Protein 8SMF (pdb70)

Foldseek 3Di:
DAVVVVVVVQVVFFWKDFPPDDAPPKTKHKDAQVRCLVVDDPPPDDDPDRDTDHIFMWMLTNVRDIHTDDQDPCNNGDDRMDTD/DAALVVVVVVQVVFFWKDFPPDPAPPKIKHKDWPCVCVPPVPDIGMFIWMLDSVGDIDGDDDDPCRNGDGRMDTD/DQAVVVVVVCLVVFFWKDFPPDPAPPKIKHKDAQCRVCVVVVDQVVPHDHMFMWMQTNVRDIDGDDDDPCRNGGRRMDTDD/DFAPVVVVVCQVVFFWKDFPPDPAPPKIKHKDAQVRVCVVVVDQVVCHDHIFIWMQTNVRDIDGDDDDPCNNGGRRMDTD/DAALVVVVVVLVVFFWKDFPPDDAPPKIKHKDAQVRCQPPDPDDPHTDHIFIWMLTNVRDIHTDDCDPCNNGDGRMDTD/DALVVVVVVQVVFFWKDFPPDPAPPKIKHKDAQVNPDDPVPPPVDDDPDHDTDHIFMWMQTNVRDIHTDDQDPCNNGDDRMDTD/DAAPVVVVVCQVVFFWKDFPPDPAPPKIKHKDWPCVVVCVPTHIFIWMCDNVRDIDGDDDDPCNNGDGRMDTDD/DALVVVVVVLVVFFWKDFPPDDAPPKIKHKDAQVRCCPVVVPDPPCGTDHIFIWMLTNVRDIHTDDCDPCNNGDPRMDTDD

Organism: Bacillus phage SP01 (NCBI:txid2884427)

Structure (mmCIF, N/CA/C/O backbone):
data_8SMF
#
_entry.id   8SMF
#
_cell.length_a   94.389
_cell.length_b   82.472
_cell.length_c   90.757
_cell.angle_alpha   90.000
_cell.angle_beta   107.880
_cell.angle_gamma   90.000
#
_symmetry.space_group_name_H-M   'C 1 2 1'
#
loop_
_entity.id
_entity.type
_entity.pdbx_description
1 polymer Gp34.65
2 non-polymer (2R,3R,3aS,5S,6R,7S,8R,11R,13S,15aR)-2-(6-amino-9H-purin-9-yl)-3,6,7,11,13-pentahydroxyoctahydro-2H,5H,11H,13H-5,8-epoxy-11lambda~5~,13lambda~5~-furo[2,3-g][1,3,5,9,2,4]tetraoxadiphosphacyclotetradecine-11,13-dione
3 non-polymer 'MAGNESIUM ION'
4 water water
#
loop_
_atom_site.group_PDB
_atom_site.id
_atom_site.type_symbol
_atom_site.label_atom_id
_atom_site.label_alt_id
_atom_site.label_comp_id
_atom_site.label_asym_id
_atom_site.label_entity_id
_atom_site.label_seq_id
_atom_site.pdbx_PDB_ins_code
_atom_site.Cartn_x
_atom_site.Cartn_y
_atom_site.Cartn_z
_atom_site.occupancy
_atom_site.B_iso_or_equiv
_atom_site.auth_seq_id
_atom_site.auth_comp_id
_atom_site.auth_asym_id
_atom_site.auth_atom_id
_atom_site.pdbx_PDB_model_num
ATOM 1 N N . MET A 1 6 ? 20.48500 6.83512 28.14899 1.000 33.11748 5 MET B N 1
ATOM 2 C CA . MET A 1 6 ? 21.00846 5.54548 28.57984 1.000 27.12248 5 MET B CA 1
ATOM 3 C C . MET A 1 6 ? 19.87639 4.59312 28.95865 1.000 24.28564 5 MET B C 1
ATOM 4 O O . MET A 1 6 ? 19.00560 4.93455 29.76165 1.000 23.42646 5 MET B O 1
ATOM 9 N N . SER A 1 7 ? 19.89707 3.39613 28.37618 1.000 24.46055 6 SER B N 1
ATOM 10 C CA . SER A 1 7 ? 18.95434 2.35588 28.75526 1.000 23.61881 6 SER B CA 1
ATOM 11 C C . SER A 1 7 ? 19.33798 1.75590 30.10704 1.000 26.25416 6 SER B C 1
ATOM 12 O O . SER A 1 7 ? 20.44169 1.96052 30.62410 1.000 23.41611 6 SER B O 1
ATOM 15 N N . PHE A 1 8 ? 18.40749 0.98996 30.68104 1.000 22.16994 7 PHE B N 1
ATOM 16 C CA . PHE A 1 8 ? 18.70873 0.31623 31.93824 1.000 21.61188 7 PHE B CA 1
ATOM 17 C C . PHE A 1 8 ? 19.82766 -0.70120 31.75952 1.000 22.26870 7 PHE B C 1
ATOM 18 O O . PHE A 1 8 ? 20.66567 -0.87898 32.65240 1.000 22.63095 7 PHE B O 1
ATOM 26 N N . GLY A 1 9 ? 19.84901 -1.38750 30.61812 1.000 22.91818 8 GLY B N 1
ATOM 27 C CA . GLY A 1 9 ? 20.92938 -2.32287 30.35244 1.000 25.84854 8 GLY B CA 1
ATOM 28 C C . GLY A 1 9 ? 22.29111 -1.65732 30.38177 1.000 28.20033 8 GLY B C 1
ATOM 29 O O . GLY A 1 9 ? 23.26555 -2.23809 30.86288 1.000 26.27024 8 GLY B O 1
ATOM 30 N N . GLU A 1 10 ? 22.37519 -0.42240 29.88208 1.000 24.93259 9 GLU B N 1
ATOM 31 C CA . GLU A 1 10 ? 23.63339 0.30960 29.96427 1.000 26.57860 9 GLU B CA 1
ATOM 32 C C . GLU A 1 10 ? 23.90425 0.78036 31.39032 1.000 26.33875 9 GLU B C 1
ATOM 33 O O . GLU A 1 10 ? 25.04965 0.73999 31.85660 1.000 25.88294 9 GLU B O 1
ATOM 39 N N . ALA A 1 11 ? 22.86414 1.21901 32.10284 1.000 24.15654 10 ALA B N 1
ATOM 40 C CA . ALA A 1 11 ? 23.04847 1.62866 33.49146 1.000 23.65199 10 ALA B CA 1
ATOM 41 C C . ALA A 1 11 ? 23.54490 0.47004 34.34512 1.000 23.44701 10 ALA B C 1
ATOM 42 O O . ALA A 1 11 ? 24.37039 0.66040 35.24472 1.000 23.67195 10 ALA B O 1
ATOM 44 N N . LEU A 1 12 ? 23.05450 -0.74028 34.07378 1.000 23.10246 11 LEU B N 1
ATOM 45 C CA . LEU A 1 12 ? 23.51188 -1.91030 34.81739 1.000 22.97120 11 LEU B CA 1
ATOM 46 C C . LEU A 1 12 ? 25.00890 -2.13780 34.63351 1.000 24.17622 11 LEU B C 1
ATOM 47 O O . LEU A 1 12 ? 25.70705 -2.51447 35.58172 1.000 24.22992 11 LEU B O 1
ATOM 52 N N . GLU A 1 13 ? 25.52013 -1.92631 33.41875 1.000 25.23296 12 GLU B N 1
ATOM 53 C CA . GLU A 1 13 ? 26.95020 -2.11278 33.18747 1.000 26.55093 12 GLU B CA 1
ATOM 54 C C . GLU A 1 13 ? 27.77009 -1.08223 33.95465 1.000 26.94071 12 GLU B C 1
ATOM 55 O O . GLU A 1 13 ? 28.85161 -1.39583 34.46448 1.000 27.65915 12 GLU B O 1
ATOM 61 N N . VAL A 1 14 ? 27.26878 0.15039 34.04956 1.000 26.57418 13 VAL B N 1
ATOM 62 C CA . VAL A 1 14 ? 27.93518 1.17150 34.85191 1.000 26.95104 13 VAL B CA 1
ATOM 63 C C . VAL A 1 14 ? 27.89243 0.80544 36.33264 1.000 26.18408 13 VAL B C 1
ATOM 64 O O . VAL A 1 14 ? 28.87398 1.00080 37.06077 1.000 26.83794 13 VAL B O 1
ATOM 68 N N . LEU A 1 15 ? 26.75544 0.27721 36.80048 1.000 24.87101 14 LEU B N 1
ATOM 69 C CA . LEU A 1 15 ? 26.63953 -0.15989 38.19113 1.000 24.11245 14 LEU B CA 1
ATOM 70 C C . LEU A 1 15 ? 27.65948 -1.24245 38.51931 1.000 24.69128 14 LEU B C 1
ATOM 71 O O . LEU A 1 15 ? 28.30074 -1.21211 39.57708 1.000 24.85190 14 LEU B O 1
ATOM 76 N N . LYS A 1 16 ? 27.80758 -2.22431 37.62934 1.000 25.07950 15 LYS B N 1
ATOM 77 C CA . LYS A 1 16 ? 28.75418 -3.30658 37.86286 1.000 26.79142 15 LYS B CA 1
ATOM 78 C C . LYS A 1 16 ? 30.20023 -2.83711 37.83240 1.000 28.72308 15 LYS B C 1
ATOM 79 O O . LYS A 1 16 ? 31.08881 -3.60365 38.21757 1.000 33.00195 15 LYS B O 1
ATOM 85 N N . GLN A 1 17 ? 30.45749 -1.60816 37.38942 1.000 27.81389 16 GLN B N 1
ATOM 86 C CA . GLN A 1 17 ? 31.78928 -1.02298 37.43956 1.000 29.65694 16 GLN B CA 1
ATOM 87 C C . GLN A 1 17 ? 31.99950 -0.16699 38.68088 1.000 30.58884 16 GLN B C 1
ATOM 88 O O . GLN A 1 17 ? 33.04556 0.47827 38.80928 1.000 30.40761 16 GLN B O 1
ATOM 94 N N . GLY A 1 18 ? 31.03282 -0.15037 39.59517 1.000 27.75502 17 GLY B N 1
ATOM 95 C CA . GLY A 1 18 ? 31.16424 0.56671 40.84368 1.000 29.94343 17 GLY B CA 1
ATOM 96 C C . GLY A 1 18 ? 30.71536 2.01058 40.81889 1.000 27.69755 17 GLY B C 1
ATOM 97 O O . GLY A 1 18 ? 30.84829 2.69740 41.83811 1.000 30.08031 17 GLY B O 1
ATOM 98 N N . MET A 1 19 ? 30.19426 2.49949 39.69936 1.000 29.05291 18 MET B N 1
ATOM 99 C CA . MET A 1 19 ? 29.73985 3.87924 39.64318 1.000 27.53983 18 MET B CA 1
ATOM 100 C C . MET A 1 19 ? 28.25305 3.96462 39.97155 1.000 26.01396 18 MET B C 1
ATOM 101 O O . MET A 1 19 ? 27.55540 2.95730 40.10864 1.000 24.99564 18 MET B O 1
ATOM 106 N N . GLN A 1 20 ? 27.77643 5.19640 40.10787 1.000 25.97238 19 GLN B N 1
ATOM 107 C CA . GLN A 1 20 ? 26.43207 5.48576 40.58177 1.000 24.74487 19 GLN B CA 1
ATOM 108 C C . GLN A 1 20 ? 25.56799 5.95330 39.41804 1.000 24.50453 19 GLN B C 1
ATOM 109 O O . GLN A 1 20 ? 26.03232 6.70399 38.55614 1.000 25.43576 19 GLN B O 1
ATOM 115 N N . VAL A 1 21 ? 24.30993 5.50769 39.38937 1.000 23.32955 20 VAL B N 1
ATOM 116 C CA . VAL A 1 21 ? 23.40756 5.83014 38.29206 1.000 23.08243 20 VAL B CA 1
ATOM 117 C C . VAL A 1 21 ? 22.08614 6.34248 38.85077 1.000 22.15912 20 VAL B C 1
ATOM 118 O O . VAL A 1 21 ? 21.70841 6.05126 39.98610 1.000 21.48529 20 VAL B O 1
ATOM 122 N N . TYR A 1 22 ? 21.37822 7.11482 38.02409 1.000 22.20775 21 TYR B N 1
ATOM 123 C CA . TYR A 1 22 ? 20.10293 7.69543 38.41898 1.000 21.51606 21 TYR B CA 1
ATOM 124 C C . TYR A 1 22 ? 19.22320 7.87735 37.18804 1.000 21.41383 21 TYR B C 1
ATOM 125 O O . TYR A 1 22 ? 19.69627 7.82318 36.04916 1.000 22.01537 21 TYR B O 1
ATOM 134 N N . ARG A 1 23 ? 17.93244 8.10371 37.43310 1.000 20.73086 22 ARG B N 1
ATOM 135 C CA . ARG A 1 23 ? 16.96118 8.42033 36.39083 1.000 20.67245 22 ARG B CA 1
ATOM 136 C C . ARG A 1 23 ? 16.50814 9.86376 36.54114 1.000 20.99013 22 ARG B C 1
ATOM 137 O O . ARG A 1 23 ? 16.12564 10.28183 37.63712 1.000 20.71884 22 ARG B O 1
ATOM 145 N N . SER A 1 24 ? 16.52350 10.61295 35.43741 1.000 21.61851 23 SER B N 1
ATOM 146 C CA . SER A 1 24 ? 16.00094 11.97489 35.48062 1.000 21.97322 23 SER B CA 1
ATOM 147 C C . SER A 1 24 ? 14.49621 11.99047 35.72825 1.000 21.29221 23 SER B C 1
ATOM 148 O O . SER A 1 24 ? 13.97655 12.94420 36.32301 1.000 21.41574 23 SER B O 1
ATOM 151 N N . GLY A 1 25 ? 13.78628 10.94245 35.30620 1.000 20.68239 24 GLY B N 1
ATOM 152 C CA . GLY A 1 25 ? 12.34583 10.87468 35.49803 1.000 20.14720 24 GLY B CA 1
ATOM 153 C C . GLY A 1 25 ? 11.90344 10.57456 36.91402 1.000 19.53397 24 GLY B C 1
ATOM 154 O O . GLY A 1 25 ? 10.70277 10.64370 37.19769 1.000 19.21341 24 GLY B O 1
ATOM 155 N N . TRP A 1 26 ? 12.82954 10.22592 37.79854 1.000 19.43194 25 TRP B N 1
ATOM 156 C CA . TRP A 1 26 ? 12.49526 10.06726 39.20598 1.000 18.95791 25 TRP B CA 1
ATOM 157 C C . TRP A 1 26 ? 11.92880 11.36593 39.76290 1.000 19.31446 25 TRP B C 1
ATOM 158 O O . TRP A 1 26 ? 12.26477 12.46140 39.30578 1.000 20.04091 25 TRP B O 1
ATOM 169 N N . ASN A 1 27 ? 11.06261 11.23868 40.76930 1.000 18.88083 26 ASN B N 1
ATOM 170 C CA . ASN A 1 27 ? 10.50719 12.43013 41.40571 1.000 19.30692 26 ASN B CA 1
ATOM 171 C C . ASN A 1 27 ? 11.47097 13.02318 42.42623 1.000 19.75811 26 ASN B C 1
ATOM 172 O O . ASN A 1 27 ? 11.73394 14.23237 42.41120 1.000 20.55957 26 ASN B O 1
ATOM 177 N N . GLY A 1 28 ? 11.99823 12.19354 43.32177 1.000 19.33590 27 GLY B N 1
ATOM 178 C CA . GLY A 1 28 ? 12.93892 12.68382 44.30876 1.000 19.83298 27 GLY B CA 1
ATOM 179 C C . GLY A 1 28 ? 14.23222 13.16440 43.67901 1.000 20.59854 27 GLY B C 1
ATOM 180 O O . GLY A 1 28 ? 14.66878 12.67450 42.63980 1.000 20.54021 27 GLY B O 1
ATOM 181 N N . LYS A 1 29 ? 14.86114 14.13373 44.33776 1.000 21.43506 28 LYS B N 1
ATOM 182 C CA . LYS A 1 29 ? 16.06331 14.77498 43.82595 1.000 22.84281 28 LYS B CA 1
ATOM 183 C C . LYS A 1 29 ? 17.32460 14.19370 44.45520 1.000 22.58192 28 LYS B C 1
ATOM 184 O O . LYS A 1 29 ? 17.30296 13.67715 45.57453 1.000 22.19650 28 LYS B O 1
ATOM 190 N N . ASN A 1 30 ? 18.42538 14.26775 43.69979 1.000 23.24246 29 ASN B N 1
ATOM 191 C CA . ASN A 1 30 ? 19.76388 13.87859 44.16096 1.000 23.73823 29 ASN B CA 1
ATOM 192 C C . ASN A 1 30 ? 19.83535 12.42411 44.61921 1.000 22.80145 29 ASN B C 1
ATOM 193 O O . ASN A 1 30 ? 20.64451 12.07576 45.48036 1.000 23.03889 29 ASN B O 1
ATOM 198 N N . MET A 1 31 ? 19.01493 11.55606 44.04042 1.000 21.82103 30 MET B N 1
ATOM 199 C CA . MET A 1 31 ? 19.06032 10.14091 44.36744 1.000 20.99472 30 MET B CA 1
ATOM 200 C C . MET A 1 31 ? 19.97487 9.40091 43.39202 1.000 21.23499 30 MET B C 1
ATOM 201 O O . MET A 1 31 ? 20.28672 9.89353 42.30822 1.000 21.83628 30 MET B O 1
ATOM 206 N N . PHE A 1 32 ? 20.42446 8.21390 43.80239 1.000 20.84237 31 PHE B N 1
ATOM 207 C CA . PHE A 1 32 ? 21.24103 7.38299 42.92306 1.000 21.09727 31 PHE B CA 1
ATOM 208 C C . PHE A 1 32 ? 21.30438 5.96361 43.46597 1.000 20.40617 31 PHE B C 1
ATOM 209 O O . PHE A 1 32 ? 21.03986 5.71514 44.64228 1.000 19.92409 31 PHE B O 1
ATOM 217 N N . LEU A 1 33 ? 21.64358 5.03556 42.57655 1.000 20.42830 32 LEU B N 1
ATOM 218 C CA . LEU A 1 33 ? 21.87441 3.64038 42.91462 1.000 19.98709 32 LEU B CA 1
ATOM 219 C C . LEU A 1 33 ? 23.36710 3.38418 43.06836 1.000 20.89436 32 LEU B C 1
ATOM 220 O O . LEU A 1 33 ? 24.19496 4.02613 42.41952 1.000 21.89755 32 LEU B O 1
ATOM 225 N N . PHE A 1 34 ? 23.70316 2.42970 43.93045 1.000 20.60584 33 PHE B N 1
ATOM 226 C CA . PHE A 1 34 ? 25.05889 1.90797 43.98595 1.000 21.45256 33 PHE B CA 1
ATOM 227 C C . PHE A 1 34 ? 24.98599 0.44087 44.37769 1.000 20.84284 33 PHE B C 1
ATOM 228 O O . PHE A 1 34 ? 24.08905 0.02663 45.11344 1.000 19.85581 33 PHE B O 1
ATOM 236 N N . LEU A 1 35 ? 25.91733 -0.34426 43.84868 1.000 21.51505 34 LEU B N 1
ATOM 237 C CA . LEU A 1 35 ? 25.93513 -1.79081 44.01861 1.000 21.13174 34 LEU B CA 1
ATOM 238 C C . LEU A 1 35 ? 27.06865 -2.19349 44.95488 1.000 21.71344 34 LEU B C 1
ATOM 239 O O . LEU A 1 35 ? 28.20848 -1.75677 44.77469 1.000 22.87870 34 LEU B O 1
ATOM 244 N N . LYS A 1 36 ? 26.75818 -3.02526 45.94753 1.000 20.98164 35 LYS B N 1
ATOM 245 C CA . LYS A 1 36 ? 27.76661 -3.63961 46.80748 1.000 21.48091 35 LYS B CA 1
ATOM 246 C C . LYS A 1 36 ? 27.81572 -5.13824 46.53840 1.000 21.31670 35 LYS B C 1
ATOM 247 O O . LYS A 1 36 ? 26.77552 -5.80406 46.51055 1.000 20.33492 35 LYS B O 1
ATOM 253 N N . SER A 1 37 ? 29.02180 -5.66662 46.35717 1.000 22.37975 36 SER B N 1
ATOM 254 C CA . SER A 1 37 ? 29.18508 -7.08063 46.07008 1.000 22.44647 36 SER B CA 1
ATOM 255 C C . SER A 1 37 ? 29.14508 -7.90678 47.35305 1.000 21.89227 36 SER B C 1
ATOM 256 O O . SER A 1 37 ? 29.21550 -7.38697 48.47309 1.000 21.66612 36 SER B O 1
ATOM 259 N N . SER A 1 38 ? 29.04038 -9.22478 47.16560 1.000 21.75923 37 SER B N 1
ATOM 260 C CA . SER A 1 38 ? 29.07808 -10.15521 48.28823 1.000 22.01610 37 SER B CA 1
ATOM 261 C C . SER A 1 38 ? 30.32611 -9.95111 49.13641 1.000 22.25200 37 SER B C 1
ATOM 262 O O . SER A 1 38 ? 30.25237 -9.89273 50.36719 1.000 21.80317 37 SER B O 1
ATOM 265 N N . ASP A 1 39 ? 31.48842 -9.84601 48.48950 1.000 23.62566 38 ASP B N 1
ATOM 266 C CA . ASP A 1 39 ? 32.72691 -9.64428 49.23466 1.000 25.67617 38 ASP B CA 1
ATOM 267 C C . ASP A 1 39 ? 32.72758 -8.30107 49.95130 1.000 24.62986 38 ASP B C 1
ATOM 268 O O . ASP A 1 39 ? 33.19938 -8.19923 51.08819 1.000 24.85026 38 ASP B O 1
ATOM 273 N N . ALA A 1 40 ? 32.20194 -7.25797 49.30395 1.000 24.41105 39 ALA B N 1
ATOM 274 C CA . ALA A 1 40 ? 32.16798 -5.94446 49.93774 1.000 24.45480 39 ALA B CA 1
ATOM 275 C C . ALA A 1 40 ? 31.27704 -5.95416 51.17185 1.000 23.23884 39 ALA B C 1
ATOM 276 O O . ALA A 1 40 ? 31.63831 -5.39532 52.21418 1.000 23.5377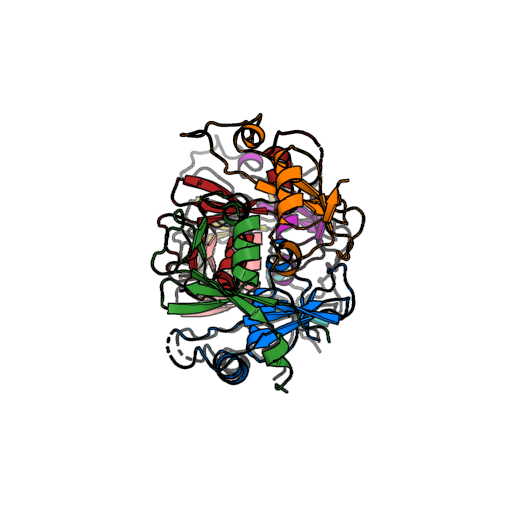5 39 ALA B O 1
ATOM 278 N N . LEU A 1 41 ? 30.11516 -6.60196 51.07599 1.000 21.96560 40 LEU B N 1
ATOM 279 C CA . LEU A 1 41 ? 29.16836 -6.61706 52.18437 1.000 20.82743 40 LEU B CA 1
ATOM 280 C C . LEU A 1 41 ? 29.69241 -7.42263 53.36559 1.000 26.03772 40 LEU B C 1
ATOM 281 O O . LEU A 1 41 ? 29.33763 -7.13942 54.51536 1.000 26.88065 40 LEU B O 1
ATOM 286 N N . ALA A 1 42 ? 30.53149 -8.42409 53.10647 1.000 26.42513 41 ALA B N 1
ATOM 287 C CA . ALA A 1 42 ? 31.11909 -9.20290 54.18827 1.000 31.13575 41 ALA B CA 1
ATOM 288 C C . ALA A 1 42 ? 32.20086 -8.43530 54.93538 1.000 36.66124 41 ALA B C 1
ATOM 289 O O . ALA A 1 42 ? 32.50045 -8.77493 56.08404 1.000 30.67901 41 ALA B O 1
ATOM 291 N N . SER A 1 43 ? 32.78301 -7.40983 54.31717 1.000 40.48879 42 SER B N 1
ATOM 292 C CA . SER A 1 43 ? 33.90935 -6.70067 54.91223 1.000 42.66634 42 SER B CA 1
ATOM 293 C C . SER A 1 43 ? 33.47032 -5.95484 56.16611 1.000 45.29130 42 SER B C 1
ATOM 294 O O . SER A 1 43 ? 32.64489 -5.03751 56.09643 1.000 46.35966 42 SER B O 1
ATOM 297 N N . ASP A 1 44 ? 34.03619 -6.34448 57.30968 1.000 43.63897 43 ASP B N 1
ATOM 298 C CA . ASP A 1 44 ? 33.72189 -5.73958 58.60386 1.000 50.61388 43 ASP B CA 1
ATOM 299 C C . ASP A 1 44 ? 32.22361 -5.79173 58.89610 1.000 41.98967 43 ASP B C 1
ATOM 300 O O . ASP A 1 44 ? 31.66598 -4.88795 59.52066 1.000 46.00553 43 ASP B O 1
ATOM 305 N N . PHE A 1 45 ? 31.55325 -6.84413 58.43948 1.000 33.77594 44 PHE B N 1
ATOM 306 C CA . PHE A 1 45 ? 30.13731 -6.99509 58.72541 1.000 36.88454 44 PHE B CA 1
ATOM 307 C C . PHE A 1 45 ? 29.92408 -7.59565 60.10763 1.000 34.13227 44 PHE B C 1
ATOM 308 O O . PHE A 1 45 ? 30.68325 -8.45590 60.56012 1.000 35.66517 44 PHE B O 1
ATOM 316 N N . GLY A 1 46 ? 28.86577 -7.13977 60.77182 1.000 36.51673 45 GLY B N 1
ATOM 317 C CA . GLY A 1 46 ? 28.40278 -7.79928 61.97275 1.000 31.92267 45 GLY B CA 1
ATOM 318 C C . GLY A 1 46 ? 28.35675 -6.92526 63.20510 1.000 31.19159 45 GLY B C 1
ATOM 319 O O . GLY A 1 46 ? 29.06063 -5.91368 63.29150 1.000 26.96215 45 GLY B O 1
ATOM 320 N N . PHE A 1 47 ? 27.51462 -7.31730 64.16655 1.000 29.91137 46 PHE B N 1
ATOM 321 C CA . PHE A 1 47 ? 27.49896 -6.66933 65.47382 1.000 29.71297 46 PHE B CA 1
ATOM 322 C C . PHE A 1 47 ? 28.88443 -6.68292 66.11124 1.000 28.69938 46 PHE B C 1
ATOM 323 O O . PHE A 1 47 ? 29.23532 -5.76343 66.85621 1.000 24.66175 46 PHE B O 1
ATOM 331 N N . GLY A 1 48 ? 29.69313 -7.69985 65.81268 1.000 26.62564 47 GLY B N 1
ATOM 332 C CA . GLY A 1 48 ? 31.04485 -7.77431 66.31856 1.000 28.90563 47 GLY B CA 1
ATOM 333 C C . GLY A 1 48 ? 31.17000 -8.35124 67.70772 1.000 29.34441 47 GLY B C 1
ATOM 334 O O . GLY A 1 48 ? 32.28172 -8.38322 68.24989 1.000 30.29348 47 GLY B O 1
ATOM 335 N N . PHE A 1 49 ? 30.06674 -8.78602 68.30733 1.000 25.89600 48 PHE B N 1
ATOM 336 C CA . PHE A 1 49 ? 30.06533 -9.45250 69.60075 1.000 25.84406 48 PHE B CA 1
ATOM 337 C C . PHE A 1 49 ? 29.43742 -10.82367 69.40206 1.000 38.25554 48 PHE B C 1
ATOM 338 O O . PHE A 1 49 ? 28.37285 -10.93566 68.78406 1.000 41.52725 48 PHE B O 1
ATOM 346 N N . GLY A 1 50 ? 30.10168 -11.86156 69.89297 1.000 35.57895 49 GLY B N 1
ATOM 347 C CA . GLY A 1 50 ? 29.65872 -13.21862 69.65392 1.000 38.54790 49 GLY B CA 1
ATOM 348 C C . GLY A 1 50 ? 30.08349 -13.72990 68.28823 1.000 36.44638 49 GLY B C 1
ATOM 349 O O . GLY A 1 50 ? 30.61000 -13.00353 67.44280 1.000 41.88691 49 GLY B O 1
ATOM 350 N N . GLU A 1 51 ? 29.83525 -15.01890 68.06542 1.000 37.87631 50 GLU B N 1
ATOM 351 C CA . GLU A 1 51 ? 30.34054 -15.70621 66.88501 1.000 41.15012 50 GLU B CA 1
ATOM 352 C C . GLU A 1 51 ? 29.22693 -16.48107 66.19930 1.000 44.15384 50 GLU B C 1
ATOM 353 O O . GLU A 1 51 ? 28.52339 -17.26744 66.84146 1.000 32.69485 50 GLU B O 1
ATOM 359 N N . TYR A 1 52 ? 29.07863 -16.26004 64.89636 1.000 39.12767 51 TYR B N 1
ATOM 360 C CA . TYR A 1 52 ? 28.17886 -17.07254 64.09325 1.000 33.63230 51 TYR B CA 1
ATOM 361 C C . TYR A 1 52 ? 28.75229 -18.46888 63.88657 1.000 39.80086 51 TYR B C 1
ATOM 362 O O . TYR A 1 52 ? 29.96943 -18.66433 63.84384 1.000 43.01094 51 TYR B O 1
ATOM 371 N N . ILE A 1 53 ? 27.85410 -19.44650 63.74608 1.000 38.15030 52 ILE B N 1
ATOM 372 C CA . ILE A 1 53 ? 28.27293 -20.78905 63.34838 1.000 41.79708 52 ILE B CA 1
ATOM 373 C C . ILE A 1 53 ? 28.95174 -20.74141 61.98568 1.000 43.06345 52 ILE B C 1
ATOM 374 O O . ILE A 1 53 ? 30.03920 -21.29622 61.78921 1.000 46.88604 52 ILE B O 1
ATOM 379 N N . ASN A 1 54 ? 28.32052 -20.07119 61.02637 1.000 44.38515 53 ASN B N 1
ATOM 380 C CA . ASN A 1 54 ? 28.90924 -19.81359 59.72127 1.000 43.95359 53 ASN B CA 1
ATOM 381 C C . ASN A 1 54 ? 28.78948 -18.32914 59.42136 1.000 45.95474 53 ASN B C 1
ATOM 382 O O . ASN A 1 54 ? 27.74454 -17.72089 59.67506 1.000 39.24249 53 ASN B O 1
ATOM 387 N N . GLU A 1 55 ? 29.86726 -17.74954 58.90596 1.000 47.59733 54 GLU B N 1
ATOM 388 C CA . GLU A 1 55 ? 29.84692 -16.34331 58.53430 1.000 48.54038 54 GLU B CA 1
ATOM 389 C C . GLU A 1 55 ? 28.72195 -16.10601 57.53228 1.000 33.69184 54 GLU B C 1
ATOM 390 O O . GLU A 1 55 ? 28.56695 -16.89146 56.58931 1.000 31.55857 54 GLU B O 1
ATOM 396 N N . PRO A 1 56 ? 27.90348 -15.07285 57.71317 1.000 38.89444 55 PRO B N 1
ATOM 397 C CA . PRO A 1 56 ? 26.83349 -14.81472 56.74578 1.000 33.09937 55 PRO B CA 1
ATOM 398 C C . PRO A 1 56 ? 27.41273 -14.57692 55.36234 1.000 28.77059 55 PRO B C 1
ATOM 399 O O . PRO A 1 56 ? 28.47977 -13.98132 55.20988 1.000 32.39880 55 PRO B O 1
ATOM 403 N N . VAL A 1 57 ? 26.70998 -15.06977 54.34947 1.000 28.62772 56 VAL B N 1
ATOM 404 C CA . VAL A 1 57 ? 27.10595 -14.88371 52.96207 1.000 29.75983 56 VAL B CA 1
ATOM 405 C C . VAL A 1 57 ? 26.01754 -14.07236 52.27732 1.000 28.76082 56 VAL B C 1
ATOM 406 O O . VAL A 1 57 ? 24.87660 -14.53198 52.14942 1.000 27.69384 56 VAL B O 1
ATOM 410 N N . PHE A 1 58 ? 26.36537 -12.87044 51.84774 1.000 19.06569 57 PHE B N 1
ATOM 411 C CA . PHE A 1 58 ? 25.42920 -12.01286 51.14115 1.000 16.99143 57 PHE B CA 1
ATOM 412 C C . PHE A 1 58 ? 25.48134 -12.28988 49.64828 1.000 18.64249 57 PHE B C 1
ATOM 413 O O . PHE A 1 58 ? 26.52282 -12.65750 49.10158 1.000 22.18562 57 PHE B O 1
ATOM 421 N N . GLY A 1 59 ? 24.34158 -12.11211 48.99018 1.000 21.20415 58 GLY B N 1
ATOM 422 C CA . GLY A 1 59 ? 24.34118 -11.89786 47.56252 1.000 18.83160 58 GLY B CA 1
ATOM 423 C C . GLY A 1 59 ? 24.70340 -10.46117 47.26051 1.000 18.75561 58 GLY B C 1
ATOM 424 O O . GLY A 1 59 ? 24.96620 -9.65679 48.15289 1.000 17.16741 58 GLY B O 1
ATOM 425 N N . ASN A 1 60 ? 24.74337 -10.13609 45.97234 1.000 17.71678 59 ASN B N 1
ATOM 426 C CA . ASN A 1 60 ? 24.88279 -8.73806 45.59259 1.000 18.56853 59 ASN B CA 1
ATOM 427 C C . ASN A 1 60 ? 23.64720 -7.97115 46.04314 1.000 17.14255 59 ASN B C 1
ATOM 428 O O . ASN A 1 60 ? 22.52161 -8.45976 45.93021 1.000 23.36155 59 ASN B O 1
ATOM 433 N N . ILE A 1 61 ? 23.85211 -6.77271 46.57672 1.000 16.95058 60 ILE B N 1
ATOM 434 C CA . ILE A 1 61 ? 22.73890 -5.91376 46.96116 1.000 16.60405 60 ILE B CA 1
ATOM 435 C C . ILE A 1 61 ? 22.90662 -4.56423 46.28341 1.000 16.69894 60 ILE B C 1
ATOM 436 O O . ILE A 1 61 ? 23.99551 -3.98075 46.31334 1.000 16.89146 60 ILE B O 1
ATOM 441 N N . ILE A 1 62 ? 21.83267 -4.08303 45.66013 1.000 16.61275 61 ILE B N 1
ATOM 442 C CA . ILE A 1 62 ? 21.77479 -2.74125 45.09590 1.000 16.69038 61 ILE B CA 1
ATOM 443 C C . ILE A 1 62 ? 21.07596 -1.83307 46.09284 1.000 16.44752 61 ILE B C 1
ATOM 444 O O . ILE A 1 62 ? 19.95117 -2.12209 46.52505 1.000 16.24868 61 ILE B O 1
ATOM 449 N N . PHE A 1 63 ? 21.73189 -0.73713 46.45513 1.000 16.54243 62 PHE B N 1
ATOM 450 C CA . PHE A 1 63 ? 21.14516 0.26113 47.33160 1.000 16.43832 62 PHE B CA 1
ATOM 451 C C . PHE A 1 63 ? 20.78117 1.50773 46.53776 1.000 16.94981 62 PHE B C 1
ATOM 452 O O . PHE A 1 63 ? 21.34937 1.79179 45.47998 1.000 16.84481 62 PHE B O 1
ATOM 460 N N . ILE A 1 64 ? 19.81628 2.25203 47.06718 1.000 16.57072 63 ILE B N 1
ATOM 461 C CA . ILE A 1 64 ? 19.45940 3.56661 46.55249 1.000 16.78774 63 ILE B CA 1
ATOM 462 C C . ILE A 1 64 ? 19.66062 4.57373 47.67170 1.000 18.80665 63 ILE B C 1
ATOM 463 O O . ILE A 1 64 ? 19.20837 4.35588 48.80184 1.000 16.80927 63 ILE B O 1
ATOM 468 N N . LYS A 1 65 ? 20.37670 5.65076 47.36936 1.000 17.22066 64 LYS B N 1
ATOM 469 C CA . LYS A 1 65 ? 20.48719 6.78671 48.27054 1.000 17.46129 64 LYS B CA 1
ATOM 470 C C . LYS A 1 65 ? 19.30078 7.69350 47.95977 1.000 17.64522 64 LYS B C 1
ATOM 471 O O . LYS A 1 65 ? 19.24246 8.30272 46.89049 1.000 17.83896 64 LYS B O 1
ATOM 477 N N . THR A 1 66 ? 18.34573 7.76121 48.88197 1.000 17.63634 65 THR B N 1
ATOM 478 C CA . THR A 1 66 ? 17.04939 8.35764 48.59810 1.000 17.81852 65 THR B CA 1
ATOM 479 C C . THR A 1 66 ? 17.07216 9.86990 48.81912 1.000 18.31503 65 THR B C 1
ATOM 480 O O . THR A 1 66 ? 18.08057 10.45518 49.21828 1.000 18.87239 65 THR B O 1
ATOM 484 N N . ALA A 1 67 ? 15.92612 10.50895 48.55995 1.000 18.57293 66 ALA B N 1
ATOM 485 C CA . ALA A 1 67 ? 15.85170 11.96622 48.56833 1.000 19.12447 66 ALA B CA 1
ATOM 486 C C . ALA A 1 67 ? 16.01252 12.55461 49.96299 1.000 19.89645 66 ALA B C 1
ATOM 487 O O . ALA A 1 67 ? 16.39105 13.72452 50.08735 1.000 21.16729 66 ALA B O 1
ATOM 489 N N . ASP A 1 68 ? 15.72409 11.78060 51.00839 1.000 19.43698 67 ASP B N 1
ATOM 490 C CA . ASP A 1 68 ? 15.94821 12.19932 52.38318 1.000 23.37293 67 ASP B CA 1
ATOM 491 C C . ASP A 1 68 ? 17.32582 11.79546 52.89626 1.000 27.34176 67 ASP B C 1
ATOM 492 O O . ASP A 1 68 ? 17.55262 11.80755 54.11208 1.000 26.08480 67 ASP B O 1
ATOM 497 N N . ASN A 1 69 ? 18.23530 11.42804 51.99136 1.000 23.55964 68 ASN B N 1
ATOM 498 C CA . ASN A 1 69 ? 19.62890 11.11122 52.31265 1.000 21.59826 68 ASN B CA 1
ATOM 499 C C . ASN A 1 69 ? 19.74562 9.90079 53.23392 1.000 28.77698 68 ASN B C 1
ATOM 500 O O . ASN A 1 69 ? 20.60024 9.84981 54.11983 1.000 35.84843 68 ASN B O 1
ATOM 505 N N . LYS A 1 70 ? 18.89033 8.91136 53.01514 1.000 21.31730 69 LYS B N 1
ATOM 506 C CA . LYS A 1 70 ? 18.99504 7.62190 53.67468 1.000 21.81581 69 LYS B CA 1
ATOM 507 C C . LYS A 1 70 ? 19.35760 6.56119 52.64437 1.000 19.72677 69 LYS B C 1
ATOM 508 O O . LYS A 1 70 ? 19.27425 6.78444 51.43540 1.000 21.05827 69 LYS B O 1
ATOM 514 N N . ILE A 1 71 ? 19.78726 5.40472 53.13230 1.000 17.09059 70 ILE B N 1
ATOM 515 C CA . ILE A 1 71 ? 20.21942 4.30963 52.27450 1.000 16.78422 70 ILE B CA 1
ATOM 516 C C . ILE A 1 71 ? 19.20829 3.18283 52.40860 1.000 17.18788 70 ILE B C 1
ATOM 517 O O . ILE A 1 71 ? 19.00495 2.65001 53.50708 1.000 18.70023 70 ILE B O 1
ATOM 522 N N . HIS A 1 72 ? 18.57214 2.83160 51.29303 1.000 16.46598 71 HIS B N 1
ATOM 523 C CA . HIS A 1 72 ? 17.53962 1.81012 51.23655 1.000 16.30529 71 HIS B CA 1
ATOM 524 C C . HIS A 1 72 ? 17.94220 0.71708 50.25827 1.000 16.13526 71 HIS B C 1
ATOM 525 O O . HIS A 1 72 ? 18.82358 0.90174 49.41815 1.000 16.19226 71 HIS B O 1
ATOM 532 N N . ALA A 1 73 ? 17.27619 -0.42836 50.37123 1.000 16.00442 72 ALA B N 1
ATOM 533 C CA . ALA A 1 73 ? 17.36523 -1.43905 49.32726 1.000 15.93774 72 ALA B CA 1
ATOM 534 C C . ALA A 1 73 ? 16.57180 -0.98308 48.10980 1.000 16.02961 72 ALA B C 1
ATOM 535 O O . ALA A 1 73 ? 15.42160 -0.54845 48.23324 1.000 16.09189 72 ALA B O 1
ATOM 537 N N . TRP A 1 74 ? 17.17911 -1.07627 46.93048 1.000 16.09298 73 TRP B N 1
ATOM 538 C CA . TRP A 1 74 ? 16.52314 -0.63378 45.70535 1.000 16.19652 73 TRP B CA 1
ATOM 539 C C . TRP A 1 74 ? 15.66637 -1.75311 45.13576 1.000 16.16237 73 TRP B C 1
ATOM 540 O O . TRP A 1 74 ? 16.18146 -2.80813 44.75378 1.000 17.26501 73 TRP B O 1
ATOM 551 N N . VAL A 1 75 ? 14.36759 -1.51125 45.05646 1.000 16.18443 74 VAL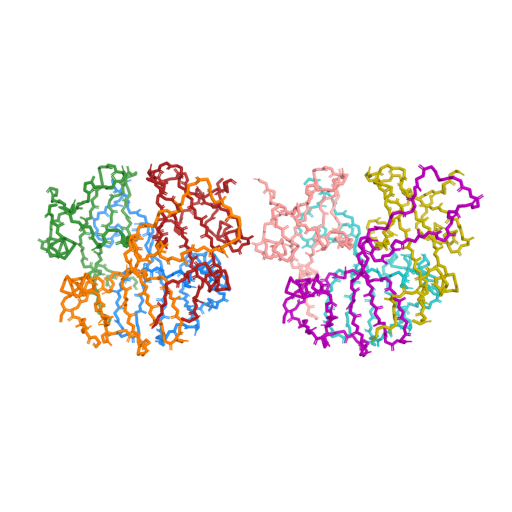 B N 1
ATOM 552 C CA . VAL A 1 75 ? 13.43952 -2.43452 44.40996 1.000 16.21464 74 VAL B CA 1
ATOM 553 C C . VAL A 1 75 ? 13.33129 -2.03123 42.94334 1.000 16.33209 74 VAL B C 1
ATOM 554 O O . VAL A 1 75 ? 12.90110 -0.90428 42.65416 1.000 16.40287 74 VAL B O 1
ATOM 558 N N . PRO A 1 76 ? 13.72216 -2.8903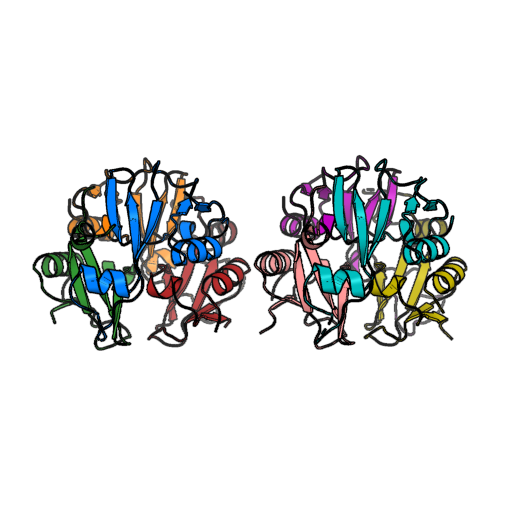4 41.99349 1.000 16.41133 75 PRO B N 1
ATOM 559 C CA . PRO A 1 76 ? 13.66435 -2.49237 40.58049 1.000 20.43140 75 PRO B CA 1
ATOM 560 C C . PRO A 1 76 ? 12.23849 -2.39263 40.06359 1.000 19.18979 75 PRO B C 1
ATOM 561 O O . PRO A 1 76 ? 11.56676 -3.40810 39.86735 1.000 20.64994 75 PRO B O 1
ATOM 565 N N . SER A 1 77 ? 11.76647 -1.17693 39.82731 1.000 16.64943 76 SER B N 1
ATOM 566 C CA . SER A 1 77 ? 10.41128 -1.02585 39.33413 1.000 16.73338 76 SER B CA 1
ATOM 567 C C . SER A 1 77 ? 10.35416 -1.30784 37.83678 1.000 16.87295 76 SER B C 1
ATOM 568 O O . SER A 1 77 ? 11.36230 -1.25601 37.12645 1.000 16.95516 76 SER B O 1
ATOM 571 N N . GLN A 1 78 ? 9.15034 -1.62555 37.35928 1.000 16.27925 77 GLN B N 1
ATOM 572 C CA . GLN A 1 78 ? 8.97697 -1.81884 35.92447 1.000 17.90371 77 GLN B CA 1
ATOM 573 C C . GLN A 1 78 ? 9.30027 -0.54048 35.17099 1.000 17.83810 77 GLN B C 1
ATOM 574 O O . GLN A 1 78 ? 9.96785 -0.57475 34.13057 1.000 18.05863 77 GLN B O 1
ATOM 580 N N . THR A 1 79 ? 8.87008 0.60281 35.70444 1.000 18.40267 78 THR B N 1
ATOM 581 C CA . THR A 1 79 ? 9.20078 1.87818 35.07829 1.000 19.74877 78 THR B CA 1
ATOM 582 C C . THR A 1 79 ? 10.70829 2.06345 34.98455 1.000 18.85727 78 THR B C 1
ATOM 583 O O . THR A 1 79 ? 11.23355 2.43778 33.92906 1.000 19.38402 78 THR B O 1
ATOM 587 N N . ASP A 1 80 ? 11.41882 1.80502 36.08782 1.000 17.91259 79 ASP B N 1
ATOM 588 C CA . ASP A 1 80 ? 12.87566 1.92660 36.10251 1.000 17.43743 79 ASP B CA 1
ATOM 589 C C . ASP A 1 80 ? 13.51320 1.04290 35.04111 1.000 17.19922 79 ASP B C 1
ATOM 590 O O . ASP A 1 80 ? 14.37071 1.48468 34.26718 1.000 17.52554 79 ASP B O 1
ATOM 595 N N . VAL A 1 81 ? 13.11887 -0.22695 35.01801 1.000 16.63993 80 VAL B N 1
ATOM 596 C CA . VAL A 1 81 ? 13.77328 -1.21719 34.17835 1.000 16.28444 80 VAL B CA 1
ATOM 597 C C . VAL A 1 81 ? 13.50653 -0.94904 32.70060 1.000 18.40458 80 VAL B C 1
ATOM 598 O O . VAL A 1 81 ? 14.36459 -1.20612 31.84448 1.000 18.17870 80 VAL B O 1
ATOM 602 N N . LEU A 1 82 ? 12.34430 -0.39476 32.37690 1.000 18.13284 81 LEU B N 1
ATOM 603 C CA . LEU A 1 82 ? 11.98681 -0.11941 30.99573 1.000 19.12939 81 LEU B CA 1
ATOM 604 C C . LEU A 1 82 ? 12.40116 1.27057 30.53079 1.000 19.99337 81 LEU B C 1
ATOM 605 O O . LEU A 1 82 ? 12.24743 1.57590 29.34439 1.000 20.95189 81 LEU B O 1
ATOM 610 N N . ALA A 1 83 ? 12.92510 2.11186 31.41992 1.000 19.81910 82 ALA B N 1
ATOM 611 C CA . ALA A 1 83 ? 13.16757 3.50376 31.06695 1.000 20.73399 82 ALA B CA 1
ATOM 612 C C . ALA A 1 83 ? 14.45693 3.66482 30.26723 1.000 23.24923 82 ALA B C 1
ATOM 613 O O . ALA A 1 83 ? 15.35918 2.82384 30.30061 1.000 21.03209 82 ALA B O 1
ATOM 615 N N . GLU A 1 84 ? 14.53966 4.79273 29.56050 1.000 21.81701 83 GLU B N 1
ATOM 616 C CA . GLU A 1 84 ? 15.68148 5.14449 28.72790 1.000 22.50492 83 GLU B CA 1
ATOM 617 C C . GLU A 1 84 ? 16.27739 6.48363 29.14655 1.000 22.50328 83 GLU B C 1
ATOM 618 O O . GLU A 1 84 ? 16.89327 7.17925 28.33370 1.000 23.18202 83 GLU B O 1
ATOM 624 N N . ASP A 1 85 ? 16.09624 6.85963 30.41433 1.000 22.13964 84 ASP B N 1
ATOM 625 C CA . ASP A 1 85 ? 16.50167 8.16502 30.91990 1.000 22.60103 84 ASP B CA 1
ATOM 626 C C . ASP A 1 85 ? 17.55594 8.04614 32.01752 1.000 21.63091 84 ASP B C 1
ATOM 627 O O . ASP A 1 85 ? 17.65636 8.91176 32.89112 1.000 21.75198 84 ASP B O 1
ATOM 632 N N . TRP A 1 86 ? 18.34765 6.97814 31.97810 1.000 20.70754 85 TRP B N 1
ATOM 633 C CA . TRP A 1 86 ? 19.39071 6.74821 32.96101 1.000 19.76852 85 TRP B CA 1
ATOM 634 C C . TRP A 1 86 ? 20.61121 7.61318 32.66126 1.000 20.12957 85 TRP B C 1
ATOM 635 O O . TRP A 1 86 ? 20.84964 8.02408 31.52215 1.000 22.72008 85 TRP B O 1
ATOM 646 N N . ASP A 1 87 ? 21.39158 7.88510 33.70518 1.000 19.59549 86 ASP B N 1
ATOM 647 C CA . ASP A 1 87 ? 22.62892 8.64011 33.55074 1.000 21.16456 86 ASP B CA 1
ATOM 648 C C . ASP A 1 87 ? 23.55439 8.29780 34.71006 1.000 25.92019 86 ASP B C 1
ATOM 649 O O . ASP A 1 87 ? 23.14229 7.69914 35.70516 1.000 20.07803 86 ASP B O 1
ATOM 654 N N . ILE A 1 88 ? 24.81471 8.69358 34.56939 1.000 23.41462 87 ILE B N 1
ATOM 655 C CA . ILE A 1 88 ? 25.83765 8.45484 35.58095 1.000 22.69979 87 ILE B CA 1
ATOM 656 C C . ILE A 1 88 ? 25.98179 9.70748 36.43070 1.000 23.47513 87 ILE B C 1
ATOM 657 O O . ILE A 1 88 ? 25.84128 10.82953 35.93014 1.000 25.06198 87 ILE B O 1
ATOM 662 N N . VAL A 1 89 ? 26.24219 9.52119 37.72161 1.000 22.78810 88 VAL B N 1
ATOM 663 C CA . VAL A 1 89 ? 26.45270 10.64412 38.62768 1.000 25.31232 88 VAL B CA 1
ATOM 664 C C . VAL A 1 89 ? 27.82430 11.25980 38.37636 1.000 27.89167 88 VAL B C 1
ATOM 665 O O . VAL A 1 89 ? 28.80852 10.54265 38.20871 1.000 30.31428 88 VAL B O 1
ATOM 669 N N . LYS B 1 5 ? 23.62865 -17.00984 30.02655 1.000 44.98156 4 LYS C N 1
ATOM 670 C CA . LYS B 1 5 ? 23.41866 -16.85941 28.59470 1.000 36.63056 4 LYS C CA 1
ATOM 671 C C . LYS B 1 5 ? 23.27483 -15.38291 28.22735 1.000 35.63116 4 LYS C C 1
ATOM 672 O O . LYS B 1 5 ? 24.23272 -14.75142 27.77933 1.000 38.17908 4 LYS C O 1
ATOM 678 N N . MET B 1 6 ? 22.07627 -14.83778 28.41825 1.000 28.08179 5 MET C N 1
ATOM 679 C CA . MET B 1 6 ? 21.80801 -13.43393 28.15245 1.000 24.78555 5 MET C CA 1
ATOM 680 C C . MET B 1 6 ? 21.85232 -12.62045 29.43689 1.000 21.40331 5 MET C C 1
ATOM 681 O O . MET B 1 6 ? 21.51785 -13.11206 30.51871 1.000 19.38775 5 MET C O 1
ATOM 686 N N . SER B 1 7 ? 22.24068 -11.35570 29.29487 1.000 19.93682 6 SER C N 1
ATOM 687 C CA . SER B 1 7 ? 22.07528 -10.37007 30.34757 1.000 19.13259 6 SER C CA 1
ATOM 688 C C . SER B 1 7 ? 20.61276 -9.93676 30.43469 1.000 21.83335 6 SER C C 1
ATOM 689 O O . SER B 1 7 ? 19.81094 -10.17347 29.52299 1.000 18.65572 6 SER C O 1
ATOM 692 N N . PHE B 1 8 ? 20.27060 -9.27881 31.54943 1.000 17.18241 7 PHE C N 1
ATOM 693 C CA . PHE B 1 8 ? 18.90918 -8.77851 31.72330 1.000 16.54194 7 PHE C CA 1
ATOM 694 C C . PHE B 1 8 ? 18.58723 -7.69005 30.70871 1.000 16.90274 7 PHE C C 1
ATOM 695 O O . PHE B 1 8 ? 17.44885 -7.59376 30.23430 1.000 16.90777 7 PHE C O 1
ATOM 703 N N . GLY B 1 9 ? 19.57394 -6.86034 30.36694 1.000 17.25657 8 GLY C N 1
ATOM 704 C CA . GLY B 1 9 ? 19.35439 -5.85970 29.33727 1.000 20.13418 8 GLY C CA 1
ATOM 705 C C . GLY B 1 9 ? 18.96783 -6.48152 28.01073 1.000 20.40856 8 GLY C C 1
ATOM 706 O O . GLY B 1 9 ? 18.07330 -5.98845 27.31939 1.000 19.02268 8 GLY C O 1
ATOM 707 N N . GLU B 1 10 ? 19.62769 -7.58355 27.64590 1.000 19.36535 9 GLU C N 1
ATOM 708 C CA . GLU B 1 10 ? 19.27215 -8.28880 26.42064 1.000 20.28475 9 GLU C CA 1
ATOM 709 C C . GLU B 1 10 ? 17.89378 -8.93089 26.54045 1.000 19.91232 9 GLU C C 1
ATOM 710 O O . GLU B 1 10 ? 17.09351 -8.88039 25.60063 1.000 20.35989 9 GLU C O 1
ATOM 716 N N . ALA B 1 11 ? 17.59397 -9.53081 27.69237 1.000 19.13105 10 ALA C N 1
ATOM 717 C CA . ALA B 1 11 ? 16.27802 -10.12937 27.89273 1.000 18.77454 10 ALA C CA 1
ATOM 718 C C . ALA B 1 11 ? 15.17268 -9.09004 27.77310 1.000 18.36160 10 ALA C C 1
ATOM 719 O O . ALA B 1 11 ? 14.08298 -9.38527 27.27121 1.000 18.52423 10 ALA C O 1
ATOM 721 N N . LEU B 1 12 ? 15.43439 -7.86703 28.23560 1.000 17.86169 11 LEU C N 1
ATOM 722 C CA . LEU B 1 12 ? 14.43542 -6.80875 28.13656 1.000 17.52691 11 LEU C CA 1
ATOM 723 C C . LEU B 1 12 ? 14.11875 -6.47411 26.68523 1.000 18.45000 11 LEU C C 1
ATOM 724 O O . LEU B 1 12 ? 12.94975 -6.29320 26.32380 1.000 18.44886 11 LEU C O 1
ATOM 729 N N . GLU B 1 13 ? 15.14492 -6.37593 25.83610 1.000 19.28822 12 GLU C N 1
ATOM 730 C CA . GLU B 1 13 ? 14.88329 -6.06957 24.43597 1.000 20.23381 12 GLU C CA 1
ATOM 731 C C . GLU B 1 13 ? 14.19889 -7.23264 23.73076 1.000 20.74727 12 GLU C C 1
ATOM 732 O O . GLU B 1 13 ? 13.35596 -7.01744 22.85111 1.000 21.19331 12 GLU C O 1
ATOM 738 N N . VAL B 1 14 ? 14.54054 -8.46817 24.10106 1.000 20.73161 13 VAL C N 1
ATOM 739 C CA . VAL B 1 14 ? 13.82296 -9.61533 23.55734 1.000 21.15510 13 VAL C CA 1
ATOM 740 C C . VAL B 1 14 ? 12.35809 -9.56195 23.97492 1.000 20.52489 13 VAL C C 1
ATOM 741 O O . VAL B 1 14 ? 11.45875 -9.86109 23.18072 1.000 20.97061 13 VAL C O 1
ATOM 745 N N . LEU B 1 15 ? 12.09623 -9.15140 25.21857 1.000 19.51245 14 LEU C N 1
ATOM 746 C CA . LEU B 1 15 ? 10.72246 -8.95380 25.67402 1.000 18.90984 14 LEU C CA 1
ATOM 747 C C . LEU B 1 15 ? 10.01805 -7.89056 24.84393 1.000 19.21679 14 LEU C C 1
ATOM 748 O O . LEU B 1 15 ? 8.87225 -8.07272 24.41843 1.000 19.37756 14 LEU C O 1
ATOM 753 N N . LYS B 1 16 ? 10.68522 -6.75670 24.62469 1.000 19.33425 15 LYS C N 1
ATOM 754 C CA . LYS B 1 16 ? 10.08479 -5.69143 23.83158 1.000 20.64421 15 LYS C CA 1
ATOM 755 C C . LYS B 1 16 ? 9.78802 -6.14191 22.41179 1.000 20.76552 15 LYS C C 1
ATOM 756 O O . LYS B 1 16 ? 8.89433 -5.58833 21.76357 1.000 21.07905 15 LYS C O 1
ATOM 762 N N . GLN B 1 17 ? 10.51936 -7.13018 21.90545 1.000 19.69634 16 GLN C N 1
ATOM 763 C CA . GLN B 1 17 ? 10.28743 -7.60335 20.55001 1.000 18.63994 16 GLN C CA 1
ATOM 764 C C . GLN B 1 17 ? 9.27697 -8.73991 20.48806 1.000 19.28896 16 GLN C C 1
ATOM 765 O O . GLN B 1 17 ? 9.12456 -9.35922 19.43161 1.000 23.22873 16 GLN C O 1
ATOM 771 N N . GLY B 1 18 ? 8.58740 -9.02762 21.58862 1.000 21.83438 17 GLY C N 1
ATOM 772 C CA . GLY B 1 18 ? 7.46171 -9.93731 21.56369 1.000 19.13991 17 GLY C CA 1
ATOM 773 C C . GLY B 1 18 ? 7.75986 -11.38010 21.89796 1.000 22.27067 17 GLY C C 1
ATOM 774 O O . GLY B 1 18 ? 6.87819 -12.23008 21.72250 1.000 24.79589 17 GLY C O 1
ATOM 775 N N . MET B 1 19 ? 8.96342 -11.69153 22.36449 1.000 20.06366 18 MET C N 1
ATOM 776 C CA . MET B 1 19 ? 9.32564 -13.05231 22.72686 1.000 20.91026 18 MET C CA 1
ATOM 777 C C . MET B 1 19 ? 9.23169 -13.23626 24.23625 1.000 21.36164 18 MET C C 1
ATOM 778 O O . MET B 1 19 ? 9.04630 -12.28389 24.99477 1.000 18.80162 18 MET C O 1
ATOM 783 N N . GLN B 1 20 ? 9.35526 -14.48750 24.66505 1.000 20.79036 19 GLN C N 1
ATOM 784 C CA . GLN B 1 20 ? 9.23659 -14.86125 26.06505 1.000 20.20027 19 GLN C CA 1
ATOM 785 C C . GLN B 1 20 ? 10.60323 -15.26527 26.60571 1.000 20.41873 19 GLN C C 1
ATOM 786 O O . GLN B 1 20 ? 11.40680 -15.87549 25.89301 1.000 21.47949 19 GLN C O 1
ATOM 792 N N . VAL B 1 21 ? 10.87097 -14.91414 27.86544 1.000 19.44859 20 VAL C N 1
ATOM 793 C CA . VAL B 1 21 ? 12.17264 -15.15331 28.47504 1.000 19.55052 20 VAL C CA 1
ATOM 794 C C . VAL B 1 21 ? 11.99369 -15.72855 29.87298 1.000 19.23622 20 VAL C C 1
ATOM 795 O O . VAL B 1 21 ? 10.93629 -15.60590 30.49577 1.000 18.59504 20 VAL C O 1
ATOM 799 N N . TYR B 1 22 ? 13.06486 -16.34692 30.36614 1.000 19.71799 21 TYR C N 1
ATOM 800 C CA . TYR B 1 22 ? 13.10596 -16.88792 31.71832 1.000 19.51165 21 TYR C CA 1
ATOM 801 C C . TYR B 1 22 ? 14.56204 -16.99590 32.14789 1.000 19.74580 21 TYR C C 1
ATOM 802 O O . TYR B 1 22 ? 15.48109 -16.89337 31.33235 1.000 20.26271 21 TYR C O 1
ATOM 811 N N . ARG B 1 23 ? 14.75877 -17.18564 33.44798 1.000 19.37535 22 ARG C N 1
ATOM 812 C CA . ARG B 1 23 ? 16.07679 -17.42246 34.02028 1.000 19.68341 22 ARG C CA 1
ATOM 813 C C . ARG B 1 23 ? 16.22871 -18.90363 34.32457 1.000 20.84242 22 ARG C C 1
ATOM 814 O O . ARG B 1 23 ? 15.36681 -19.49639 34.97805 1.000 20.86066 22 ARG C O 1
ATOM 822 N N . SER B 1 24 ? 17.32146 -19.50155 33.84842 1.000 21.84668 23 SER C N 1
ATOM 823 C CA . SER B 1 24 ? 17.55681 -20.90457 34.15560 1.000 23.17464 23 SER C CA 1
ATOM 824 C C . SER B 1 24 ? 17.81306 -21.12057 35.64154 1.000 22.71753 23 SER C C 1
ATOM 825 O O . SER B 1 24 ? 17.60256 -22.23170 36.13984 1.000 24.26628 23 SER C O 1
ATOM 828 N N . GLY B 1 25 ? 18.23896 -20.08199 36.35775 1.000 21.66727 24 GLY C N 1
ATOM 829 C CA . GLY B 1 25 ? 18.49513 -20.13978 37.77894 1.000 21.31966 24 GLY C CA 1
ATOM 830 C C . GLY B 1 25 ? 17.28996 -19.98466 38.67734 1.000 20.51545 24 GLY C C 1
ATOM 831 O O . GLY B 1 25 ? 17.43590 -20.06994 39.90029 1.000 20.26385 24 GLY C O 1
ATOM 832 N N . TRP B 1 26 ? 16.10378 -19.75105 38.11921 1.000 20.12819 25 TRP C N 1
ATOM 833 C CA . TRP B 1 26 ? 14.89775 -19.67556 38.93302 1.000 19.42604 25 TRP C CA 1
ATOM 834 C C . TRP B 1 26 ? 14.62981 -21.01077 39.62041 1.000 20.30598 25 TRP C C 1
ATOM 835 O O . TRP B 1 26 ? 15.00411 -22.07516 39.12340 1.000 23.14444 25 TRP C O 1
ATOM 846 N N . ASN B 1 27 ? 13.96636 -20.95160 40.77907 1.000 19.68298 26 ASN C N 1
ATOM 847 C CA . ASN B 1 27 ? 13.56769 -22.18571 41.45260 1.000 20.67051 26 ASN C CA 1
ATOM 848 C C . ASN B 1 27 ? 12.39338 -22.84501 40.73654 1.000 22.99178 26 ASN C C 1
ATOM 849 O O . ASN B 1 27 ? 12.41635 -24.05060 40.46206 1.000 25.53668 26 ASN C O 1
ATOM 854 N N . GLY B 1 28 ? 11.36014 -22.07097 40.41582 1.000 20.98498 27 GLY C N 1
ATOM 855 C CA . GLY B 1 28 ? 10.18833 -22.63946 39.78013 1.000 20.59203 27 GLY C CA 1
ATOM 856 C C . GLY B 1 28 ? 10.41524 -22.93803 38.30984 1.000 24.71983 27 GLY C C 1
ATOM 857 O O . GLY B 1 28 ? 11.14708 -22.23973 37.61016 1.000 21.27582 27 GLY C O 1
ATOM 858 N N . LYS B 1 29 ? 9.77487 -24.00465 37.84271 1.000 22.63164 28 LYS C N 1
ATOM 859 C CA . LYS B 1 29 ? 9.83486 -24.40275 36.44556 1.000 23.65604 28 LYS C CA 1
ATOM 860 C C . LYS B 1 29 ? 8.56684 -23.97272 35.71608 1.000 23.30915 28 LYS C C 1
ATOM 861 O O . LYS B 1 29 ? 7.56535 -23.58850 36.32422 1.000 22.45056 28 LYS C O 1
ATOM 867 N N . ASN B 1 30 ? 8.62925 -24.04468 34.38812 1.000 25.97168 29 ASN C N 1
ATOM 868 C CA . ASN B 1 30 ? 7.50135 -23.76247 33.50337 1.000 29.78678 29 ASN C CA 1
ATOM 869 C C . ASN B 1 30 ? 7.03533 -22.31143 33.59210 1.000 26.02567 29 ASN C C 1
ATOM 870 O O . ASN B 1 30 ? 5.88046 -22.01405 33.27442 1.000 32.19687 29 ASN C O 1
ATOM 875 N N . MET B 1 31 ? 7.90326 -21.40030 34.02760 1.000 23.04884 30 MET C N 1
ATOM 876 C CA . MET B 1 31 ? 7.57825 -19.98478 34.11615 1.000 19.96431 30 MET C CA 1
ATOM 877 C C . MET B 1 31 ? 8.22817 -19.21961 32.97267 1.000 21.72586 30 MET C C 1
ATOM 878 O O . MET B 1 31 ? 9.22028 -19.65826 32.38466 1.000 22.80152 30 MET C O 1
ATOM 883 N N . PHE B 1 32 ? 7.65798 -18.05753 32.66501 1.000 18.49898 31 PHE C N 1
ATOM 884 C CA . PHE B 1 32 ? 8.28411 -17.15585 31.70753 1.000 19.06975 31 PHE C CA 1
ATOM 885 C C . PHE B 1 32 ? 7.69521 -15.76205 31.86502 1.000 13.75830 31 PHE C C 1
ATOM 886 O O . PHE B 1 32 ? 6.64731 -15.56325 32.48995 1.000 13.72223 31 PHE C O 1
ATOM 894 N N . LEU B 1 33 ? 8.39313 -14.79726 31.28250 1.000 14.41920 32 LEU C N 1
ATOM 895 C CA . LEU B 1 33 ? 7.92560 -13.42604 31.20909 1.000 17.54814 32 LEU C CA 1
ATOM 896 C C . LEU B 1 33 ? 7.48308 -13.10505 29.78985 1.000 15.30837 32 LEU C C 1
ATOM 897 O O . LEU B 1 33 ? 8.00449 -13.65796 28.81786 1.000 14.85428 32 LEU C O 1
ATOM 902 N N . PHE B 1 34 ? 6.52491 -12.19160 29.68026 1.000 14.77422 33 PHE C N 1
ATOM 903 C CA . PHE B 1 34 ? 6.14523 -11.64681 28.38743 1.000 15.52968 33 PHE C CA 1
ATOM 904 C C . PHE B 1 34 ? 5.64628 -10.22899 28.60581 1.000 19.80822 33 PHE C C 1
ATOM 905 O O . PHE B 1 34 ? 5.27145 -9.84396 29.71705 1.000 17.11113 33 PHE C O 1
ATOM 913 N N . LEU B 1 35 ? 5.67969 -9.44256 27.53574 1.000 16.82892 34 LEU C N 1
ATOM 914 C CA . LEU B 1 35 ? 5.43097 -8.01343 27.61029 1.000 17.47475 34 LEU C CA 1
ATOM 915 C C . LEU B 1 35 ? 4.28011 -7.63521 26.69148 1.000 18.29085 34 LEU C C 1
ATOM 916 O O . LEU B 1 35 ? 4.20272 -8.10882 25.55515 1.000 18.87974 34 LEU C O 1
ATOM 921 N N . LYS B 1 36 ? 3.38744 -6.78355 27.19337 1.000 18.68059 35 LYS C N 1
ATOM 922 C CA . LYS B 1 36 ? 2.34380 -6.16432 26.38468 1.000 20.87863 35 LYS C CA 1
ATOM 923 C C . LYS B 1 36 ? 2.25131 -4.69674 26.77090 1.000 20.99331 35 LYS C C 1
ATOM 924 O O . LYS B 1 36 ? 2.79726 -4.26599 27.78695 1.000 22.39658 35 LYS C O 1
ATOM 930 N N . SER B 1 37 ? 1.53954 -3.92563 25.95915 1.000 22.83930 36 SER C N 1
ATOM 931 C CA . SER B 1 37 ? 1.23818 -2.55097 26.32429 1.000 22.12590 36 SER C CA 1
ATOM 932 C C . SER B 1 37 ? 0.08651 -2.52370 27.32099 1.000 22.36382 36 SER C C 1
ATOM 933 O O . SER B 1 37 ? -0.84502 -3.32815 27.23352 1.000 25.75864 36 SER C O 1
ATOM 936 N N . SER B 1 38 ? 0.15579 -1.59956 28.27856 1.000 22.75590 37 SER C N 1
ATOM 937 C CA . SER B 1 38 ? -0.96192 -1.38600 29.19048 1.000 25.92921 37 SER C CA 1
ATOM 938 C C . SER B 1 38 ? -2.11206 -0.62762 28.54273 1.000 27.11949 37 SER C C 1
ATOM 939 O O . SER B 1 38 ? -3.12304 -0.38259 29.21204 1.000 27.80952 37 SER C O 1
ATOM 942 N N . ASP B 1 39 ? -1.99091 -0.25274 27.26614 1.000 29.59649 38 ASP C N 1
ATOM 943 C CA . ASP B 1 39 ? -3.05414 0.50599 26.61845 1.000 29.25237 38 ASP C CA 1
ATOM 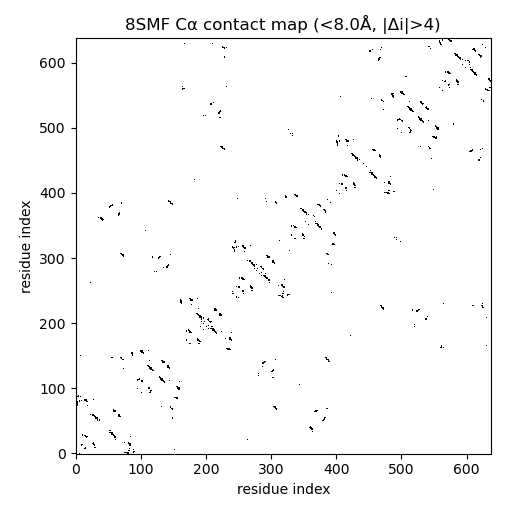944 C C . ASP B 1 39 ? -4.33560 -0.30226 26.45785 1.000 28.51761 38 ASP C C 1
ATOM 945 O O . ASP B 1 39 ? -5.37145 0.27419 26.11452 1.000 29.87347 38 ASP C O 1
ATOM 950 N N . ALA B 1 40 ? -4.29256 -1.61101 26.72216 1.000 29.04049 39 ALA C N 1
ATOM 951 C CA . ALA B 1 40 ? -5.50931 -2.41006 26.79816 1.000 31.08766 39 ALA C CA 1
ATOM 952 C C . ALA B 1 40 ? -6.45788 -1.91160 27.88127 1.000 34.69344 39 ALA C C 1
ATOM 953 O O . ALA B 1 40 ? -7.64404 -2.25839 27.85911 1.000 36.57579 39 ALA C O 1
ATOM 955 N N . LEU B 1 41 ? -5.96140 -1.11269 28.82895 1.000 30.99359 40 LEU C N 1
ATOM 956 C CA . LEU B 1 41 ? -6.80699 -0.52650 29.86043 1.000 37.76844 40 LEU C CA 1
ATOM 957 C C . LEU B 1 41 ? -7.61700 0.66063 29.35651 1.000 38.90340 40 LEU C C 1
ATOM 958 O O . LEU B 1 41 ? -8.57108 1.06938 30.02651 1.000 47.71657 40 LEU C O 1
ATOM 963 N N . ALA B 1 42 ? -7.25360 1.22645 28.20363 1.000 37.39388 41 ALA C N 1
ATOM 964 C CA . ALA B 1 42 ? -7.91781 2.43739 27.72935 1.000 39.08653 41 ALA C CA 1
ATOM 965 C C . ALA B 1 42 ? -9.39757 2.20523 27.45338 1.000 52.23499 41 ALA C C 1
ATOM 966 O O . ALA B 1 42 ? -10.21104 3.11884 27.63347 1.000 70.77146 41 ALA C O 1
ATOM 968 N N . SER B 1 43 ? -9.76982 0.99577 27.02680 1.000 50.75677 42 SER C N 1
ATOM 969 C CA . SER B 1 43 ? -11.17793 0.69376 26.79174 1.000 63.26569 42 SER C CA 1
ATOM 970 C C . SER B 1 43 ? -11.97430 0.59181 28.08652 1.000 65.07013 42 SER C C 1
ATOM 971 O O . SER B 1 43 ? -13.20238 0.72709 28.05576 1.000 70.55213 42 SER C O 1
ATOM 974 N N . ASP B 1 44 ? -11.30618 0.37396 29.21648 1.000 65.10475 43 ASP C N 1
ATOM 975 C CA . ASP B 1 44 ? -11.98933 0.17185 30.48489 1.000 64.93374 43 ASP C CA 1
ATOM 976 C C . ASP B 1 44 ? -12.65435 1.46840 30.94992 1.000 69.66619 43 ASP C C 1
ATOM 977 O O . ASP B 1 44 ? -12.53246 2.52512 30.32346 1.000 70.43713 43 ASP C O 1
ATOM 982 N N . PHE B 1 45 ? -13.35602 1.36906 32.07999 1.000 71.63754 44 PHE C N 1
ATOM 983 C CA . PHE B 1 45 ? -14.11594 2.46419 32.69427 1.000 69.03156 44 PHE C CA 1
ATOM 984 C C . PHE B 1 45 ? -14.81275 3.35936 31.66885 1.000 76.69664 44 PHE C C 1
ATOM 985 O O . PHE B 1 45 ? -15.53017 4.29123 32.02725 1.000 79.27105 44 PHE C O 1
ATOM 993 N N . PRO B 1 56 ? -3.68342 10.06782 29.44570 1.000 48.51570 55 PRO C N 1
ATOM 994 C CA . PRO B 1 56 ? -2.70571 9.22056 30.13867 1.000 43.27762 55 PRO C CA 1
ATOM 995 C C . PRO B 1 56 ? -1.81234 8.44371 29.17771 1.000 41.36475 55 PRO C C 1
ATOM 996 O O . PRO B 1 56 ? -2.29530 7.89879 28.18476 1.000 45.33565 55 PRO C O 1
ATOM 1000 N N . VAL B 1 57 ? -0.51877 8.40540 29.47621 1.000 32.44019 56 VAL C N 1
ATOM 1001 C CA . VAL B 1 57 ? 0.45185 7.66937 28.67395 1.000 33.08727 56 VAL C CA 1
ATOM 1002 C C . VAL B 1 57 ? 0.55659 6.25539 29.22930 1.000 34.12059 56 VAL C C 1
ATOM 1003 O O . VAL B 1 57 ? 0.87853 6.06540 30.40552 1.000 29.15048 56 VAL C O 1
ATOM 1007 N N . PHE B 1 58 ? 0.29747 5.26332 28.38386 1.000 32.09360 57 PHE C N 1
ATOM 1008 C CA . PHE B 1 58 ? 0.31212 3.86811 28.80193 1.000 29.78106 57 PHE C CA 1
ATOM 1009 C C . PHE B 1 58 ? 1.68993 3.27096 28.55482 1.000 29.48883 57 PHE C C 1
ATOM 1010 O O . PHE B 1 58 ? 2.14698 3.20568 27.40914 1.000 35.76201 57 PHE C O 1
ATOM 1018 N N . GLY B 1 59 ? 2.34641 2.83095 29.62772 1.000 24.42331 58 GLY C N 1
ATOM 1019 C CA . GLY B 1 59 ? 3.60317 2.13525 29.48690 1.000 23.57438 58 GLY C CA 1
ATOM 1020 C C . GLY B 1 59 ? 3.40342 0.65631 29.20670 1.000 25.15991 58 GLY C C 1
ATOM 1021 O O . GLY B 1 59 ? 2.30054 0.12050 29.28121 1.000 23.81638 58 GLY C O 1
ATOM 1022 N N . ASN B 1 60 ? 4.49819 -0.00758 28.85649 1.000 20.58735 59 ASN C N 1
ATOM 1023 C CA . ASN B 1 60 ? 4.45933 -1.45331 28.71438 1.000 20.70808 59 ASN C CA 1
ATOM 1024 C C . ASN B 1 60 ? 4.40851 -2.10494 30.09221 1.000 20.06589 59 ASN C C 1
ATOM 1025 O O . ASN B 1 60 ? 4.77357 -1.49922 31.10217 1.000 19.30896 59 ASN C O 1
ATOM 1030 N N . ILE B 1 61 ? 3.93313 -3.35089 30.11962 1.000 20.45755 60 ILE C N 1
ATOM 1031 C CA . ILE B 1 61 ? 3.85040 -4.16907 31.32496 1.000 20.01858 60 ILE C CA 1
ATOM 1032 C C . ILE B 1 61 ? 4.61521 -5.45989 31.08298 1.000 19.75822 60 ILE C C 1
ATOM 1033 O O . ILE B 1 61 ? 4.45208 -6.09165 30.03488 1.000 20.45598 60 ILE C O 1
ATOM 1038 N N . ILE B 1 62 ? 5.41239 -5.87928 32.06033 1.000 18.82601 61 ILE C N 1
ATOM 1039 C CA . ILE B 1 62 ? 6.00401 -7.21071 32.03999 1.000 18.63240 61 ILE C CA 1
ATOM 1040 C C . ILE B 1 62 ? 5.15757 -8.10894 32.93144 1.000 19.00194 61 ILE C C 1
ATOM 1041 O O . ILE B 1 62 ? 5.00522 -7.84130 34.13034 1.000 18.57298 61 ILE C O 1
ATOM 1046 N N . PHE B 1 63 ? 4.59623 -9.15960 32.34400 1.000 19.86867 62 PHE C N 1
ATOM 1047 C CA . PHE B 1 63 ? 3.85782 -10.18360 33.06361 1.000 20.35073 62 PHE C CA 1
ATOM 1048 C C . PHE B 1 63 ? 4.76199 -11.37371 33.33778 1.000 19.89383 62 PHE C C 1
ATOM 1049 O O . PHE B 1 63 ? 5.73532 -11.62202 32.61960 1.000 19.54468 62 PHE C O 1
ATOM 1057 N N . ILE B 1 64 ? 4.41077 -12.12861 34.37372 1.000 19.97131 63 ILE C N 1
ATOM 1058 C CA . ILE B 1 64 ? 4.99750 -13.43539 34.61870 1.000 19.85579 63 ILE C CA 1
ATOM 1059 C C . ILE B 1 64 ? 3.88631 -14.47493 34.58306 1.000 21.06876 63 ILE C C 1
ATOM 1060 O O . ILE B 1 64 ? 2.84031 -14.30218 35.21999 1.000 21.58692 63 ILE C O 1
ATOM 1065 N N . LYS B 1 65 ? 4.10158 -15.52650 33.79756 1.000 21.58611 64 LYS C N 1
ATOM 1066 C CA . LYS B 1 65 ? 3.32482 -16.75884 33.87361 1.000 22.66092 64 LYS C CA 1
ATOM 1067 C C . LYS B 1 65 ? 3.98298 -17.63323 34.93712 1.000 22.36372 64 LYS C C 1
ATOM 1068 O O . LYS B 1 65 ? 5.11801 -18.08566 34.76180 1.000 21.49725 64 LYS C O 1
ATOM 1074 N N . THR B 1 66 ? 3.28682 -17.84826 36.04679 1.000 22.40781 65 THR C N 1
ATOM 1075 C CA . THR B 1 66 ? 3.91768 -18.37112 37.24632 1.000 25.86421 65 THR C CA 1
ATOM 1076 C C . THR B 1 66 ? 3.91547 -19.89386 37.24157 1.000 31.79748 65 THR C C 1
ATOM 1077 O O . THR B 1 66 ? 3.29525 -20.55113 36.39493 1.000 29.40156 65 THR C O 1
ATOM 1081 N N . ALA B 1 67 ? 4.60619 -20.45445 38.24198 1.000 32.32553 66 ALA C N 1
ATOM 1082 C CA . ALA B 1 67 ? 4.75294 -21.90631 38.33477 1.000 35.68340 66 ALA C CA 1
ATOM 1083 C C . ALA B 1 67 ? 3.42408 -22.59540 38.58262 1.000 35.04381 66 ALA C C 1
ATOM 1084 O O . ALA B 1 67 ? 3.30167 -23.79978 38.34668 1.000 33.30840 66 ALA C O 1
ATOM 1086 N N . ASP B 1 68 ? 2.45052 -21.87640 39.13640 1.000 33.95002 67 ASP C N 1
ATOM 1087 C CA . ASP B 1 68 ? 1.11040 -22.40121 39.37543 1.000 33.14693 67 ASP C CA 1
ATOM 1088 C C . ASP B 1 68 ? 0.09837 -21.90797 38.33600 1.000 34.28137 67 ASP C C 1
ATOM 1089 O O . ASP B 1 68 ? -1.11168 -21.87898 38.60872 1.000 32.95268 67 ASP C O 1
ATOM 1094 N N . ASN B 1 69 ? 0.58571 -21.49398 37.16322 1.000 34.02485 68 ASN C N 1
ATOM 1095 C CA . ASN B 1 69 ? -0.23076 -21.17907 35.98770 1.000 34.82895 68 ASN C CA 1
ATOM 1096 C C . ASN B 1 69 ? -1.12667 -19.95762 36.19765 1.000 29.93270 68 ASN C C 1
ATOM 1097 O O . ASN B 1 69 ? -2.29033 -19.95601 35.80024 1.000 31.00724 68 ASN C O 1
ATOM 1102 N N . LYS B 1 70 ? -0.58625 -18.90333 36.79506 1.000 29.94146 69 LYS C N 1
ATOM 1103 C CA . LYS B 1 70 ? -1.28666 -17.63078 36.88086 1.000 25.83133 69 LYS C CA 1
ATOM 1104 C C . LYS B 1 70 ? -0.51005 -16.56759 36.11470 1.000 24.92048 69 LYS C C 1
ATOM 1105 O O . LYS B 1 70 ? 0.67541 -16.73380 35.82395 1.000 24.10510 69 LYS C O 1
ATOM 1111 N N . ILE B 1 71 ? -1.19288 -15.47075 35.78421 1.000 20.88452 70 ILE C N 1
ATOM 1112 C CA . ILE B 1 71 ? -0.58209 -14.31953 35.12517 1.000 20.30260 70 ILE C CA 1
ATOM 1113 C C . ILE B 1 71 ? -0.60112 -13.15585 36.10661 1.000 18.57183 70 ILE C C 1
ATOM 1114 O O . ILE B 1 71 ? -1.67097 -12.64848 36.46311 1.000 20.35161 70 ILE C O 1
ATOM 1119 N N . HIS B 1 72 ? 0.57850 -12.71642 36.52984 1.000 17.68504 71 HIS C N 1
ATOM 1120 C CA . HIS B 1 72 ? 0.72240 -11.56896 37.41338 1.000 18.83783 71 HIS C CA 1
ATOM 1121 C C . HIS B 1 72 ? 1.64530 -10.53733 36.77610 1.000 17.49955 71 HIS C C 1
ATOM 1122 O O . HIS B 1 72 ? 2.36460 -10.82079 35.81686 1.000 17.40953 71 HIS C O 1
ATOM 1129 N N . ALA B 1 73 ? 1.62433 -9.32577 37.32838 1.000 17.49220 72 ALA C N 1
ATOM 1130 C CA . ALA B 1 73 ? 2.63806 -8.34011 36.98540 1.000 17.35918 72 ALA C CA 1
ATOM 1131 C C . ALA B 1 73 ? 3.95294 -8.72438 37.65232 1.000 17.20999 72 ALA C C 1
ATOM 1132 O O . ALA B 1 73 ? 3.99474 -8.98700 38.85739 1.000 17.21599 72 ALA C O 1
ATOM 1134 N N . TRP B 1 74 ? 5.02178 -8.76809 36.86680 1.000 17.10610 73 TRP C N 1
ATOM 1135 C CA . TRP B 1 74 ? 6.29454 -9.28135 37.34684 1.000 17.00586 73 TRP C CA 1
ATOM 1136 C C . TRP B 1 74 ? 7.04362 -8.22188 38.13612 1.000 16.94312 73 TRP C C 1
ATOM 1137 O O . TRP B 1 74 ? 7.03821 -7.03938 37.79006 1.000 16.93672 73 TRP C O 1
ATOM 1148 N N . VAL B 1 75 ? 7.69130 -8.65375 39.20586 1.000 16.91835 74 VAL C N 1
ATOM 1149 C CA . VAL B 1 75 ? 8.53363 -7.78225 40.00834 1.000 16.86845 74 VAL C CA 1
ATOM 1150 C C . VAL B 1 75 ? 9.93944 -8.37084 40.00913 1.000 16.82935 74 VAL C C 1
ATOM 1151 O O . VAL B 1 75 ? 10.14311 -9.48053 40.50960 1.000 16.86778 74 VAL C O 1
ATOM 1155 N N . PRO B 1 76 ? 10.93603 -7.67712 39.45669 1.000 16.78546 75 PRO C N 1
ATOM 1156 C CA . PRO B 1 76 ? 12.29080 -8.24200 39.40190 1.000 16.78829 75 PRO C CA 1
ATOM 1157 C C . PRO B 1 76 ? 12.94361 -8.22874 40.77449 1.000 18.29389 75 PRO C C 1
ATOM 1158 O O . PRO B 1 76 ? 12.88689 -7.22606 41.48846 1.000 17.10390 75 PRO C O 1
ATOM 1162 N N . SER B 1 77 ? 13.57368 -9.34511 41.14032 1.000 16.87626 76 SER C N 1
ATOM 1163 C CA . SER B 1 77 ? 14.49299 -9.28489 42.26190 1.000 16.93524 76 SER C CA 1
ATOM 1164 C C . SER B 1 77 ? 15.79737 -8.64769 41.80275 1.000 16.94437 76 SER C C 1
ATOM 1165 O O . SER B 1 77 ? 16.05420 -8.49448 40.60766 1.000 16.91966 76 SER C O 1
ATOM 1168 N N . GLN B 1 78 ? 16.63404 -8.26670 42.76846 1.000 17.00443 77 GLN C N 1
ATOM 1169 C CA . GLN B 1 78 ? 17.93629 -7.73152 42.39261 1.000 17.05608 77 GLN C CA 1
ATOM 1170 C C . GLN B 1 78 ? 18.78126 -8.79601 41.70780 1.000 17.15264 77 GLN C C 1
ATOM 1171 O O . GLN B 1 78 ? 19.51729 -8.49203 40.76348 1.000 17.18074 77 GLN C O 1
ATOM 1177 N N . THR B 1 79 ? 18.65833 -10.05189 42.14059 1.000 17.22446 78 THR C N 1
ATOM 1178 C CA . THR B 1 79 ? 19.37305 -11.13611 41.47619 1.000 17.33093 78 THR C CA 1
ATOM 1179 C C . THR B 1 79 ? 18.92984 -11.27726 40.02431 1.000 17.24394 78 THR C C 1
ATOM 1180 O O . THR B 1 79 ? 19.76348 -11.46742 39.13203 1.000 17.31021 78 THR C O 1
ATOM 1184 N N . ASP B 1 80 ? 17.62441 -11.13953 39.76729 1.000 17.11816 79 ASP C N 1
ATOM 1185 C CA . ASP B 1 80 ? 17.10160 -11.18474 38.40387 1.000 17.04829 79 ASP C CA 1
ATOM 1186 C C . ASP B 1 80 ? 17.80738 -10.18964 37.48747 1.000 17.04401 79 ASP C C 1
ATOM 1187 O O . ASP B 1 80 ? 18.21086 -10.53803 36.37394 1.000 17.07986 79 ASP C O 1
ATOM 1192 N N . VAL B 1 81 ? 17.94719 -8.93545 37.92933 1.000 17.01677 80 VAL C N 1
ATOM 1193 C CA . VAL B 1 81 ? 18.44845 -7.90558 37.02089 1.000 17.02897 80 VAL C CA 1
ATOM 1194 C C . VAL B 1 81 ? 19.96356 -7.95429 36.86890 1.000 17.16869 80 VAL C C 1
ATOM 1195 O O . VAL B 1 81 ? 20.48940 -7.45180 35.87241 1.000 17.22268 80 VAL C O 1
ATOM 1199 N N . LEU B 1 82 ? 20.67892 -8.54480 37.82144 1.000 17.26072 81 LEU C N 1
ATOM 1200 C CA . LEU B 1 82 ? 22.12315 -8.68757 37.72813 1.000 18.06276 81 LEU C CA 1
ATOM 1201 C C . LEU B 1 82 ? 22.54556 -9.96350 37.01283 1.000 17.84688 81 LEU C C 1
ATOM 1202 O O . LEU B 1 82 ? 23.72526 -10.09959 36.66722 1.000 17.71187 81 LEU C O 1
ATOM 1207 N N . ALA B 1 83 ? 21.61549 -10.88266 36.76924 1.000 19.14147 82 ALA C N 1
ATOM 1208 C CA . ALA B 1 83 ? 21.95636 -12.23478 36.34552 1.000 21.05763 82 ALA C CA 1
ATOM 1209 C C . ALA B 1 83 ? 22.26711 -12.31170 34.85360 1.000 20.59479 82 ALA C C 1
ATOM 1210 O O . ALA B 1 83 ? 21.77312 -11.52347 34.04369 1.000 20.73169 82 ALA C O 1
ATOM 1212 N N . GLU B 1 84 ? 23.08967 -13.29843 34.49565 1.000 21.33056 83 GLU C N 1
ATOM 1213 C CA . GLU B 1 84 ? 23.48111 -13.54594 33.11357 1.000 22.36702 83 GLU C CA 1
ATOM 1214 C C . GLU B 1 84 ? 22.99635 -14.90408 32.62621 1.000 22.36103 83 GLU C C 1
ATOM 1215 O O . GLU B 1 84 ? 23.59540 -15.47917 31.71206 1.000 23.29768 83 GLU C O 1
ATOM 1221 N N . ASP B 1 85 ? 21.93610 -15.44087 33.22947 1.000 22.86452 84 ASP C N 1
ATOM 1222 C CA . ASP B 1 85 ? 21.42843 -16.76552 32.89187 1.000 21.28008 84 ASP C CA 1
ATOM 1223 C C . ASP B 1 85 ? 20.04755 -16.70370 32.24564 1.000 20.79190 84 ASP C C 1
ATOM 1224 O O . ASP B 1 85 ? 19.25280 -17.63456 32.38237 1.000 24.45723 84 ASP C O 1
ATOM 1229 N N . TRP B 1 86 ? 19.74698 -15.61295 31.54637 1.000 20.96232 85 TRP C N 1
ATOM 1230 C CA . TRP B 1 86 ? 18.46027 -15.46574 30.88329 1.000 20.56162 85 TRP C CA 1
ATOM 1231 C C . TRP B 1 86 ? 18.43333 -16.24840 29.57744 1.000 21.36199 85 TRP C C 1
ATOM 1232 O O . TRP B 1 86 ? 19.43359 -16.31941 28.86262 1.000 22.39637 85 TRP C O 1
ATOM 1243 N N . ASP B 1 87 ? 17.27738 -16.83040 29.26222 1.000 20.90348 86 ASP C N 1
ATOM 1244 C CA . ASP B 1 87 ? 17.12819 -17.62265 28.04838 1.000 21.61159 86 ASP C CA 1
ATOM 1245 C C . ASP B 1 87 ? 15.78436 -17.31235 27.40519 1.000 21.20325 86 ASP C C 1
ATOM 1246 O O . ASP B 1 87 ? 14.88812 -16.74672 28.03143 1.000 22.77093 86 ASP C O 1
ATOM 1251 N N . ILE B 1 88 ? 15.64840 -17.69653 26.14506 1.000 21.93469 87 ILE C N 1
ATOM 1252 C CA . ILE B 1 88 ? 14.43747 -17.44072 25.37757 1.000 21.70734 87 ILE C CA 1
ATOM 1253 C C . ILE B 1 88 ? 13.63001 -18.72463 25.28220 1.000 23.10906 87 ILE C C 1
ATOM 1254 O O . ILE B 1 88 ? 14.18353 -19.80416 25.03409 1.000 23.87889 87 ILE C O 1
ATOM 1259 N N . VAL B 1 89 ? 12.31963 -18.61156 25.47275 1.000 21.87101 88 VAL C N 1
ATOM 1260 C CA . VAL B 1 89 ? 11.42399 -19.75403 25.32341 1.000 25.26872 88 VAL C CA 1
ATOM 1261 C C . VAL B 1 89 ? 11.36628 -20.19962 23.86469 1.000 28.00351 88 VAL C C 1
ATOM 1262 O O . VAL B 1 89 ? 11.12447 -19.38753 22.97011 1.000 24.89788 88 VAL C O 1
ATOM 1266 N N . LYS C 1 5 ? -20.75194 6.42986 99.92487 1.000 50.87792 4 LYS F N 1
ATOM 1267 C CA . LYS C 1 5 ? -20.03828 5.60021 98.96197 1.000 39.45802 4 LYS F CA 1
ATOM 1268 C C . LYS C 1 5 ? -18.57961 5.90177 99.05582 1.000 32.30774 4 LYS F C 1
ATOM 1269 O O . LYS C 1 5 ? -17.86251 5.83699 98.06573 1.000 46.61815 4 LYS F O 1
ATOM 1275 N N . MET C 1 6 ? -18.15704 6.25276 100.26635 1.000 40.83937 5 MET F N 1
ATOM 1276 C CA . MET C 1 6 ? -16.81184 6.76539 100.45013 1.000 33.50712 5 MET F CA 1
ATOM 1277 C C . MET C 1 6 ? -15.76602 5.73180 100.05630 1.000 20.87926 5 MET F C 1
ATOM 1278 O O . MET C 1 6 ? -14.80455 6.06432 99.36089 1.000 24.58999 5 MET F O 1
ATOM 1283 N N . SER C 1 7 ? -15.94235 4.47496 100.46976 1.000 23.03231 6 SER F N 1
ATOM 1284 C CA . SER C 1 7 ? -14.95326 3.44295 100.17546 1.000 22.37909 6 SER F CA 1
ATOM 1285 C C . SER C 1 7 ? -15.15723 2.86634 98.77468 1.000 22.24331 6 SER F C 1
ATOM 1286 O O . SER C 1 7 ? -16.22697 2.98600 98.17092 1.000 21.84384 6 SER F O 1
ATOM 1289 N N . PHE C 1 8 ? -14.10518 2.21736 98.26146 1.000 19.34593 7 PHE F N 1
ATOM 1290 C CA . PHE C 1 8 ? -14.18125 1.65465 96.91642 1.000 20.53378 7 PHE F CA 1
ATOM 1291 C C . PHE C 1 8 ? -15.19473 0.52206 96.84514 1.000 20.38685 7 PHE F C 1
ATOM 1292 O O . PHE C 1 8 ? -15.86136 0.34880 95.81995 1.000 19.98984 7 PHE F O 1
ATOM 1300 N N . GLY C 1 9 ? -15.31570 -0.26802 97.91590 1.000 23.04926 8 GLY F N 1
ATOM 1301 C CA . GLY C 1 9 ? -16.32465 -1.31492 97.93122 1.000 25.59404 8 GLY F CA 1
ATOM 1302 C C . GLY C 1 9 ? -17.72556 -0.75562 97.78073 1.000 26.52603 8 GLY F C 1
ATOM 1303 O O . GLY C 1 9 ? -18.54533 -1.29273 97.03254 1.000 27.02470 8 GLY F O 1
ATOM 1304 N N . GLU C 1 10 ? -18.01085 0.34440 98.47402 1.000 26.81899 9 GLU F N 1
ATOM 1305 C CA . GLU C 1 10 ? -19.30760 0.99306 98.32812 1.000 27.64075 9 GLU F CA 1
ATOM 1306 C C . GLU C 1 10 ? -19.46342 1.60661 96.94085 1.000 24.82782 9 GLU F C 1
ATOM 1307 O O . GLU C 1 10 ? -20.55632 1.57897 96.36088 1.000 25.50224 9 GLU F O 1
ATOM 1313 N N . ALA C 1 11 ? -18.37656 2.15164 96.38774 1.000 21.75969 10 ALA F N 1
ATOM 1314 C CA . ALA C 1 11 ? -18.43582 2.72824 95.04978 1.000 22.78483 10 ALA F CA 1
ATOM 1315 C C . ALA C 1 11 ? -18.73321 1.66414 93.99951 1.000 22.43532 10 ALA F C 1
ATOM 1316 O O . ALA C 1 11 ? -19.46075 1.92556 93.03659 1.000 20.74370 10 ALA F O 1
ATOM 1318 N N . LEU C 1 12 ? -18.18335 0.45820 94.16709 1.000 19.76038 11 LEU F N 1
ATOM 1319 C CA . LEU C 1 12 ? -18.46013 -0.61791 93.21927 1.000 19.87856 11 LEU F CA 1
ATOM 1320 C C . LEU C 1 12 ? -19.93413 -1.01480 93.22905 1.000 22.49003 11 LEU F C 1
ATOM 1321 O O . LEU C 1 12 ? -20.51452 -1.28074 92.17160 1.000 22.01965 11 LEU F O 1
ATOM 1326 N N . GLU C 1 13 ? -20.55846 -1.07346 94.41061 1.000 25.37178 12 GLU F N 1
ATOM 1327 C CA . GLU C 1 13 ? -21.97409 -1.43205 94.44987 1.000 28.03643 12 GLU F CA 1
ATOM 1328 C C . GLU C 1 13 ? -22.82998 -0.36367 93.78101 1.000 27.08143 12 GLU F C 1
ATOM 1329 O O . GLU C 1 13 ? -23.85797 -0.68257 93.17444 1.000 28.18615 12 GLU F O 1
ATOM 1335 N N . VAL C 1 14 ? -22.41282 0.89984 93.86976 1.000 25.10929 13 VAL F N 1
ATOM 1336 C CA . VAL C 1 14 ? -23.10975 1.98016 93.17766 1.000 23.94996 13 VAL F CA 1
ATOM 1337 C C . VAL C 1 14 ? -22.94704 1.83747 91.67020 1.000 21.52649 13 VAL F C 1
ATOM 1338 O O . VAL C 1 14 ? -23.91277 1.97606 90.90850 1.000 22.14771 13 VAL F O 1
ATOM 1342 N N . LEU C 1 15 ? -21.71948 1.56666 91.22003 1.000 19.17663 14 LEU F N 1
ATOM 1343 C CA . LEU C 1 15 ? -21.48279 1.26998 89.80887 1.000 17.86508 14 LEU F CA 1
ATOM 1344 C C . LEU C 1 15 ? -22.33779 0.09847 89.33701 1.000 23.81926 14 LEU F C 1
ATOM 1345 O O . LEU C 1 15 ? -22.87697 0.12478 88.22463 1.000 19.80305 14 LEU F O 1
ATOM 1350 N N . LYS C 1 16 ? -22.47479 -0.93996 90.16837 1.000 21.64559 15 LYS F N 1
ATOM 1351 C CA . LYS C 1 16 ? -23.28776 -2.09059 89.77837 1.000 23.75306 15 LYS F CA 1
ATOM 1352 C C . LYS C 1 16 ? -24.74968 -1.71279 89.58912 1.000 25.49180 15 LYS F C 1
ATOM 1353 O O . LYS C 1 16 ? -25.45506 -2.34083 88.79025 1.000 27.53480 15 LYS F O 1
ATOM 1359 N N . GLN C 1 17 ? -25.22430 -0.70519 90.31473 1.000 21.59415 16 GLN F N 1
ATOM 1360 C CA . GLN C 1 17 ? -26.60627 -0.26429 90.19156 1.000 21.50269 16 GLN F CA 1
ATOM 1361 C C . GLN C 1 17 ? -26.80954 0.72601 89.05337 1.000 22.86801 16 GLN F C 1
ATOM 1362 O O . GLN C 1 17 ? -27.92238 1.23766 88.88795 1.000 23.64973 16 GLN F O 1
ATOM 1368 N N . GLY C 1 18 ? -25.77204 1.00472 88.26809 1.000 22.69765 17 GLY F N 1
ATOM 1369 C CA . GLY C 1 18 ? -25.90341 1.83050 87.08576 1.000 24.65371 17 GLY F CA 1
ATOM 1370 C C . GLY C 1 18 ? -25.59933 3.29900 87.27251 1.000 25.51401 17 GLY F C 1
ATOM 1371 O O . GLY C 1 18 ? -25.79232 4.07704 86.32910 1.000 23.89906 17 GLY F O 1
ATOM 1372 N N . MET C 1 19 ? -25.14067 3.70915 88.44964 1.000 22.77839 18 MET F N 1
ATOM 1373 C CA . MET C 1 19 ? -24.80912 5.10473 88.67909 1.000 21.20086 18 MET F CA 1
ATOM 1374 C C . MET C 1 19 ? -23.32745 5.34910 88.40603 1.000 18.11961 18 MET F C 1
ATOM 1375 O O . MET C 1 19 ? -22.54649 4.42236 88.20080 1.000 21.20599 18 MET F O 1
ATOM 1380 N N . GLN C 1 20 ? -22.94725 6.62237 88.39400 1.000 18.83695 19 GLN F N 1
ATOM 1381 C CA . GLN C 1 20 ? -21.58521 7.03776 88.09213 1.000 18.35130 19 GLN F CA 1
ATOM 1382 C C . GLN C 1 20 ? -20.88282 7.49668 89.36463 1.000 19.78733 19 GLN F C 1
ATOM 1383 O O . GLN C 1 20 ? -21.50971 8.08761 90.24877 1.000 24.26821 19 GLN F O 1
ATOM 1389 N N . VAL C 1 21 ? -19.57860 7.22132 89.46347 1.000 20.91432 20 VAL F N 1
ATOM 1390 C CA . VAL C 1 21 ? -18.80557 7.58164 90.64610 1.000 18.10765 20 VAL F CA 1
ATOM 1391 C C . VAL C 1 21 ? -17.49303 8.23958 90.23599 1.000 18.76560 20 VAL F C 1
ATOM 1392 O O . VAL C 1 21 ? -17.01872 8.09781 89.10650 1.000 18.74642 20 VAL F O 1
ATOM 1396 N N . TYR C 1 22 ? -16.90038 8.95425 91.19273 1.000 18.10773 21 TYR F N 1
ATOM 1397 C CA . TYR C 1 22 ? -15.62003 9.62062 90.99814 1.000 18.52438 21 TYR F CA 1
ATOM 1398 C C . TYR C 1 22 ? -14.92699 9.75384 92.34793 1.000 17.99677 21 TYR F C 1
ATOM 1399 O O . TYR C 1 22 ? -15.54469 9.59805 93.40500 1.000 18.32127 21 TYR F O 1
ATOM 1408 N N . ARG C 1 23 ? -13.62925 10.04839 92.30235 1.000 16.69436 22 ARG F N 1
ATOM 1409 C CA . ARG C 1 23 ? -12.85384 10.36433 93.49385 1.000 17.86613 22 ARG F CA 1
ATOM 1410 C C . ARG C 1 23 ? -12.61428 11.86444 93.55418 1.000 18.28212 22 ARG F C 1
ATOM 1411 O O . ARG C 1 23 ? -12.15959 12.46093 92.57397 1.000 18.07794 22 ARG F O 1
ATOM 1419 N N . SER C 1 24 ? -12.90109 12.47108 94.70816 1.000 19.01990 23 SER F N 1
ATOM 1420 C CA . SER C 1 24 ? -12.61436 13.89200 94.84803 1.000 20.22356 23 SER F CA 1
ATOM 1421 C C . SER C 1 24 ? -11.11693 14.16959 94.83192 1.000 19.66943 23 SER F C 1
ATOM 1422 O O . SER C 1 24 ? -10.71161 15.29737 94.53453 1.000 23.32742 23 SER F O 1
ATOM 1425 N N . GLY C 1 25 ? -10.28735 13.16192 95.10831 1.000 18.35801 24 GLY F N 1
ATOM 1426 C CA . GLY C 1 25 ? -8.84667 13.33272 95.11124 1.000 21.12614 24 GLY F CA 1
ATOM 1427 C C . GLY C 1 25 ? -8.15407 13.21621 93.76988 1.000 21.89530 24 GLY F C 1
ATOM 1428 O O . GLY C 1 25 ? -6.94819 13.46922 93.68676 1.000 22.37637 24 GLY F O 1
ATOM 1429 N N . TRP C 1 26 ? -8.87588 12.82951 92.71854 1.000 16.75061 25 TRP F N 1
ATOM 1430 C CA . TRP C 1 26 ? -8.28965 12.75364 91.38536 1.000 16.67046 25 TRP F CA 1
ATOM 1431 C C . TRP C 1 26 ? -7.69873 14.10011 90.96543 1.000 16.97373 25 TRP F C 1
ATOM 1432 O O . TRP C 1 26 ? -8.19357 15.16460 91.33912 1.000 21.77745 25 TRP F O 1
ATOM 1443 N N . ASN C 1 27 ? -6.62303 14.04378 90.17375 1.000 16.26482 26 ASN F N 1
ATOM 1444 C CA . ASN C 1 27 ? -6.05581 15.26920 89.61472 1.000 17.05047 26 ASN F CA 1
ATOM 1445 C C . ASN C 1 27 ? -6.97683 15.87268 88.56091 1.000 18.96680 26 ASN F C 1
ATOM 1446 O O . ASN C 1 27 ? -7.17872 17.09398 88.52975 1.000 20.13275 26 ASN F O 1
ATOM 1451 N N . GLY C 1 28 ? -7.54412 15.03801 87.69049 1.000 18.06128 27 GLY F N 1
ATOM 1452 C CA . GLY C 1 28 ? -8.42097 15.53863 86.65361 1.000 19.66103 27 GLY F CA 1
ATOM 1453 C C . GLY C 1 28 ? -9.79698 15.87932 87.19100 1.000 18.98269 27 GLY F C 1
ATOM 1454 O O . GLY C 1 28 ? -10.29613 15.26097 88.13187 1.000 19.69428 27 GLY F O 1
ATOM 1455 N N . LYS C 1 29 ? -10.41437 16.88246 86.57583 1.000 20.16646 28 LYS F N 1
ATOM 1456 C CA . LYS C 1 29 ? -11.70520 17.39056 87.01705 1.000 21.40890 28 LYS F CA 1
ATOM 1457 C C . LYS C 1 29 ? -12.81983 16.89613 86.10357 1.000 22.31391 28 LYS F C 1
ATOM 1458 O O . LYS C 1 29 ? -12.62532 16.70565 84.89979 1.000 26.16687 28 LYS F O 1
ATOM 1464 N N . ASN C 1 30 ? -13.98970 16.66650 86.70404 1.000 24.15808 29 ASN F N 1
ATOM 1465 C CA . ASN C 1 30 ? -15.19770 16.25622 85.98572 1.000 22.04288 29 ASN F CA 1
ATOM 1466 C C . ASN C 1 30 ? -15.03021 14.90394 85.30210 1.000 21.89151 29 ASN F C 1
ATOM 1467 O O . ASN C 1 30 ? -15.60569 14.65622 84.24068 1.000 22.77911 29 ASN F O 1
ATOM 1472 N N . MET C 1 31 ? -14.24756 14.01823 85.90242 1.000 22.43342 30 MET F N 1
ATOM 1473 C CA . MET C 1 31 ? -14.15465 12.65075 85.42293 1.000 18.01919 30 MET F CA 1
ATOM 1474 C C . MET C 1 31 ? -15.13382 11.77403 86.19431 1.000 18.90886 30 MET F C 1
ATOM 1475 O O . MET C 1 31 ? -15.61745 12.14510 87.26621 1.000 18.80944 30 MET F O 1
ATOM 1480 N N . PHE C 1 32 ? -15.43872 10.60711 85.62846 1.000 15.32318 31 PHE F N 1
ATOM 1481 C CA . PHE C 1 32 ? -16.27743 9.65109 86.33761 1.000 16.57671 31 PHE F CA 1
ATOM 1482 C C . PHE C 1 32 ? -16.15486 8.27496 85.70614 1.000 19.23066 31 PHE F C 1
ATOM 1483 O O . PHE C 1 32 ? -15.75009 8.12416 84.54877 1.000 18.00592 31 PHE F O 1
ATOM 1491 N N . LEU C 1 33 ? -16.53647 7.27799 86.49313 1.000 14.53867 32 LEU F N 1
ATOM 1492 C CA . LEU C 1 33 ? -16.59410 5.89324 86.06830 1.000 17.24216 32 LEU F CA 1
ATOM 1493 C C . LEU C 1 33 ? -18.03792 5.50975 85.78223 1.000 18.03043 32 LEU F C 1
ATOM 1494 O O . LEU C 1 33 ? -18.97551 6.10180 86.32022 1.000 17.93666 32 LEU F O 1
ATOM 1499 N N . PHE C 1 34 ? -18.20817 4.50890 84.92743 1.000 14.98541 33 PHE F N 1
ATOM 1500 C CA . PHE C 1 34 ? -19.51442 3.90500 84.73225 1.000 16.28143 33 PHE F CA 1
ATOM 1501 C C . PHE C 1 34 ? -19.30780 2.45741 84.32396 1.000 15.77123 33 PHE F C 1
ATOM 1502 O O . PHE C 1 34 ? -18.26193 2.08825 83.78740 1.000 17.23623 33 PHE F O 1
ATOM 1510 N N . LEU C 1 35 ? -20.31551 1.63531 84.59965 1.000 17.27222 34 LEU F N 1
ATOM 1511 C CA . LEU C 1 35 ? -20.23104 0.19664 84.39503 1.000 16.94254 34 LEU F CA 1
ATOM 1512 C C . LEU C 1 35 ? -21.26597 -0.23574 83.36830 1.000 18.68961 34 LEU F C 1
ATOM 1513 O O . LEU C 1 35 ? -22.43017 0.16804 83.44873 1.000 20.94048 34 LEU F O 1
ATOM 1518 N N . LYS C 1 36 ? -20.83962 -1.05361 82.40886 1.000 18.50645 35 LYS F N 1
ATOM 1519 C CA . LYS C 1 36 ? -21.74039 -1.68532 81.45522 1.000 20.89697 35 LYS F CA 1
ATOM 1520 C C . LYS C 1 36 ? -21.85054 -3.16969 81.77501 1.000 22.83714 35 LYS F C 1
ATOM 1521 O O . LYS C 1 36 ? -20.84997 -3.82519 82.07726 1.000 19.99141 35 LYS F O 1
ATOM 1527 N N . SER C 1 37 ? -23.06987 -3.69253 81.70517 1.000 20.20414 36 SER F N 1
ATOM 1528 C CA . SER C 1 37 ? -23.32641 -5.08078 82.04635 1.000 23.31367 36 SER F CA 1
ATOM 1529 C C . SER C 1 37 ? -22.94916 -6.00509 80.89325 1.000 22.35636 36 SER F C 1
ATOM 1530 O O . SER C 1 37 ? -22.78199 -5.57899 79.74728 1.000 22.54962 36 SER F O 1
ATOM 1533 N N . SER C 1 38 ? -22.83068 -7.29490 81.21901 1.000 24.70540 37 SER F N 1
ATOM 1534 C CA . SER C 1 38 ? -22.59207 -8.31708 80.20458 1.000 24.48522 37 SER F CA 1
ATOM 1535 C C . SER C 1 38 ? -23.57170 -8.18796 79.04215 1.000 26.15630 37 SER F C 1
ATOM 1536 O O . SER C 1 38 ? -23.17341 -8.20401 77.87236 1.000 26.12023 37 SER F O 1
ATOM 1539 N N . ASP C 1 39 ? -24.86304 -8.04047 79.35124 1.000 29.26144 38 ASP F N 1
ATOM 1540 C CA . ASP C 1 39 ? -25.88157 -8.00735 78.30460 1.000 32.83332 38 ASP F CA 1
ATOM 1541 C C . ASP C 1 39 ? -25.72633 -6.78716 77.40711 1.000 30.95030 38 ASP F C 1
ATOM 1542 O O . ASP C 1 39 ? -25.82362 -6.89441 76.17913 1.000 32.99672 38 ASP F O 1
ATOM 1547 N N . ALA C 1 40 ? -25.50250 -5.61468 78.00255 1.000 27.21697 39 ALA F N 1
ATOM 1548 C CA . ALA C 1 40 ? -25.34313 -4.40255 77.20746 1.000 31.00232 39 ALA F CA 1
ATOM 1549 C C . ALA C 1 40 ? -24.10290 -4.48077 76.33006 1.000 29.27243 39 ALA F C 1
ATOM 1550 O O . ALA C 1 40 ? -24.10838 -4.00460 75.18880 1.000 28.61350 39 ALA F O 1
ATOM 1552 N N . LEU C 1 41 ? -23.03154 -5.08835 76.84554 1.000 26.04649 40 LEU F N 1
ATOM 1553 C CA . LEU C 1 41 ? -21.79086 -5.19285 76.08516 1.000 27.73423 40 LEU F CA 1
ATOM 1554 C C . LEU C 1 41 ? -21.92741 -6.16756 74.92544 1.000 28.99819 40 LEU F C 1
ATOM 1555 O O . LEU C 1 41 ? -21.43751 -5.89913 73.82181 1.000 29.11099 40 LEU F O 1
ATOM 1560 N N . ALA C 1 42 ? -22.57402 -7.31116 75.15831 1.000 25.52802 41 ALA F N 1
ATOM 1561 C CA . ALA C 1 42 ? -22.74719 -8.28072 74.08460 1.000 27.58491 41 ALA F CA 1
ATOM 1562 C C . ALA C 1 42 ? -23.54556 -7.68681 72.93251 1.000 30.58365 41 ALA F C 1
ATOM 1563 O O . ALA C 1 42 ? -23.17581 -7.84799 71.76384 1.000 30.52919 41 ALA F O 1
ATOM 1565 N N . SER C 1 43 ? -24.63577 -6.97972 73.23953 1.000 29.47478 42 SER F N 1
ATOM 1566 C CA . SER C 1 43 ? -25.43497 -6.38730 72.17354 1.000 30.64696 42 SER F CA 1
ATOM 1567 C C . SER C 1 43 ? -24.70938 -5.22777 71.50060 1.000 32.26526 42 SER F C 1
ATOM 1568 O O . SER C 1 43 ? -24.91269 -4.98610 70.30553 1.000 37.62394 42 SER F O 1
ATOM 1571 N N . ASP C 1 44 ? -23.85636 -4.50963 72.23616 1.000 30.43011 43 ASP F N 1
ATOM 1572 C CA . ASP C 1 44 ? -23.10239 -3.41741 71.62680 1.000 30.26833 43 ASP F CA 1
ATOM 1573 C C . ASP C 1 44 ? -21.99240 -3.94055 70.72511 1.000 31.02460 43 ASP F C 1
ATOM 1574 O O . ASP C 1 44 ? -21.81070 -3.44432 69.60857 1.000 34.40911 43 ASP F O 1
ATOM 1579 N N . PHE C 1 45 ? -21.23559 -4.93460 71.19031 1.000 30.69744 44 PHE F N 1
ATOM 1580 C CA . PHE C 1 45 ? -20.08946 -5.43139 70.43812 1.000 32.71553 44 PHE F CA 1
ATOM 1581 C C . PHE C 1 45 ? -20.42964 -6.58588 69.50303 1.000 32.32304 44 PHE F C 1
ATOM 1582 O O . PHE C 1 45 ? -19.62816 -6.90043 68.61589 1.000 35.32371 44 PHE F O 1
ATOM 1590 N N . GLY C 1 46 ? -21.58448 -7.22274 69.67305 1.000 31.49359 45 GLY F N 1
ATOM 1591 C CA . GLY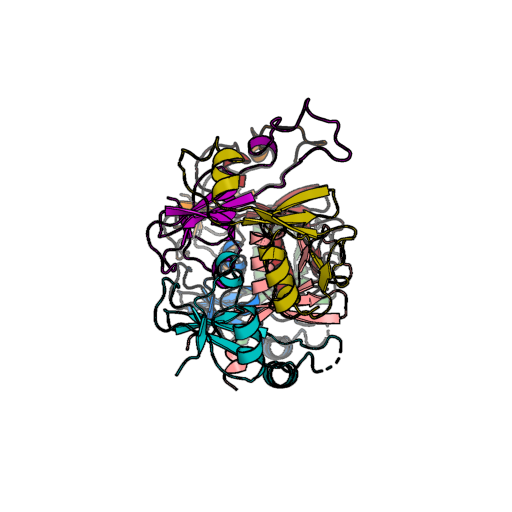 C 1 46 ? -22.00021 -8.26977 68.76347 1.000 34.08853 45 GLY F CA 1
ATOM 1592 C C . GLY C 1 46 ? -21.35736 -9.61977 68.98106 1.000 35.51701 45 GLY F C 1
ATOM 1593 O O . GLY C 1 46 ? -21.47982 -10.49177 68.11382 1.000 37.88389 45 GLY F O 1
ATOM 1594 N N . PHE C 1 47 ? -20.66708 -9.82081 70.09814 1.000 34.44116 46 PHE F N 1
ATOM 1595 C CA . PHE C 1 47 ? -20.12296 -11.12385 70.45115 1.000 37.48356 46 PHE F CA 1
ATOM 1596 C C . PHE C 1 47 ? -20.17682 -11.26085 71.96588 1.000 32.43490 46 PHE F C 1
ATOM 1597 O O . PHE C 1 47 ? -20.61881 -10.35300 72.67326 1.000 29.40161 46 PHE F O 1
ATOM 1605 N N . GLY C 1 48 ? -19.72722 -12.40946 72.46300 1.000 32.02484 47 GLY F N 1
ATOM 1606 C CA . GLY C 1 48 ? -19.74780 -12.64275 73.89399 1.000 32.43244 47 GLY F CA 1
ATOM 1607 C C . GLY C 1 48 ? -21.13461 -12.80832 74.47077 1.000 39.14235 47 GLY F C 1
ATOM 1608 O O . GLY C 1 48 ? -21.34148 -12.53954 75.65873 1.000 31.70155 47 GLY F O 1
ATOM 1609 N N . PHE C 1 49 ? -22.09349 -13.24506 73.65977 1.000 39.19433 48 PHE F N 1
ATOM 1610 C CA . PHE C 1 49 ? -23.47019 -13.40883 74.11285 1.000 39.90892 48 PHE F CA 1
ATOM 1611 C C . PHE C 1 49 ? -23.60931 -14.60300 75.04976 1.000 39.09387 48 PHE F C 1
ATOM 1612 O O . PHE C 1 49 ? -22.84867 -15.56531 74.95862 1.000 45.59384 48 PHE F O 1
ATOM 1620 N N . GLU C 1 55 ? -18.26777 -17.86972 71.81182 1.000 48.27305 54 GLU F N 1
ATOM 1621 C CA . GLU C 1 55 ? -18.35955 -18.89455 72.84605 1.000 51.99334 54 GLU F CA 1
ATOM 1622 C C . GLU C 1 55 ? -18.03914 -18.33927 74.25404 1.000 45.86529 54 GLU F C 1
ATOM 1623 O O . GLU C 1 55 ? -18.78428 -18.60804 75.19615 1.000 40.69701 54 GLU F O 1
ATOM 1629 N N . PRO C 1 56 ? -16.96355 -17.56475 74.42113 1.000 38.33561 55 PRO F N 1
ATOM 1630 C CA . PRO C 1 56 ? -16.80322 -16.83575 75.68315 1.000 42.96586 55 PRO F CA 1
ATOM 1631 C C . PRO C 1 56 ? -17.89852 -15.79238 75.83372 1.000 36.75553 55 PRO F C 1
ATOM 1632 O O . PRO C 1 56 ? -18.52258 -15.36020 74.86256 1.000 35.34518 55 PRO F O 1
ATOM 1636 N N . VAL C 1 57 ? -18.13737 -15.39493 77.07936 1.000 29.57983 56 VAL F N 1
ATOM 1637 C CA . VAL C 1 57 ? -19.21719 -14.47516 77.41026 1.000 28.49569 56 VAL F CA 1
ATOM 1638 C C . VAL C 1 57 ? -18.63709 -13.25477 78.11609 1.000 28.90289 56 VAL F C 1
ATOM 1639 O O . VAL C 1 57 ? -17.68473 -13.36615 78.89640 1.000 28.67796 56 VAL F O 1
ATOM 1643 N N . PHE C 1 58 ? -19.20593 -12.08765 77.82267 1.000 25.07962 57 PHE F N 1
ATOM 1644 C CA . PHE C 1 58 ? -18.78630 -10.85390 78.47529 1.000 23.67756 57 PHE F CA 1
ATOM 1645 C C . PHE C 1 58 ? -19.01422 -10.91869 79.98065 1.000 26.62322 57 PHE F C 1
ATOM 1646 O O . PHE C 1 58 ? -20.00781 -11.47572 80.45339 1.000 25.84579 57 PHE F O 1
ATOM 1654 N N . GLY C 1 59 ? -18.07874 -10.34500 80.73490 1.000 23.41796 58 GLY F N 1
ATOM 1655 C CA . GLY C 1 59 ? -18.34015 -9.90939 82.08977 1.000 19.11154 58 GLY F CA 1
ATOM 1656 C C . GLY C 1 59 ? -18.74614 -8.44707 82.09470 1.000 22.05570 58 GLY F C 1
ATOM 1657 O O . GLY C 1 59 ? -18.96997 -7.83120 81.05186 1.000 22.16571 58 GLY F O 1
ATOM 1658 N N . ASN C 1 60 ? -18.85070 -7.88498 83.29449 1.000 21.05941 59 ASN F N 1
ATOM 1659 C CA . ASN C 1 60 ? -19.03975 -6.44494 83.40912 1.000 19.03339 59 ASN F CA 1
ATOM 1660 C C . ASN C 1 60 ? -17.72166 -5.73499 83.13161 1.000 18.43723 59 ASN F C 1
ATOM 1661 O O . ASN C 1 60 ? -16.64231 -6.29264 83.33711 1.000 17.95866 59 ASN F O 1
ATOM 1666 N N . ILE C 1 61 ? -17.81240 -4.49101 82.66370 1.000 15.38378 60 ILE F N 1
ATOM 1667 C CA . ILE C 1 61 ? -16.62789 -3.68885 82.36846 1.000 15.30814 60 ILE F CA 1
ATOM 1668 C C . ILE C 1 61 ? -16.84538 -2.28243 82.91111 1.000 14.83426 60 ILE F C 1
ATOM 1669 O O . ILE C 1 61 ? -17.90374 -1.68798 82.68979 1.000 14.17789 60 ILE F O 1
ATOM 1674 N N . ILE C 1 62 ? -15.84690 -1.75210 83.61898 1.000 13.37125 61 ILE F N 1
ATOM 1675 C CA . ILE C 1 62 ? -15.87014 -0.38130 84.11794 1.000 13.73677 61 ILE F CA 1
ATOM 1676 C C . ILE C 1 62 ? -15.11725 0.49670 83.13347 1.000 14.14607 61 ILE F C 1
ATOM 1677 O O . ILE C 1 62 ? -14.00137 0.15890 82.71695 1.000 14.49653 61 ILE F O 1
ATOM 1682 N N . PHE C 1 63 ? -15.72341 1.61722 82.76213 1.000 14.75837 62 PHE F N 1
ATOM 1683 C CA . PHE C 1 63 ? -15.11346 2.60750 81.88920 1.000 15.35070 62 PHE F CA 1
ATOM 1684 C C . PHE C 1 63 ? -14.87639 3.88935 82.66612 1.000 15.72909 62 PHE F C 1
ATOM 1685 O O . PHE C 1 63 ? -15.51419 4.14297 83.68873 1.000 17.47176 62 PHE F O 1
ATOM 1693 N N . ILE C 1 64 ? -13.95865 4.70528 82.16251 1.000 16.19724 63 ILE F N 1
ATOM 1694 C CA . ILE C 1 64 ? -13.72967 6.03887 82.69866 1.000 16.74425 63 ILE F CA 1
ATOM 1695 C C . ILE C 1 64 ? -13.95770 7.04896 81.58447 1.000 17.95225 63 ILE F C 1
ATOM 1696 O O . ILE C 1 64 ? -13.58522 6.81233 80.43054 1.000 19.63382 63 ILE F O 1
ATOM 1701 N N . LYS C 1 65 ? -14.60604 8.15578 81.93202 1.000 18.38222 64 LYS F N 1
ATOM 1702 C CA . LYS C 1 65 ? -14.68266 9.33970 81.08599 1.000 19.51955 64 LYS F CA 1
ATOM 1703 C C . LYS C 1 65 ? -13.64613 10.32283 81.61804 1.000 19.87797 64 LYS F C 1
ATOM 1704 O O . LYS C 1 65 ? -13.81402 10.88117 82.70473 1.000 22.15635 64 LYS F O 1
ATOM 1710 N N . THR C 1 66 ? -12.57393 10.52507 80.85877 1.000 25.00087 65 THR F N 1
ATOM 1711 C CA . THR C 1 66 ? -11.41275 11.24301 81.35561 1.000 23.86797 65 THR F CA 1
ATOM 1712 C C . THR C 1 66 ? -11.62206 12.75496 81.26554 1.000 28.07121 65 THR F C 1
ATOM 1713 O O . THR C 1 66 ? -12.59719 13.24556 80.69098 1.000 25.91171 65 THR F O 1
ATOM 1717 N N . ALA C 1 67 ? -10.67832 13.50324 81.84559 1.000 26.59038 66 ALA F N 1
ATOM 1718 C CA . ALA C 1 67 ? -10.78671 14.95768 81.86200 1.000 28.15527 66 ALA F CA 1
ATOM 1719 C C . ALA C 1 67 ? -10.58463 15.57829 80.48767 1.000 29.07501 66 ALA F C 1
ATOM 1720 O O . ALA C 1 67 ? -10.83563 16.77851 80.32635 1.000 31.57160 66 ALA F O 1
ATOM 1722 N N . ASP C 1 68 ? -10.12724 14.79782 79.50901 1.000 28.49816 67 ASP F N 1
ATOM 1723 C CA . ASP C 1 68 ? -9.99589 15.22971 78.12621 1.000 30.36946 67 ASP F CA 1
ATOM 1724 C C . ASP C 1 68 ? -11.14141 14.72336 77.25343 1.000 33.14651 67 ASP F C 1
ATOM 1725 O O . ASP C 1 68 ? -11.00114 14.67081 76.02689 1.000 35.19652 67 ASP F O 1
ATOM 1730 N N . ASN C 1 69 ? -12.25950 14.33516 77.87107 1.000 31.60892 68 ASN F N 1
ATOM 1731 C CA . ASN C 1 69 ? -13.47422 13.89238 77.17863 1.000 31.13913 68 ASN F CA 1
ATOM 1732 C C . ASN C 1 69 ? -13.26133 12.59729 76.39994 1.000 31.66277 68 ASN F C 1
ATOM 1733 O O . ASN C 1 69 ? -13.94075 12.34254 75.40183 1.000 32.19081 68 ASN F O 1
ATOM 1738 N N . LYS C 1 70 ? -12.33467 11.76168 76.85186 1.000 26.97872 69 LYS F N 1
ATOM 1739 C CA . LYS C 1 70 ? -12.08988 10.47160 76.22815 1.000 26.24753 69 LYS F CA 1
ATOM 1740 C C . LYS C 1 70 ? -12.69292 9.35412 77.07219 1.000 29.87670 69 LYS F C 1
ATOM 1741 O O . LYS C 1 70 ? -12.82856 9.47513 78.29151 1.000 27.24456 69 LYS F O 1
ATOM 1747 N N . ILE C 1 71 ? -13.05674 8.26122 76.41044 1.000 21.75329 70 ILE F N 1
ATOM 1748 C CA . ILE C 1 71 ? -13.62577 7.09312 77.07273 1.000 25.15836 70 ILE F CA 1
ATOM 1749 C C . ILE C 1 71 ? -12.67163 5.91828 76.90395 1.000 20.68946 70 ILE F C 1
ATOM 1750 O O . ILE C 1 71 ? -12.27761 5.58861 75.78079 1.000 22.98310 70 ILE F O 1
ATOM 1755 N N . HIS C 1 72 ? -12.30171 5.29406 78.02131 1.000 21.18658 71 HIS F N 1
ATOM 1756 C CA . HIS C 1 72 ? -11.43489 4.12325 78.02559 1.000 17.55359 71 HIS F CA 1
ATOM 1757 C C . HIS C 1 72 ? -11.96958 3.10903 79.02412 1.000 17.00809 71 HIS F C 1
ATOM 1758 O O . HIS C 1 72 ? -12.75758 3.43992 79.91124 1.000 16.16902 71 HIS F O 1
ATOM 1765 N N . ALA C 1 73 ? -11.52445 1.86186 78.87795 1.000 15.68478 72 ALA F N 1
ATOM 1766 C CA . ALA C 1 73 ? -11.65093 0.91559 79.97508 1.000 14.89072 72 ALA F CA 1
ATOM 1767 C C . ALA C 1 73 ? -10.80071 1.40069 81.13936 1.000 14.75514 72 ALA F C 1
ATOM 1768 O O . ALA C 1 73 ? -9.65006 1.81178 80.95275 1.000 15.13602 72 ALA F O 1
ATOM 1770 N N . TRP C 1 74 ? -11.37083 1.36953 82.33917 1.000 14.43669 73 TRP F N 1
ATOM 1771 C CA . TRP C 1 74 ? -10.71759 1.93749 83.50814 1.000 14.40791 73 TRP F CA 1
ATOM 1772 C C . TRP C 1 74 ? -9.76670 0.93739 84.15140 1.000 14.37377 73 TRP F C 1
ATOM 1773 O O . TRP C 1 74 ? -10.05519 -0.25948 84.23300 1.000 14.27855 73 TRP F O 1
ATOM 1784 N N . VAL C 1 75 ? -8.62935 1.43848 84.61200 1.000 14.09102 74 VAL F N 1
ATOM 1785 C CA . VAL C 1 75 ? -7.67834 0.64596 85.37453 1.000 13.78691 74 VAL F CA 1
ATOM 1786 C C . VAL C 1 75 ? -7.49747 1.30742 86.73750 1.000 14.24855 74 VAL F C 1
ATOM 1787 O O . VAL C 1 75 ? -7.04575 2.45131 86.81061 1.000 14.31615 74 VAL F O 1
ATOM 1791 N N . PRO C 1 76 ? -7.83792 0.64046 87.83994 1.000 13.55551 75 PRO F N 1
ATOM 1792 C CA . PRO C 1 76 ? -7.66543 1.26379 89.15667 1.000 13.71185 75 PRO F CA 1
ATOM 1793 C C . PRO C 1 76 ? -6.20065 1.32520 89.56375 1.000 13.91665 75 PRO F C 1
ATOM 1794 O O . PRO C 1 76 ? -5.44836 0.36161 89.40185 1.000 13.78368 75 PRO F O 1
ATOM 1798 N N . SER C 1 77 ? -5.79984 2.46815 90.10364 1.000 14.31437 76 SER F N 1
ATOM 1799 C CA . SER C 1 77 ? -4.53690 2.50389 90.82232 1.000 14.55870 76 SER F CA 1
ATOM 1800 C C . SER C 1 77 ? -4.74252 1.91738 92.21343 1.000 14.42391 76 SER F C 1
ATOM 1801 O O . SER C 1 77 ? -5.87304 1.73387 92.66958 1.000 14.20984 76 SER F O 1
ATOM 1804 N N . GLN C 1 78 ? -3.63759 1.59203 92.88846 1.000 14.64143 77 GLN F N 1
ATOM 1805 C CA . GLN C 1 78 ? -3.77750 1.08408 94.25065 1.000 14.67579 77 GLN F CA 1
ATOM 1806 C C . GLN C 1 78 ? -4.36859 2.14728 95.15756 1.000 14.90175 77 GLN F C 1
ATOM 1807 O O . GLN C 1 78 ? -5.14792 1.83971 96.06548 1.000 14.84271 77 GLN F O 1
ATOM 1813 N N . THR C 1 79 ? -4.01667 3.40912 94.91466 1.000 15.23779 78 THR F N 1
ATOM 1814 C CA . THR C 1 79 ? -4.59329 4.50142 95.68864 1.000 15.51756 78 THR F CA 1
ATOM 1815 C C . THR C 1 79 ? -6.09564 4.60577 95.45165 1.000 17.54433 78 THR F C 1
ATOM 1816 O O . THR C 1 79 ? -6.85850 4.84838 96.39272 1.000 15.58909 78 THR F O 1
ATOM 1820 N N . ASP C 1 80 ? -6.54192 4.39996 94.20404 1.000 14.98020 79 ASP F N 1
ATOM 1821 C CA . ASP C 1 80 ? -7.97602 4.38018 93.91634 1.000 14.77475 79 ASP F CA 1
ATOM 1822 C C . ASP C 1 80 ? -8.70607 3.36681 94.79098 1.000 17.67210 79 ASP F C 1
ATOM 1823 O O . ASP C 1 80 ? -9.75129 3.67428 95.37234 1.000 14.58337 79 ASP F O 1
ATOM 1828 N N . VAL C 1 81 ? -8.20594 2.12853 94.84565 1.000 14.24274 80 VAL F N 1
ATOM 1829 C CA . VAL C 1 81 ? -8.94430 1.09751 95.56804 1.000 14.44093 80 VAL F CA 1
ATOM 1830 C C . VAL C 1 81 ? -8.82494 1.26221 97.07626 1.000 14.42501 80 VAL F C 1
ATOM 1831 O O . VAL C 1 81 ? -9.70525 0.80200 97.80529 1.000 17.48761 80 VAL F O 1
ATOM 1835 N N . LEU C 1 82 ? -7.79008 1.93212 97.56823 1.000 14.76459 81 LEU F N 1
ATOM 1836 C CA . LEU C 1 82 ? -7.63813 2.12881 99.00462 1.000 18.15987 81 LEU F CA 1
ATOM 1837 C C . LEU C 1 82 ? -8.30842 3.39863 99.52102 1.000 17.63900 81 LEU F C 1
ATOM 1838 O O . LEU C 1 82 ? -8.42630 3.56344 100.74030 1.000 15.84049 81 LEU F O 1
ATOM 1843 N N . ALA C 1 83 ? -8.76208 4.28364 98.63686 1.000 16.85746 82 ALA F N 1
ATOM 1844 C CA . ALA C 1 83 ? -9.20437 5.61201 99.03707 1.000 18.72329 82 ALA F CA 1
ATOM 1845 C C . ALA C 1 83 ? -10.62594 5.60058 99.60066 1.000 18.74323 82 ALA F C 1
ATOM 1846 O O . ALA C 1 83 ? -11.45157 4.73560 99.28716 1.000 19.63524 82 ALA F O 1
ATOM 1848 N N . GLU C 1 84 ? -10.90781 6.60545 100.43474 1.000 19.55869 83 GLU F N 1
ATOM 1849 C CA . GLU C 1 84 ? -12.20509 6.78085 101.07547 1.000 21.64999 83 GLU F CA 1
ATOM 1850 C C . GLU C 1 84 ? -12.86913 8.08498 100.64230 1.000 22.32481 83 GLU F C 1
ATOM 1851 O O . GLU C 1 84 ? -13.67385 8.65843 101.38205 1.000 22.88889 83 GLU F O 1
ATOM 1857 N N . ASP C 1 85 ? -12.53654 8.56581 99.44467 1.000 20.54892 84 ASP F N 1
ATOM 1858 C CA . ASP C 1 85 ? -13.03347 9.83804 98.93609 1.000 20.94326 84 ASP F CA 1
ATOM 1859 C C . ASP C 1 85 ? -13.90044 9.64901 97.69559 1.000 21.64084 84 ASP F C 1
ATOM 1860 O O . ASP C 1 85 ? -13.98499 10.53830 96.84617 1.000 20.48390 84 ASP F O 1
ATOM 1865 N N . TRP C 1 86 ? -14.54091 8.49335 97.56859 1.000 21.64474 85 TRP F N 1
ATOM 1866 C CA . TRP C 1 86 ? -15.41577 8.25944 96.43338 1.000 20.64008 85 TRP F CA 1
ATOM 1867 C C . TRP C 1 86 ? -16.75227 8.95512 96.64020 1.000 22.10850 85 TRP F C 1
ATOM 1868 O O . TRP C 1 86 ? -17.21988 9.13095 97.76900 1.000 24.89752 85 TRP F O 1
ATOM 1879 N N . ASP C 1 87 ? -17.36939 9.34949 95.53039 1.000 22.06949 86 ASP F N 1
ATOM 1880 C CA . ASP C 1 87 ? -18.63543 10.06272 95.58097 1.000 24.20307 86 ASP F CA 1
ATOM 1881 C C . ASP C 1 87 ? -19.44331 9.72847 94.33820 1.000 23.36260 86 ASP F C 1
ATOM 1882 O O . ASP C 1 87 ? -18.90604 9.26125 93.33319 1.000 22.14689 86 ASP F O 1
ATOM 1887 N N . ILE C 1 88 ? -20.74788 9.98039 94.42028 1.000 28.78163 87 ILE F N 1
ATOM 1888 C CA . ILE C 1 88 ? -21.67385 9.72887 93.32210 1.000 25.76582 87 ILE F CA 1
ATOM 1889 C C . ILE C 1 88 ? -21.81597 10.99440 92.48861 1.000 25.08504 87 ILE F C 1
ATOM 1890 O O . ILE C 1 88 ? -21.92452 12.09773 93.03119 1.000 27.08865 87 ILE F O 1
ATOM 1895 N N . VAL C 1 89 ? -21.81201 10.84027 91.16528 1.000 25.30690 88 VAL F N 1
ATOM 1896 C CA . VAL C 1 89 ? -22.08304 11.96897 90.27983 1.000 27.61355 88 VAL F CA 1
ATOM 1897 C C . VAL C 1 89 ? -23.52118 12.41990 90.49452 1.000 31.68586 88 VAL F C 1
ATOM 1898 O O . VAL C 1 89 ? -24.45786 11.61994 90.39591 1.000 29.68624 88 VAL F O 1
ATOM 1902 N N . SER C 1 90 ? -23.70115 13.69907 90.80424 1.000 35.63320 89 SER F N 1
ATOM 1903 C CA . SER C 1 90 ? -25.03339 14.24081 91.04135 1.000 48.27232 89 SER F CA 1
ATOM 1904 C C . SER C 1 90 ? -25.71238 14.60684 89.72601 1.000 52.91931 89 SER F C 1
ATOM 1905 O O . SER C 1 90 ? -26.17743 13.73271 88.99347 1.000 55.43527 89 SER F O 1
ATOM 1908 N N . LYS D 1 5 ? -6.52684 2.81408 54.22366 1.000 26.94462 4 LYS A N 1
ATOM 1909 C CA . LYS D 1 5 ? -6.26663 3.32474 55.56196 1.000 33.59878 4 LYS A CA 1
ATOM 1910 C C . LYS D 1 5 ? -4.76743 3.44567 55.82646 1.000 32.45948 4 LYS A C 1
ATOM 1911 O O . LYS D 1 5 ? -3.99308 3.61695 54.89587 1.000 42.04105 4 LYS A O 1
ATOM 1917 N N . MET D 1 6 ? -4.36483 3.34348 57.09487 1.000 41.87154 5 MET A N 1
ATOM 1918 C CA . MET D 1 6 ? -3.02705 3.77318 57.49584 1.000 30.12733 5 MET A CA 1
ATOM 1919 C C . MET D 1 6 ? -1.94160 2.82971 56.98218 1.000 25.07066 5 MET A C 1
ATOM 1920 O O . MET D 1 6 ? -1.03310 3.25280 56.26097 1.000 24.11151 5 MET A O 1
ATOM 1925 N N . SER D 1 7 ? -2.00272 1.55261 57.35639 1.000 25.08115 6 SER A N 1
ATOM 1926 C CA . SER D 1 7 ? -0.93423 0.62965 57.00191 1.000 23.96159 6 SER A CA 1
ATOM 1927 C C . SER D 1 7 ? -1.12269 0.09277 55.58277 1.000 23.12179 6 SER A C 1
ATOM 1928 O O . SER D 1 7 ? -2.18057 0.23035 54.96592 1.000 23.49782 6 SER A O 1
ATOM 1931 N N . PHE D 1 8 ? -0.07172 -0.55090 55.07313 1.000 22.06910 7 PHE A N 1
ATOM 1932 C CA . PHE D 1 8 ? -0.13307 -1.09893 53.72190 1.000 21.30545 7 PHE A CA 1
ATOM 1933 C C . PHE D 1 8 ? -1.13394 -2.24311 53.63365 1.000 21.87573 7 PHE A C 1
ATOM 1934 O O . PHE D 1 8 ? -1.81767 -2.39678 52.61442 1.000 21.80705 7 PHE A O 1
ATOM 1942 N N . GLY D 1 9 ? -1.23273 -3.05908 54.68724 1.000 22.56049 8 GLY A N 1
ATOM 1943 C CA . GLY D 1 9 ? -2.23856 -4.10990 54.69492 1.000 23.36595 8 GLY A CA 1
ATOM 1944 C C . GLY D 1 9 ? -3.64707 -3.55865 54.57086 1.000 24.30719 8 GLY A C 1
ATOM 1945 O O . GLY D 1 9 ? -4.49523 -4.13340 53.88350 1.000 24.64918 8 GLY A O 1
ATOM 1946 N N . GLU D 1 10 ? -3.91219 -2.42743 55.22450 1.000 24.84172 9 GLU A N 1
ATOM 1947 C CA . GLU D 1 10 ? -5.21232 -1.78246 55.08031 1.000 25.80483 9 GLU A CA 1
ATOM 1948 C C . GLU D 1 10 ? -5.39187 -1.20591 53.68246 1.000 25.13771 9 GLU A C 1
ATOM 1949 O O . GLU D 1 10 ? -6.47988 -1.29662 53.10061 1.000 25.74764 9 GLU A O 1
ATOM 1955 N N . ALA D 1 11 ? -4.33348 -0.61783 53.12578 1.000 23.99514 10 ALA A N 1
ATOM 1956 C CA . ALA D 1 11 ? -4.42003 -0.05575 51.78231 1.000 23.41920 10 ALA A CA 1
ATOM 1957 C C . ALA D 1 11 ? -4.73222 -1.13367 50.75481 1.000 23.10280 10 ALA A C 1
ATOM 1958 O O . ALA D 1 11 ? -5.45181 -0.88485 49.77912 1.000 23.26638 10 ALA A O 1
ATOM 1960 N N . LEU D 1 12 ? -4.20541 -2.34388 50.96115 1.000 22.76709 11 LEU A N 1
ATOM 1961 C CA . LEU D 1 12 ? -4.48038 -3.42566 50.02440 1.000 22.61421 11 LEU A CA 1
ATOM 1962 C C . LEU D 1 12 ? -5.95240 -3.82260 50.05682 1.000 23.88375 11 LEU A C 1
ATOM 1963 O O . LEU D 1 12 ? -6.53604 -4.14656 49.01731 1.000 23.98179 11 LEU A O 1
ATOM 1968 N N . GLU D 1 13 ? -6.57271 -3.80276 51.24094 1.000 24.97855 12 GLU A N 1
ATOM 1969 C CA . GLU D 1 13 ? -8.00040 -4.10137 51.31919 1.000 26.36680 12 GLU A CA 1
ATOM 1970 C C . GLU D 1 13 ? -8.82501 -3.02931 50.62011 1.000 26.70101 12 GLU A C 1
ATOM 1971 O O . GLU D 1 13 ? -9.84629 -3.33539 49.99365 1.000 27.44849 12 GLU A O 1
ATOM 1977 N N . VAL D 1 14 ? -8.40121 -1.76742 50.72095 1.000 26.28369 13 VAL A N 1
ATOM 1978 C CA . VAL D 1 14 ? -9.08857 -0.69128 50.01260 1.000 26.63172 13 VAL A CA 1
ATOM 1979 C C . VAL D 1 14 ? -8.92882 -0.86663 48.50836 1.000 25.83120 13 VAL A C 1
ATOM 1980 O O . VAL D 1 14 ? -9.88348 -0.69228 47.74043 1.000 26.46922 13 VAL A O 1
ATOM 1984 N N . LEU D 1 15 ? -7.72259 -1.22739 48.06637 1.000 24.52502 14 LEU A N 1
ATOM 1985 C CA . LEU D 1 15 ? -7.50225 -1.51313 46.65341 1.000 23.82232 14 LEU A CA 1
ATOM 1986 C C . LEU D 1 15 ? -8.39711 -2.64852 46.17058 1.000 24.49914 14 LEU A C 1
ATOM 1987 O O . LEU D 1 15 ? -8.98265 -2.56554 45.08483 1.000 24.72082 14 LEU A O 1
ATOM 1992 N N . LYS D 1 16 ? -8.52227 -3.71470 46.96664 1.000 24.96378 15 LYS A N 1
ATOM 1993 C CA . LYS D 1 16 ? -9.30152 -4.87235 46.53393 1.000 25.72714 15 LYS A CA 1
ATOM 1994 C C . LYS D 1 16 ? -10.77574 -4.53182 46.37295 1.000 27.10525 15 LYS A C 1
ATOM 1995 O O . LYS D 1 16 ? -11.48020 -5.16900 45.58059 1.000 27.69978 15 LYS A O 1
ATOM 2001 N N . GLN D 1 17 ? -11.25995 -3.54525 47.11376 1.000 27.73982 16 GLN A N 1
ATOM 2002 C CA . GLN D 1 17 ? -12.63836 -3.10302 47.00373 1.000 29.14564 16 GLN A CA 1
ATOM 2003 C C . GLN D 1 17 ? -12.83777 -2.09469 45.88141 1.000 28.90620 16 GLN A C 1
ATOM 2004 O O . GLN D 1 17 ? -13.94408 -1.56952 45.72318 1.000 30.08523 16 GLN A O 1
ATOM 2010 N N . GLY D 1 18 ? -11.79720 -1.81755 45.10263 1.000 27.52934 17 GLY A N 1
ATOM 2011 C CA . GLY D 1 18 ? -11.92057 -0.99810 43.91697 1.000 27.34022 17 GLY A CA 1
ATOM 2012 C C . GLY D 1 18 ? -11.64222 0.47350 44.09957 1.000 28.21666 17 GLY A C 1
ATOM 2013 O O . GLY D 1 18 ? -11.90714 1.25316 43.17623 1.000 27.35270 17 GLY A O 1
ATOM 2014 N N . MET D 1 19 ? -11.12076 0.88510 45.24770 1.000 27.01998 18 MET A N 1
ATOM 2015 C CA . MET D 1 19 ? -10.79161 2.28329 45.47041 1.000 26.98759 18 MET A CA 1
ATOM 2016 C C . MET D 1 19 ? -9.30602 2.53408 45.22219 1.000 25.53575 18 MET A C 1
ATOM 2017 O O . MET D 1 19 ? -8.51594 1.61041 45.02405 1.000 24.56413 18 MET A O 1
ATOM 2022 N N . GLN D 1 20 ? -8.93740 3.81138 45.21583 1.000 25.52939 19 GLN A N 1
ATOM 2023 C CA . GLN D 1 20 ? -7.57789 4.24425 44.91851 1.000 24.38579 19 GLN A CA 1
ATOM 2024 C C . GLN D 1 20 ? -6.87690 4.69163 46.19527 1.000 24.29545 19 GLN A C 1
ATOM 2025 O O . GLN D 1 20 ? -7.50123 5.29050 47.07638 1.000 25.31416 19 GLN A O 1
ATOM 2031 N N . VAL D 1 21 ? -5.57273 4.40974 46.29396 1.000 23.17539 20 VAL A N 1
ATOM 2032 C CA . VAL D 1 21 ? -4.80074 4.76047 47.47918 1.000 23.07457 20 VAL A CA 1
ATOM 2033 C C . VAL D 1 21 ? -3.50353 5.44849 47.07386 1.000 22.27486 20 VAL A C 1
ATOM 2034 O O . VAL D 1 21 ? -3.04812 5.35300 45.93396 1.000 21.60115 20 VAL A O 1
ATOM 2038 N N . TYR D 1 22 ? -2.90340 6.14624 48.03742 1.000 22.47288 21 TYR A N 1
ATOM 2039 C CA . TYR D 1 22 ? -1.61981 6.79782 47.81903 1.000 21.88229 21 TYR A CA 1
ATOM 2040 C C . TYR D 1 22 ? -0.88974 6.92873 49.14964 1.000 21.95915 21 TYR A C 1
ATOM 2041 O O . TYR D 1 22 ? -1.46813 6.73531 50.22237 1.000 22.62508 21 TYR A O 1
ATOM 2050 N N . ARG D 1 23 ? 0.39688 7.26034 49.06817 1.000 21.37334 22 ARG A N 1
ATOM 2051 C CA . ARG D 1 23 ? 1.20563 7.58044 50.23822 1.000 21.55369 22 ARG A CA 1
ATOM 2052 C C . ARG D 1 23 ? 1.47908 9.07602 50.26061 1.000 22.29856 22 ARG A C 1
ATOM 2053 O O . ARG D 1 23 ? 1.97422 9.63146 49.27690 1.000 22.06073 22 ARG A O 1
ATOM 2061 N N . SER D 1 24 ? 1.17559 9.72222 51.38847 1.000 23.31798 23 SER A N 1
ATOM 2062 C CA . SER D 1 24 ? 1.47058 11.14339 51.50845 1.000 24.20783 23 SER A CA 1
ATOM 2063 C C . SER D 1 24 ? 2.96959 11.42213 51.52086 1.000 23.73931 23 SER A C 1
ATOM 2064 O O . SER D 1 24 ? 3.37748 12.55008 51.22717 1.000 24.33903 23 SER A O 1
ATOM 2067 N N . GLY D 1 25 ? 3.79517 10.42595 51.84424 1.000 22.80922 24 GLY A N 1
ATOM 2068 C CA . GLY D 1 25 ? 5.23421 10.56807 51.86407 1.000 22.38961 24 GLY A CA 1
ATOM 2069 C C . GLY D 1 25 ? 5.92903 10.41028 50.52862 1.000 21.52746 24 GLY A C 1
ATOM 2070 O O . GLY D 1 25 ? 7.13759 10.64594 50.43739 1.000 21.32828 24 GLY A O 1
ATOM 2071 N N . TRP D 1 26 ? 5.20202 10.01268 49.48616 1.000 21.11025 25 TRP A N 1
ATOM 2072 C CA . TRP D 1 26 ? 5.77866 9.90185 48.15333 1.000 20.43618 25 TRP A CA 1
ATOM 2073 C C . TRP D 1 26 ? 6.34881 11.23738 47.68777 1.000 21.12747 25 TRP A C 1
ATOM 2074 O O . TRP D 1 26 ? 5.80645 12.30492 47.98036 1.000 22.21074 25 TRP A O 1
ATOM 2085 N N . ASN D 1 27 ? 7.44030 11.16419 46.92069 1.000 20.61304 26 ASN A N 1
ATOM 2086 C CA . ASN D 1 27 ? 8.02789 12.37464 46.34732 1.000 21.35019 26 ASN A CA 1
ATOM 2087 C C . ASN D 1 27 ? 7.12532 12.98963 45.28208 1.000 21.86372 26 ASN A C 1
ATOM 2088 O O . ASN D 1 27 ? 7.02187 14.21836 45.18198 1.000 22.98741 26 ASN A O 1
ATOM 2093 N N . GLY D 1 28 ? 6.48377 12.16148 44.46509 1.000 21.17438 27 GLY A N 1
ATOM 2094 C CA . GLY D 1 28 ? 5.61158 12.68097 43.42803 1.000 21.70251 27 GLY A CA 1
ATOM 2095 C C . GLY D 1 28 ? 4.23560 13.03670 43.96044 1.000 23.24202 27 GLY A C 1
ATOM 2096 O O . GLY D 1 28 ? 3.69863 12.38107 44.85179 1.000 22.25198 27 GLY A O 1
ATOM 2097 N N . LYS D 1 29 ? 3.65373 14.08973 43.38922 1.000 23.54943 28 LYS A N 1
ATOM 2098 C CA . LYS D 1 29 ? 2.35086 14.57997 43.81456 1.000 24.53812 28 LYS A CA 1
ATOM 2099 C C . LYS D 1 29 ? 1.24963 14.10081 42.87330 1.000 24.43382 28 LYS A C 1
ATOM 2100 O O . LYS D 1 29 ? 1.46410 13.92795 41.67025 1.000 24.07755 28 LYS A O 1
ATOM 2106 N N . ASN D 1 30 ? 0.06739 13.86592 43.45106 1.000 24.83930 29 ASN A N 1
ATOM 2107 C CA . ASN D 1 30 ? -1.14468 13.48854 42.72212 1.000 25.03346 29 ASN A CA 1
ATOM 2108 C C . ASN D 1 30 ? -1.03088 12.11232 42.06598 1.000 24.28370 29 ASN A C 1
ATOM 2109 O O . ASN D 1 30 ? -1.64875 11.85173 41.03037 1.000 23.80624 29 ASN A O 1
ATOM 2114 N N . MET D 1 31 ? -0.25923 11.21728 42.66781 1.000 22.73169 30 MET A N 1
ATOM 2115 C CA . MET D 1 31 ? -0.15489 9.83781 42.21936 1.000 21.64520 30 MET A CA 1
ATOM 2116 C C . MET D 1 31 ? -1.10863 8.95712 43.01907 1.000 22.89945 30 MET A C 1
ATOM 2117 O O . MET D 1 31 ? -1.54048 9.31471 44.11612 1.000 22.32973 30 MET A O 1
ATOM 2122 N N . PHE D 1 32 ? -1.43822 7.79515 42.45468 1.000 18.81484 31 PHE A N 1
ATOM 2123 C CA . PHE D 1 32 ? -2.25376 6.82745 43.17930 1.000 18.11625 31 PHE A CA 1
ATOM 2124 C C . PHE D 1 32 ? -2.10105 5.44438 42.56348 1.000 17.35748 31 PHE A C 1
ATOM 2125 O O . PHE D 1 32 ? -1.64788 5.28964 41.42507 1.000 18.17801 31 PHE A O 1
ATOM 2133 N N . LEU D 1 33 ? -2.50725 4.44325 43.33871 1.000 16.80543 32 LEU A N 1
ATOM 2134 C CA . LEU D 1 33 ? -2.59110 3.06152 42.89890 1.000 17.08553 32 LEU A CA 1
ATOM 2135 C C . LEU D 1 33 ? -4.04277 2.69270 42.63051 1.000 18.70892 32 LEU A C 1
ATOM 2136 O O . LEU D 1 33 ? -4.96304 3.24811 43.23406 1.000 17.24184 32 LEU A O 1
ATOM 2141 N N . PHE D 1 34 ? -4.23792 1.74332 41.71928 1.000 16.76971 33 PHE A N 1
ATOM 2142 C CA . PHE D 1 34 ? -5.54109 1.12682 41.53070 1.000 17.35589 33 PHE A CA 1
ATOM 2143 C C . PHE D 1 34 ? -5.32374 -0.32719 41.14791 1.000 17.52116 33 PHE A C 1
ATOM 2144 O O . PHE D 1 34 ? -4.28575 -0.68816 40.58484 1.000 16.78225 33 PHE A O 1
ATOM 2152 N N . LEU D 1 35 ? -6.30394 -1.15943 41.48053 1.000 17.64238 34 LEU A N 1
ATOM 2153 C CA . LEU D 1 35 ? -6.23125 -2.59417 41.25289 1.000 17.73065 34 LEU A CA 1
ATOM 2154 C C . LEU D 1 35 ? -7.27857 -3.00282 40.22761 1.000 22.31368 34 LEU A C 1
ATOM 2155 O O . LEU D 1 35 ? -8.43672 -2.58416 40.31730 1.000 20.32174 34 LEU A O 1
ATOM 2160 N N . LYS D 1 36 ? -6.87529 -3.83138 39.26872 1.000 18.92471 35 LYS A N 1
ATOM 2161 C CA . LYS D 1 36 ? -7.79668 -4.42455 38.30959 1.000 20.15615 35 LYS A CA 1
ATOM 2162 C C . LYS D 1 36 ? -7.93950 -5.91090 38.60176 1.000 20.63015 35 LYS A C 1
ATOM 2163 O O . LYS D 1 36 ? -6.94859 -6.60066 38.85824 1.000 19.93207 35 LYS A O 1
ATOM 2169 N N . SER D 1 37 ? -9.17306 -6.39984 38.55172 1.000 22.03438 36 SER A N 1
ATOM 2170 C CA . SER D 1 37 ? -9.45142 -7.79108 38.86045 1.000 24.75436 36 SER A CA 1
ATOM 2171 C C . SER D 1 37 ? -9.07575 -8.69613 37.69008 1.000 25.33985 36 SER A C 1
ATOM 2172 O O . SER D 1 37 ? -8.89168 -8.24952 36.55560 1.000 23.39676 36 SER A O 1
ATOM 2175 N N . SER D 1 38 ? -8.97305 -9.99468 37.98759 1.000 24.01107 37 SER A N 1
ATOM 2176 C CA . SER D 1 38 ? -8.71469 -10.98644 36.94948 1.000 24.79570 37 SER A CA 1
ATOM 2177 C C . SER D 1 38 ? -9.72879 -10.88282 35.81480 1.000 29.49817 37 SER A C 1
ATOM 2178 O O . SER D 1 38 ? -9.36491 -10.92351 34.63403 1.000 26.48056 37 SER A O 1
ATOM 2181 N N . ASP D 1 39 ? -11.01131 -10.74296 36.16019 1.000 29.30553 38 ASP A N 1
ATOM 2182 C CA . ASP D 1 39 ? -12.05899 -10.66223 35.14507 1.000 30.80127 38 ASP A CA 1
ATOM 2183 C C . ASP D 1 39 ? -11.87929 -9.43698 34.25669 1.000 30.09449 38 ASP A C 1
ATOM 2184 O O . ASP D 1 39 ? -11.99198 -9.52378 33.02874 1.000 33.28512 38 ASP A O 1
ATOM 2189 N N . ALA D 1 40 ? -11.60498 -8.28076 34.86287 1.000 31.24713 39 ALA A N 1
ATOM 2190 C CA . ALA D 1 40 ? -11.39920 -7.06960 34.07586 1.000 29.89310 39 ALA A CA 1
ATOM 2191 C C . ALA D 1 40 ? -10.15266 -7.18026 33.20544 1.000 28.58996 39 ALA A C 1
ATOM 2192 O O . ALA D 1 40 ? -10.15060 -6.73183 32.05294 1.000 32.12514 39 ALA A O 1
ATOM 2194 N N . LEU D 1 41 ? -9.08640 -7.78246 33.73556 1.000 26.95249 40 LEU A N 1
ATOM 2195 C CA . LEU D 1 41 ? -7.85131 -7.91912 32.96821 1.000 27.62382 40 LEU A CA 1
ATOM 2196 C C . LEU D 1 41 ? -8.03002 -8.86118 31.78539 1.000 29.49890 40 LEU A C 1
ATOM 2197 O O . LEU D 1 41 ? -7.58488 -8.55859 30.67220 1.000 30.09761 40 LEU A O 1
ATOM 2202 N N . ALA D 1 42 ? -8.67425 -10.00847 32.00539 1.000 29.96342 41 ALA A N 1
ATOM 2203 C CA . ALA D 1 42 ? -8.89539 -10.94502 30.90935 1.000 30.59120 41 ALA A CA 1
ATOM 2204 C C . ALA D 1 42 ? -9.73701 -10.31305 29.80845 1.000 32.14028 41 ALA A C 1
ATOM 2205 O O . ALA D 1 42 ? -9.46050 -10.50260 28.61943 1.000 32.73254 41 ALA A O 1
ATOM 2207 N N . SER D 1 43 ? -10.75947 -9.54358 30.18674 1.000 35.65747 42 SER A N 1
ATOM 2208 C CA . SER D 1 43 ? -11.57202 -8.84543 29.19620 1.000 32.34192 42 SER A CA 1
ATOM 2209 C C . SER D 1 43 ? -10.75335 -7.81379 28.42853 1.000 32.61853 42 SER A C 1
ATOM 2210 O O . SER D 1 43 ? -10.89046 -7.68736 27.20674 1.000 35.27252 42 SER A O 1
ATOM 2213 N N . ASP D 1 44 ? -9.88958 -7.07266 29.12369 1.000 35.73571 43 ASP A N 1
ATOM 2214 C CA . ASP D 1 44 ? -9.11755 -6.02630 28.45907 1.000 37.70033 43 ASP A CA 1
ATOM 2215 C C . ASP D 1 44 ? -8.05140 -6.60988 27.53861 1.000 34.28488 43 ASP A C 1
ATOM 2216 O O . ASP D 1 44 ? -7.88852 -6.15229 26.40278 1.000 34.91968 43 ASP A O 1
ATOM 2221 N N . PHE D 1 45 ? -7.30934 -7.60985 28.00795 1.000 36.36106 44 PHE A N 1
ATOM 2222 C CA . PHE D 1 45 ? -6.17598 -8.12182 27.24945 1.000 34.23129 44 PHE A CA 1
ATOM 2223 C C . PHE D 1 45 ? -6.53574 -9.26969 26.31417 1.000 38.92911 44 PHE A C 1
ATOM 2224 O O . PHE D 1 45 ? -5.74987 -9.58104 25.41208 1.000 42.20612 44 PHE A O 1
ATOM 2232 N N . GLY D 1 46 ? -7.68972 -9.90478 26.50045 1.000 34.55489 45 GLY A N 1
ATOM 2233 C CA . GLY D 1 46 ? -8.11393 -10.95998 25.60320 1.000 40.34781 45 GLY A CA 1
ATOM 2234 C C . GLY D 1 46 ? -7.51708 -12.32169 25.86951 1.000 39.22798 45 GLY A C 1
ATOM 2235 O O . GLY D 1 46 ? -7.64675 -13.21202 25.02203 1.000 40.14750 45 GLY A O 1
ATOM 2236 N N . PHE D 1 47 ? -6.85583 -12.51141 27.00714 1.000 41.88010 46 PHE A N 1
ATOM 2237 C CA . PHE D 1 47 ? -6.34849 -13.81651 27.40384 1.000 40.37527 46 PHE A CA 1
ATOM 2238 C C . PHE D 1 47 ? -6.40501 -13.90862 28.92252 1.000 35.62366 46 PHE A C 1
ATOM 2239 O O . PHE D 1 47 ? -6.79177 -12.95837 29.60693 1.000 34.73564 46 PHE A O 1
ATOM 2247 N N . GLY D 1 48 ? -6.01375 -15.06498 29.44919 1.000 36.43632 47 GLY A N 1
ATOM 2248 C CA . GLY D 1 48 ? -6.03846 -15.26182 30.88542 1.000 37.15253 47 GLY A CA 1
ATOM 2249 C C . GLY D 1 48 ? -7.42344 -15.44677 31.46187 1.000 40.83928 47 GLY A C 1
ATOM 2250 O O . GLY D 1 48 ? -7.65351 -15.09703 32.62387 1.000 33.04235 47 GLY A O 1
ATOM 2251 N N . PHE D 1 49 ? -8.35608 -15.99612 30.67646 1.000 48.57444 48 PHE A N 1
ATOM 2252 C CA . PHE D 1 49 ? -9.72459 -16.18198 31.15169 1.000 48.75663 48 PHE A CA 1
ATOM 2253 C C . PHE D 1 49 ? -9.82618 -17.34311 32.13351 1.000 44.07343 48 PHE A C 1
ATOM 2254 O O . PHE D 1 49 ? -10.56703 -17.26489 33.12066 1.000 49.68369 48 PHE A O 1
ATOM 2262 N N . GLY D 1 50 ? -9.10826 -18.42983 31.87362 1.000 51.23261 49 GLY A N 1
ATOM 2263 C CA . GLY D 1 50 ? -9.17281 -19.60346 32.72347 1.000 57.43260 49 GLY A CA 1
ATOM 2264 C C . GLY D 1 50 ? -10.51198 -20.31357 32.66340 1.000 53.88635 49 GLY A C 1
ATOM 2265 O O . GLY D 1 50 ? -11.08699 -20.65535 33.69508 1.000 66.48020 49 GLY A O 1
ATOM 2266 N N . PRO D 1 56 ? -3.93051 -20.94612 32.04009 1.000 52.06360 55 PRO A N 1
ATOM 2267 C CA . PRO D 1 56 ? -3.29819 -19.70173 32.49704 1.000 47.81749 55 PRO A CA 1
ATOM 2268 C C . PRO D 1 56 ? -4.33258 -18.61648 32.76579 1.000 42.00626 55 PRO A C 1
ATOM 2269 O O . PRO D 1 56 ? -5.01466 -18.18426 31.83869 1.000 42.66994 55 PRO A O 1
ATOM 2273 N N . VAL D 1 57 ? -4.44729 -18.18316 34.01790 1.000 38.59298 56 VAL A N 1
ATOM 2274 C CA . VAL D 1 57 ? -5.48270 -17.24731 34.43654 1.000 36.36220 56 VAL A CA 1
ATOM 2275 C C . VAL D 1 57 ? -4.82552 -16.00402 35.01666 1.000 28.91899 56 VAL A C 1
ATOM 2276 O O . VAL D 1 57 ? -3.85492 -16.10289 35.77465 1.000 29.65181 56 VAL A O 1
ATOM 2280 N N . PHE D 1 58 ? -5.36857 -14.83684 34.67217 1.000 25.44527 57 PHE A N 1
ATOM 2281 C CA . PHE D 1 58 ? -4.93516 -13.59527 35.30109 1.000 26.06508 57 PHE A CA 1
ATOM 2282 C C . PHE D 1 58 ? -5.15807 -13.64481 36.80552 1.000 27.10615 57 PHE A C 1
ATOM 2283 O O . PHE D 1 58 ? -6.15044 -14.19976 37.28911 1.000 28.47071 57 PHE A O 1
ATOM 2291 N N . GLY D 1 59 ? -4.22718 -13.05305 37.54631 1.000 23.64117 58 GLY A N 1
ATOM 2292 C CA . GLY D 1 59 ? -4.47480 -12.64890 38.91130 1.000 21.58637 58 GLY A CA 1
ATOM 2293 C C . GLY D 1 59 ? -4.94482 -11.20892 38.95390 1.000 20.83903 58 GLY A C 1
ATOM 2294 O O . GLY D 1 59 ? -5.25384 -10.59316 37.93272 1.000 24.35627 58 GLY A O 1
ATOM 2295 N N . ASN D 1 60 ? -5.00957 -10.66839 40.16326 1.000 20.30981 59 ASN A N 1
ATOM 2296 C CA . ASN D 1 60 ? -5.17433 -9.23043 40.30425 1.000 19.50130 59 ASN A CA 1
ATOM 2297 C C . ASN D 1 60 ? -3.85047 -8.54188 40.00447 1.000 18.21767 59 ASN A C 1
ATOM 2298 O O . ASN D 1 60 ? -2.77643 -9.11502 40.20273 1.000 19.33210 59 ASN A O 1
ATOM 2303 N N . ILE D 1 61 ? -3.92858 -7.30525 39.51702 1.000 17.78612 60 ILE A N 1
ATOM 2304 C CA . ILE D 1 61 ? -2.73260 -6.51571 39.24168 1.000 16.84082 60 ILE A CA 1
ATOM 2305 C C . ILE D 1 61 ? -2.93358 -5.09995 39.76586 1.000 17.64585 60 ILE A C 1
ATOM 2306 O O . ILE D 1 61 ? -3.97435 -4.48046 39.52479 1.000 16.96210 60 ILE A O 1
ATOM 2311 N N . ILE D 1 62 ? -1.93506 -4.59104 40.47761 1.000 15.73793 61 ILE A N 1
ATOM 2312 C CA . ILE D 1 62 ? -1.93846 -3.21957 40.96618 1.000 15.48671 61 ILE A CA 1
ATOM 2313 C C . ILE D 1 62 ? -1.19338 -2.34940 39.96852 1.000 15.36119 61 ILE A C 1
ATOM 2314 O O . ILE D 1 62 ? -0.06924 -2.67586 39.56225 1.000 15.08585 61 ILE A O 1
ATOM 2319 N N . PHE D 1 63 ? -1.80792 -1.23489 39.59073 1.000 15.73721 62 PHE A N 1
ATOM 2320 C CA . PHE D 1 63 ? -1.19677 -0.26084 38.70486 1.000 15.91515 62 PHE A CA 1
ATOM 2321 C C . PHE D 1 63 ? -0.96354 1.04057 39.45447 1.000 19.34594 62 PHE A C 1
ATOM 2322 O O . PHE D 1 63 ? -1.61896 1.33506 40.45680 1.000 15.94970 62 PHE A O 1
ATOM 2330 N N . ILE D 1 64 ? -0.02392 1.82705 38.94718 1.000 16.12661 63 ILE A N 1
ATOM 2331 C CA . ILE D 1 64 ? 0.24387 3.15173 39.48059 1.000 16.48280 63 ILE A CA 1
ATOM 2332 C C . ILE D 1 64 ? 0.06766 4.16706 38.36172 1.000 21.39679 63 ILE A C 1
ATOM 2333 O O . ILE D 1 64 ? 0.47641 3.93158 37.21917 1.000 19.08302 63 ILE A O 1
ATOM 2338 N N . LYS D 1 65 ? -0.58398 5.27534 38.68630 1.000 18.07585 64 LYS A N 1
ATOM 2339 C CA . LYS D 1 65 ? -0.62059 6.44708 37.82748 1.000 19.65556 64 LYS A CA 1
ATOM 2340 C C . LYS D 1 65 ? 0.42908 7.40349 38.37907 1.000 19.62300 64 LYS A C 1
ATOM 2341 O O . LYS D 1 65 ? 0.28544 7.91539 39.49325 1.000 19.62397 64 LYS A O 1
ATOM 2347 N N . THR D 1 66 ? 1.49240 7.62424 37.61169 1.000 22.16503 65 THR A N 1
ATOM 2348 C CA . THR D 1 66 ? 2.63910 8.35503 38.12251 1.000 20.58967 65 THR A CA 1
ATOM 2349 C C . THR D 1 66 ? 2.41068 9.86544 38.04687 1.000 25.33304 65 THR A C 1
ATOM 2350 O O . THR D 1 66 ? 1.41173 10.35009 37.50540 1.000 22.81371 65 THR A O 1
ATOM 2354 N N . ALA D 1 67 ? 3.36410 10.61500 38.61128 1.000 24.57034 66 ALA A N 1
ATOM 2355 C CA . ALA D 1 67 ? 3.23440 12.06744 38.68291 1.000 24.48874 66 ALA A CA 1
ATOM 2356 C C . ALA D 1 67 ? 3.38105 12.72734 37.32290 1.000 25.99496 66 ALA A C 1
ATOM 2357 O O . ALA D 1 67 ? 3.03783 13.90647 37.17868 1.000 27.59063 66 ALA A O 1
ATOM 2359 N N . ASP D 1 68 ? 3.89059 11.99663 36.33348 1.000 25.68310 67 ASP A N 1
ATOM 2360 C CA . ASP D 1 68 ? 4.01320 12.46846 34.96341 1.000 29.87643 67 ASP A CA 1
ATOM 2361 C C . ASP D 1 68 ? 2.88564 11.95640 34.07436 1.000 32.15613 67 ASP A C 1
ATOM 2362 O O . ASP D 1 68 ? 3.00597 12.00480 32.84571 1.000 27.97397 67 ASP A O 1
ATOM 2367 N N . ASN D 1 69 ? 1.80584 11.45009 34.67833 1.000 28.23789 68 ASN A N 1
ATOM 2368 C CA . ASN D 1 69 ? 0.59893 11.00723 33.97659 1.000 31.20813 68 ASN A CA 1
ATOM 2369 C C . ASN D 1 69 ? 0.82539 9.73378 33.16443 1.000 31.28013 68 ASN A C 1
ATOM 2370 O O . ASN D 1 69 ? 0.12844 9.49074 32.17837 1.000 31.97199 68 ASN A O 1
ATOM 2375 N N . LYS D 1 70 ? 1.78678 8.91007 33.56882 1.000 24.22062 69 LYS A N 1
ATOM 2376 C CA . LYS D 1 70 ? 2.02225 7.61222 32.95499 1.000 24.07610 69 LYS A CA 1
ATOM 2377 C C . LYS D 1 70 ? 1.39745 6.51423 33.80894 1.000 27.04857 69 LYS A C 1
ATOM 2378 O O . LYS D 1 70 ? 1.26003 6.65430 35.02681 1.000 28.68305 69 LYS A O 1
ATOM 2384 N N . ILE D 1 71 ? 1.02763 5.41251 33.16076 1.000 21.57987 70 ILE A N 1
ATOM 2385 C CA . ILE D 1 71 ? 0.43560 4.26188 33.83423 1.000 19.71644 70 ILE A CA 1
ATOM 2386 C C . ILE D 1 71 ? 1.37816 3.07396 33.68927 1.000 18.83293 70 ILE A C 1
ATOM 2387 O O . ILE D 1 71 ? 1.78884 2.73605 32.57305 1.000 21.56875 70 ILE A O 1
ATOM 2392 N N . HIS D 1 72 ? 1.71743 2.44616 34.81743 1.000 17.81420 71 HIS A N 1
ATOM 2393 C CA . HIS D 1 72 ? 2.58972 1.28000 34.84662 1.000 18.33367 71 HIS A CA 1
ATOM 2394 C C . HIS D 1 72 ? 2.04981 0.26943 35.84596 1.000 18.01175 71 HIS A C 1
ATOM 2395 O O . HIS D 1 72 ? 1.28153 0.60869 36.74762 1.000 16.21614 71 HIS A O 1
ATOM 2402 N N . ALA D 1 73 ? 2.46966 -0.98484 35.68965 1.000 16.61914 72 ALA A N 1
ATOM 2403 C CA . ALA D 1 73 ? 2.32893 -1.92411 36.79123 1.000 15.40232 72 ALA A CA 1
ATOM 2404 C C . ALA D 1 73 ? 3.19711 -1.45966 37.94962 1.000 15.05810 72 ALA A C 1
ATOM 2405 O O . ALA D 1 73 ? 4.34740 -1.04943 37.75992 1.000 15.19306 72 ALA A O 1
ATOM 2407 N N . TRP D 1 74 ? 2.64054 -1.50921 39.15654 1.000 14.79895 73 TRP A N 1
ATOM 2408 C CA . TRP D 1 74 ? 3.29968 -0.93419 40.31761 1.000 17.17542 73 TRP A CA 1
ATOM 2409 C C . TRP D 1 74 ? 4.24649 -1.93870 40.95541 1.000 14.47102 73 TRP A C 1
ATOM 2410 O O . TRP D 1 74 ? 3.94086 -3.12983 41.05046 1.000 16.96604 73 TRP A O 1
ATOM 2421 N N . VAL D 1 75 ? 5.39897 -1.44831 41.38927 1.000 14.65292 74 VAL A N 1
ATOM 2422 C CA . VAL D 1 75 ? 6.35869 -2.23891 42.14442 1.000 14.70496 74 VAL A CA 1
ATOM 2423 C C . VAL D 1 75 ? 6.54057 -1.58024 43.50758 1.000 14.92688 74 VAL A C 1
ATOM 2424 O O . VAL D 1 75 ? 6.99821 -0.43523 43.58477 1.000 15.31730 74 VAL A O 1
ATOM 2428 N N . PRO D 1 76 ? 6.20628 -2.25248 44.60837 1.000 14.88650 75 PRO A N 1
ATOM 2429 C CA . PRO D 1 76 ? 6.35652 -1.62526 45.92813 1.000 15.24215 75 PRO A CA 1
ATOM 2430 C C . PRO D 1 76 ? 7.81914 -1.56310 46.34028 1.000 15.86694 75 PRO A C 1
ATOM 2431 O O . PRO D 1 76 ? 8.55777 -2.53563 46.19013 1.000 16.44957 75 PRO A O 1
ATOM 2435 N N . SER D 1 77 ? 8.23837 -0.41030 46.85610 1.000 16.41463 76 SER A N 1
ATOM 2436 C CA . SER D 1 77 ? 9.48912 -0.37971 47.59425 1.000 17.30088 76 SER A CA 1
ATOM 2437 C C . SER D 1 77 ? 9.26210 -0.97024 48.98099 1.000 17.56958 76 SER A C 1
ATOM 2438 O O . SER D 1 77 ? 8.12727 -1.13659 49.43091 1.000 17.13614 76 SER A O 1
ATOM 2441 N N . GLN D 1 78 ? 10.35796 -1.31159 49.65740 1.000 15.27201 77 GLN A N 1
ATOM 2442 C CA . GLN D 1 78 ? 10.20517 -1.80906 51.02103 1.000 15.81695 77 GLN A CA 1
ATOM 2443 C C . GLN D 1 78 ? 9.63924 -0.72533 51.92209 1.000 16.24090 77 GLN A C 1
ATOM 2444 O O . GLN D 1 78 ? 8.85063 -1.01386 52.82700 1.000 16.65382 77 GLN A O 1
ATOM 2450 N N . THR D 1 79 ? 10.01677 0.52862 51.67435 1.000 16.19220 78 THR A N 1
ATOM 2451 C CA . THR D 1 79 ? 9.45430 1.63873 52.43486 1.000 16.60735 78 THR A CA 1
ATOM 2452 C C . THR D 1 79 ? 7.94847 1.74677 52.22681 1.000 16.60675 78 THR A C 1
ATOM 2453 O O . THR D 1 79 ? 7.20309 1.98816 53.18427 1.000 17.10764 78 THR A O 1
ATOM 2457 N N . ASP D 1 80 ? 7.48207 1.56312 50.98326 1.000 16.08194 79 ASP A N 1
ATOM 2458 C CA . ASP D 1 80 ? 6.04383 1.55696 50.71950 1.000 16.06096 79 ASP A CA 1
ATOM 2459 C C . ASP D 1 80 ? 5.32761 0.53189 51.58804 1.000 16.40861 79 ASP A C 1
ATOM 2460 O O . ASP D 1 80 ? 4.26623 0.81591 52.15361 1.000 16.80580 79 ASP A O 1
ATOM 2465 N N . VAL D 1 81 ? 5.88613 -0.67676 51.67914 1.000 16.31431 80 VAL A N 1
ATOM 2466 C CA . VAL D 1 81 ? 5.21809 -1.77986 52.35713 1.000 16.63333 80 VAL A CA 1
ATOM 2467 C C . VAL D 1 81 ? 5.24640 -1.58544 53.86712 1.000 17.38600 80 VAL A C 1
ATOM 2468 O O . VAL D 1 81 ? 4.32710 -2.01408 54.57331 1.000 18.29627 80 VAL A O 1
ATOM 2472 N N . LEU D 1 82 ? 6.27473 -0.92062 54.38490 1.000 17.56719 81 LEU A N 1
ATOM 2473 C CA . LEU D 1 82 ? 6.41471 -0.70109 55.81694 1.000 18.27661 81 LEU A CA 1
ATOM 2474 C C . LEU D 1 82 ? 5.76222 0.58948 56.29529 1.000 18.65229 81 LEU A C 1
ATOM 2475 O O . LEU D 1 82 ? 5.66934 0.80265 57.50957 1.000 19.30294 81 LEU A O 1
ATOM 2480 N N . ALA D 1 83 ? 5.30705 1.44450 55.38343 1.000 18.30933 82 ALA A N 1
ATOM 2481 C CA . ALA D 1 83 ? 4.88034 2.78850 55.74567 1.000 18.67186 82 ALA A CA 1
ATOM 2482 C C . ALA D 1 83 ? 3.47511 2.79838 56.33911 1.000 19.20232 82 ALA A C 1
ATOM 2483 O O . ALA D 1 83 ? 2.64269 1.92813 56.05880 1.000 20.72359 82 ALA A O 1
ATOM 2485 N N . GLU D 1 84 ? 3.20831 3.82639 57.14637 1.000 19.78898 83 GLU A N 1
ATOM 2486 C CA . GLU D 1 84 ? 1.91843 4.00810 57.80132 1.000 20.42666 83 GLU A CA 1
ATOM 2487 C C . GLU D 1 84 ? 1.23265 5.28874 57.34292 1.000 23.70663 83 GLU A C 1
ATOM 2488 O O . GLU D 1 84 ? 0.34673 5.79683 58.03587 1.000 24.54782 83 GLU A O 1
ATOM 2494 N N . ASP D 1 85 ? 1.63934 5.83144 56.19703 1.000 20.73443 84 ASP A N 1
ATOM 2495 C CA . ASP D 1 85 ? 1.09951 7.08287 55.68214 1.000 20.00730 84 ASP A CA 1
ATOM 2496 C C . ASP D 1 85 ? 0.21641 6.86495 54.45811 1.000 21.21301 84 ASP A C 1
ATOM 2497 O O . ASP D 1 85 ? 0.12161 7.73593 53.58957 1.000 21.16890 84 ASP A O 1
ATOM 2502 N N . TRP D 1 86 ? -0.42261 5.70436 54.36464 1.000 19.46368 85 TRP A N 1
ATOM 2503 C CA . TRP D 1 86 ? -1.31563 5.44161 53.24881 1.000 18.98483 85 TRP A CA 1
ATOM 2504 C C . TRP D 1 86 ? -2.64596 6.14854 53.46665 1.000 26.72973 85 TRP A C 1
ATOM 2505 O O . TRP D 1 86 ? -3.12160 6.28005 54.59928 1.000 26.33100 85 TRP A O 1
ATOM 2516 N N . ASP D 1 87 ? -3.24019 6.61460 52.37163 1.000 20.19934 86 ASP A N 1
ATOM 2517 C CA . ASP D 1 87 ? -4.52098 7.30061 52.42309 1.000 27.27492 86 ASP A CA 1
ATOM 2518 C C . ASP D 1 87 ? -5.32822 6.94415 51.18520 1.000 20.80608 86 ASP A C 1
ATOM 2519 O O . ASP D 1 87 ? -4.80370 6.42119 50.19856 1.000 19.54039 86 ASP A O 1
ATOM 2524 N N . ILE D 1 88 ? -6.61957 7.24080 51.24984 1.000 23.56120 87 ILE A N 1
ATOM 2525 C CA . ILE D 1 88 ? -7.56161 6.93770 50.18165 1.000 27.32729 87 ILE A CA 1
ATOM 2526 C C . ILE D 1 88 ? -7.77272 8.19266 49.35055 1.000 22.26084 87 ILE A C 1
ATOM 2527 O O . ILE D 1 88 ? -7.88063 9.29704 49.89658 1.000 22.81900 87 ILE A O 1
ATOM 2532 N N . VAL D 1 89 ? -7.82116 8.03221 48.03113 1.000 20.62674 88 VAL A N 1
ATOM 2533 C CA . VAL D 1 89 ? -8.04752 9.17114 47.14574 1.000 24.68349 88 VAL A CA 1
ATOM 2534 C C . VAL D 1 89 ? -9.45402 9.72696 47.35533 1.000 30.40416 88 VAL A C 1
ATOM 2535 O O . VAL D 1 89 ? -10.43516 8.99435 47.23831 1.000 30.38676 88 VAL A O 1
ATOM 2539 N N . LYS E 1 5 ? -2.66154 -20.04865 57.38585 1.000 47.35068 4 LYS D N 1
ATOM 2540 C CA . LYS E 1 5 ? -2.61671 -19.11156 56.26846 1.000 30.47265 4 LYS D CA 1
ATOM 2541 C C . LYS E 1 5 ? -2.88528 -17.67801 56.71656 1.000 29.26855 4 LYS D C 1
ATOM 2542 O O . LYS E 1 5 ? -4.01965 -17.30898 57.02570 1.000 30.40047 4 LYS D O 1
ATOM 2548 N N . MET E 1 6 ? -1.83730 -16.86810 56.74253 1.000 27.90521 5 MET D N 1
ATOM 2549 C CA . MET E 1 6 ? -1.95965 -15.46340 57.08939 1.000 27.65390 5 MET D CA 1
ATOM 2550 C C . MET E 1 6 ? -2.01178 -14.60868 55.83015 1.000 27.36744 5 MET D C 1
ATOM 2551 O O . MET E 1 6 ? -1.42497 -14.95030 54.80109 1.000 26.78416 5 MET D O 1
ATOM 2556 N N . SER E 1 7 ? -2.73880 -13.49837 55.91754 1.000 27.84142 6 SER D N 1
ATOM 2557 C CA . SER E 1 7 ? -2.68376 -12.50211 54.86304 1.000 27.45858 6 SER D CA 1
ATOM 2558 C C . SER E 1 7 ? -1.33013 -11.80477 54.89536 1.000 25.93939 6 SER D C 1
ATOM 2559 O O . SER E 1 7 ? -0.59237 -11.87321 55.88351 1.000 25.30504 6 SER D O 1
ATOM 2562 N N . PHE E 1 8 ? -0.99992 -11.11927 53.79842 1.000 25.39611 7 PHE D N 1
ATOM 2563 C CA . PHE E 1 8 ? 0.23898 -10.35113 53.79653 1.000 24.05714 7 PHE D CA 1
ATOM 2564 C C . PHE E 1 8 ? 0.20892 -9.26530 54.86127 1.000 23.99003 7 PHE D C 1
ATOM 2565 O O . PHE E 1 8 ? 1.23857 -8.96033 55.47073 1.000 23.03524 7 PHE D O 1
ATOM 2573 N N . GLY E 1 9 ? -0.95997 -8.66426 55.08914 1.000 25.04106 8 GLY D N 1
ATOM 2574 C CA . GLY E 1 9 ? -1.06236 -7.64093 56.11651 1.000 25.10854 8 GLY D CA 1
ATOM 2575 C C . GLY E 1 9 ? -0.70436 -8.16385 57.49394 1.000 24.98568 8 GLY D C 1
ATOM 2576 O O . GLY E 1 9 ? -0.00270 -7.49682 58.25795 1.000 24.33857 8 GLY D O 1
ATOM 2577 N N . GLU E 1 10 ? -1.17400 -9.36953 57.82355 1.000 25.64594 9 GLU D N 1
ATOM 2578 C CA . GLU E 1 10 ? -0.82400 -9.99064 59.09707 1.000 25.56071 9 GLU D CA 1
ATOM 2579 C C . GLU E 1 10 ? 0.66133 -10.32590 59.15284 1.000 24.17725 9 GLU D C 1
ATOM 2580 O O . GLU E 1 10 ? 1.33718 -10.02449 60.14223 1.000 23.62875 9 GLU D O 1
ATOM 2586 N N . ALA E 1 11 ? 1.18821 -10.94294 58.08780 1.000 23.63976 10 ALA D N 1
ATOM 2587 C CA . ALA E 1 11 ? 2.61193 -11.26743 58.03183 1.000 22.35437 10 ALA D CA 1
ATOM 2588 C C . ALA E 1 11 ? 3.46808 -10.01273 58.12634 1.000 21.40720 10 ALA D C 1
ATOM 2589 O O . ALA E 1 11 ? 4.54559 -10.02430 58.73329 1.000 20.52287 10 ALA D O 1
ATOM 2591 N N . LEU E 1 12 ? 3.00545 -8.92455 57.51790 1.000 21.62447 11 LEU D N 1
ATOM 2592 C CA . LEU E 1 12 ? 3.74812 -7.67275 57.54218 1.000 20.84961 11 LEU D CA 1
ATOM 2593 C C . LEU E 1 12 ? 3.86631 -7.13293 58.96047 1.000 20.88267 11 LEU D C 1
ATOM 2594 O O . LEU E 1 12 ? 4.95536 -6.75382 59.40391 1.000 19.98546 11 LEU D O 1
ATOM 2599 N N . GLU E 1 13 ? 2.74895 -7.08300 59.68426 1.000 21.96726 12 GLU D N 1
ATOM 2600 C CA . GLU E 1 13 ? 2.78995 -6.58527 61.05421 1.000 22.11398 12 GLU D CA 1
ATOM 2601 C C . GLU E 1 13 ? 3.72112 -7.42666 61.90945 1.000 21.47632 12 GLU D C 1
ATOM 2602 O O . GLU E 1 13 ? 4.45731 -6.90025 62.75181 1.000 20.95328 12 GLU D O 1
ATOM 2608 N N . VAL E 1 14 ? 3.70525 -8.73997 61.69818 1.000 21.55067 13 VAL D N 1
ATOM 2609 C CA . VAL E 1 14 ? 4.56012 -9.63002 62.46762 1.000 20.99840 13 VAL D CA 1
ATOM 2610 C C . VAL E 1 14 ? 6.02802 -9.41021 62.10855 1.000 20.60081 13 VAL D C 1
ATOM 2611 O O . VAL E 1 14 ? 6.90548 -9.41721 62.98463 1.000 19.04783 13 VAL D O 1
ATOM 2615 N N . LEU E 1 15 ? 6.31181 -9.17698 60.82362 1.000 19.19271 14 LEU D N 1
ATOM 2616 C CA . LEU E 1 15 ? 7.66741 -8.83969 60.39359 1.000 17.98748 14 LEU D CA 1
ATOM 2617 C C . LEU E 1 15 ? 8.14664 -7.54484 61.04411 1.000 17.62899 14 LEU D C 1
ATOM 2618 O O . LEU E 1 15 ? 9.30079 -7.44384 61.48143 1.000 16.78621 14 LEU D O 1
ATOM 2623 N N . LYS E 1 16 ? 7.26902 -6.54298 61.11161 1.000 18.31414 15 LYS D N 1
ATOM 2624 C CA . LYS E 1 16 ? 7.60446 -5.29402 61.78456 1.000 18.14729 15 LYS D CA 1
ATOM 2625 C C . LYS E 1 16 ? 8.01610 -5.52552 63.22895 1.000 19.05787 15 LYS D C 1
ATOM 2626 O O . LYS E 1 16 ? 8.83774 -4.77682 63.76507 1.000 17.54975 15 LYS D O 1
ATOM 2632 N N . GLN E 1 17 ? 7.45993 -6.54909 63.87355 1.000 20.10744 16 GLN D N 1
ATOM 2633 C CA . GLN E 1 17 ? 7.71877 -6.80408 65.28260 1.000 20.51084 16 GLN D CA 1
ATOM 2634 C C . GLN E 1 17 ? 8.82666 -7.82803 65.49396 1.000 20.89732 16 GLN D C 1
ATOM 2635 O O . GLN E 1 17 ? 8.96973 -8.36591 66.59933 1.000 21.30489 16 GLN D O 1
ATOM 2641 N N . GLY E 1 18 ? 9.61053 -8.10543 64.45889 1.000 20.80143 17 GLY D N 1
ATOM 2642 C CA . GLY E 1 18 ? 10.82725 -8.86737 64.61100 1.000 21.14447 17 GLY D CA 1
ATOM 2643 C C . GLY E 1 18 ? 10.72942 -10.35102 64.34578 1.000 21.25851 17 GLY D C 1
ATOM 2644 O O . GLY E 1 18 ? 11.71800 -11.06065 64.55756 1.000 22.64848 17 GLY D O 1
ATOM 2645 N N . MET E 1 19 ? 9.58914 -10.84954 63.88510 1.000 21.04499 18 MET D N 1
ATOM 2646 C CA . MET E 1 19 ? 9.49904 -12.26793 63.58062 1.000 21.16867 18 MET D CA 1
ATOM 2647 C C . MET E 1 19 ? 9.89427 -12.53605 62.13068 1.000 20.89388 18 MET D C 1
ATOM 2648 O O . MET E 1 19 ? 10.00485 -11.62756 61.30765 1.000 20.59588 18 MET D O 1
ATOM 2653 N N . GLN E 1 20 ? 10.10774 -13.81402 61.82767 1.000 21.02706 19 GLN D N 1
ATOM 2654 C CA . GLN E 1 20 ? 10.45805 -14.26820 60.49055 1.000 20.81451 19 GLN D CA 1
ATOM 2655 C C . GLN E 1 20 ? 9.23966 -14.90116 59.82647 1.000 20.65351 19 GLN D C 1
ATOM 2656 O O . GLN E 1 20 ? 8.51915 -15.68427 60.45051 1.000 20.85674 19 GLN D O 1
ATOM 2662 N N . VAL E 1 21 ? 9.01104 -14.56565 58.55361 1.000 20.33915 20 VAL D N 1
ATOM 2663 C CA . VAL E 1 21 ? 7.81809 -15.01042 57.84521 1.000 20.20420 20 VAL D CA 1
ATOM 2664 C C . VAL E 1 21 ? 8.20977 -15.59964 56.49846 1.000 20.08909 20 VAL D C 1
ATOM 2665 O O . VAL E 1 21 ? 9.28945 -15.33446 55.96556 1.000 20.02905 20 VAL D O 1
ATOM 2669 N N . TYR E 1 22 ? 7.29693 -16.39515 55.94288 1.000 20.08748 21 TYR D N 1
ATOM 2670 C CA . TYR E 1 22 ? 7.53046 -17.04072 54.65767 1.000 20.01003 21 TYR D CA 1
ATOM 2671 C C . TYR E 1 22 ? 6.18966 -17.37788 54.02308 1.000 19.97707 21 TYR D C 1
ATOM 2672 O O . TYR E 1 22 ? 5.15473 -17.39661 54.69192 1.000 20.06567 21 TYR D O 1
ATOM 2681 N N . ARG E 1 23 ? 6.22768 -17.66399 52.72180 1.000 19.88785 22 ARG D N 1
ATOM 2682 C CA . ARG E 1 23 ? 5.06280 -18.10263 51.96477 1.000 19.91623 22 ARG D CA 1
ATOM 2683 C C . ARG E 1 23 ? 5.21765 -19.56879 51.58559 1.000 20.09664 22 ARG D C 1
ATOM 2684 O O . ARG E 1 23 ? 6.26627 -19.97078 51.07480 1.000 20.06838 22 ARG D O 1
ATOM 2692 N N . SER E 1 24 ? 4.16945 -20.36161 51.81599 1.000 20.29678 23 SER D N 1
ATOM 2693 C CA . SER E 1 24 ? 4.20641 -21.74345 51.35241 1.000 21.26338 23 SER D CA 1
ATOM 2694 C C . SER E 1 24 ? 4.17369 -21.81377 49.83145 1.000 20.68650 23 SER D C 1
ATOM 2695 O O . SER E 1 24 ? 4.66679 -22.78381 49.24546 1.000 20.46723 23 SER D O 1
ATOM 2698 N N . GLY E 1 25 ? 3.62077 -20.78907 49.17749 1.000 20.25188 24 GLY D N 1
ATOM 2699 C CA . GLY E 1 25 ? 3.54826 -20.74637 47.72762 1.000 21.89492 24 GLY D CA 1
ATOM 2700 C C . GLY E 1 25 ? 4.85363 -20.44765 47.02559 1.000 20.06364 24 GLY D C 1
ATOM 2701 O O . GLY E 1 25 ? 4.92227 -20.56853 45.80051 1.000 20.08454 24 GLY D O 1
ATOM 2702 N N . TRP E 1 26 ? 5.88283 -20.04169 47.76398 1.000 19.94668 25 TRP D N 1
ATOM 2703 C CA . TRP E 1 26 ? 7.20258 -19.87832 47.17377 1.000 19.84695 25 TRP D CA 1
ATOM 2704 C C . TRP E 1 26 ? 7.69070 -21.20158 46.58437 1.000 19.94815 25 TRP D C 1
ATOM 2705 O O . TRP E 1 26 ? 7.33411 -22.28684 47.05056 1.000 20.09534 25 TRP D O 1
ATOM 2716 N N . ASN E 1 27 ? 8.52008 -21.10984 45.54636 1.000 19.88853 26 ASN D N 1
ATOM 2717 C CA . ASN E 1 27 ? 9.03641 -22.33268 44.93602 1.000 19.96352 26 ASN D CA 1
ATOM 2718 C C . ASN E 1 27 ? 10.22620 -22.87885 45.71744 1.000 19.94495 26 ASN D C 1
ATOM 2719 O O . ASN E 1 27 ? 10.24390 -24.05949 46.08747 1.000 20.05322 26 ASN D O 1
ATOM 2724 N N . GLY E 1 28 ? 11.22037 -22.03279 45.98685 1.000 19.84507 27 GLY D N 1
ATOM 2725 C CA . GLY E 1 28 ? 12.35153 -22.45852 46.78604 1.000 19.86991 27 GLY D CA 1
ATOM 2726 C C . GLY E 1 28 ? 11.94786 -22.78134 48.21202 1.000 19.98456 27 GLY D C 1
ATOM 2727 O O . GLY E 1 28 ? 10.98884 -22.23167 48.75356 1.000 19.99810 27 GLY D O 1
ATOM 2728 N N . LYS E 1 29 ? 12.70066 -23.69180 48.82450 1.000 20.09295 28 LYS D N 1
ATOM 2729 C CA . LYS E 1 29 ? 12.42850 -24.19441 50.16236 1.000 20.28236 28 LYS D CA 1
ATOM 2730 C C . LYS E 1 29 ? 13.29388 -23.49379 51.20992 1.000 20.33852 28 LYS D C 1
ATOM 2731 O O . LYS E 1 29 ? 14.36235 -22.95235 50.91388 1.000 20.26060 28 LYS D O 1
ATOM 2737 N N . ASN E 1 30 ? 12.80377 -23.51146 52.45135 1.000 20.51949 29 ASN D N 1
ATOM 2738 C CA . ASN E 1 30 ? 13.55829 -23.06208 53.62397 1.000 20.67246 29 ASN D CA 1
ATOM 2739 C C . ASN E 1 30 ? 13.90554 -21.57510 53.57294 1.000 20.52599 29 ASN D C 1
ATOM 2740 O O . ASN E 1 30 ? 14.86697 -21.13938 54.20925 1.000 20.63794 29 ASN D O 1
ATOM 2745 N N . MET E 1 31 ? 13.13117 -20.77615 52.84324 1.000 20.31392 30 MET D N 1
ATOM 2746 C CA . MET E 1 31 ? 13.37833 -19.34137 52.77763 1.000 20.19027 30 MET D CA 1
ATOM 2747 C C . MET E 1 31 ? 12.52795 -18.59955 53.80236 1.000 20.22862 30 MET D C 1
ATOM 2748 O O . MET E 1 31 ? 11.49871 -19.09560 54.26042 1.000 20.30255 30 MET D O 1
ATOM 2753 N N . PHE E 1 32 ? 12.97320 -17.39324 54.16111 1.000 18.12573 31 PHE D N 1
ATOM 2754 C CA . PHE E 1 32 ? 12.19372 -16.55694 55.06510 1.000 18.52804 31 PHE D CA 1
ATOM 2755 C C . PHE E 1 32 ? 12.67302 -15.11754 54.97677 1.000 17.95597 31 PHE D C 1
ATOM 2756 O O . PHE E 1 32 ? 13.79204 -14.83894 54.53797 1.000 17.44647 31 PHE D O 1
ATOM 2764 N N . LEU E 1 33 ? 11.80795 -14.21355 55.42580 1.000 18.07678 32 LEU D N 1
ATOM 2765 C CA . LEU E 1 33 ? 12.09987 -12.79007 55.50859 1.000 17.65843 32 LEU D CA 1
ATOM 2766 C C . LEU E 1 33 ? 12.45721 -12.39834 56.93605 1.000 18.41047 32 LEU D C 1
ATOM 2767 O O . LEU E 1 33 ? 11.97946 -13.00010 57.90206 1.000 19.27616 32 LEU D O 1
ATOM 2772 N N . PHE E 1 34 ? 13.28909 -11.36688 57.06196 1.000 18.07909 33 PHE D N 1
ATOM 2773 C CA . PHE E 1 34 ? 13.49054 -10.73080 58.35442 1.000 18.71096 33 PHE D CA 1
ATOM 2774 C C . PHE E 1 34 ? 13.80835 -9.25896 58.14761 1.000 18.11290 33 PHE D C 1
ATOM 2775 O O . PHE E 1 34 ? 14.44954 -8.87519 57.16552 1.000 17.27787 33 PHE D O 1
ATOM 2783 N N . LEU E 1 35 ? 13.34783 -8.44115 59.08927 1.000 18.56189 34 LEU D N 1
ATOM 2784 C CA . LEU E 1 35 ? 13.47489 -6.99389 59.01407 1.000 18.09759 34 LEU D CA 1
ATOM 2785 C C . LEU E 1 35 ? 14.60264 -6.51577 59.91695 1.000 18.42569 34 LEU D C 1
ATOM 2786 O O . LEU E 1 35 ? 14.73489 -6.97666 61.05373 1.000 19.29717 34 LEU D O 1
ATOM 2791 N N . LYS E 1 36 ? 15.40912 -5.58713 59.40465 1.000 17.73365 35 LYS D N 1
ATOM 2792 C CA . LYS E 1 36 ? 16.46501 -4.93803 60.17169 1.000 17.95177 35 LYS D CA 1
ATOM 2793 C C . LYS E 1 36 ? 16.21340 -3.43935 60.19665 1.000 17.60329 35 LYS D C 1
ATOM 2794 O O . LYS E 1 36 ? 16.00516 -2.82560 59.14752 1.000 16.76041 35 LYS D O 1
ATOM 2800 N N . SER E 1 37 ? 16.23649 -2.85599 61.38918 1.000 18.26153 36 SER D N 1
ATOM 2801 C CA . SER E 1 37 ? 15.97050 -1.43700 61.54587 1.000 22.28929 36 SER D CA 1
ATOM 2802 C C . SER E 1 37 ? 17.21954 -0.60996 61.24439 1.000 17.48308 36 SER D C 1
ATOM 2803 O O . SER E 1 37 ? 18.34354 -1.11770 61.19755 1.000 17.45150 36 SER D O 1
ATOM 2806 N N . SER E 1 38 ? 17.00141 0.69399 61.05134 1.000 23.42880 37 SER D N 1
ATOM 2807 C CA . SER E 1 38 ? 18.10679 1.61612 60.80638 1.000 23.72317 37 SER D CA 1
ATOM 2808 C C . SER E 1 38 ? 19.20779 1.47415 61.85190 1.000 23.92558 37 SER D C 1
ATOM 2809 O O . SER E 1 38 ? 20.39587 1.43507 61.50742 1.000 23.39971 37 SER D O 1
ATOM 2812 N N . ASP E 1 39 ? 18.83063 1.39234 63.13435 1.000 24.70096 38 ASP D N 1
ATOM 2813 C CA . ASP E 1 39 ? 19.82168 1.25540 64.19866 1.000 24.97524 38 ASP D CA 1
ATOM 2814 C C . ASP E 1 39 ? 20.61381 -0.03681 64.05297 1.000 23.68411 38 ASP D C 1
ATOM 2815 O O . ASP E 1 39 ? 21.84475 -0.04106 64.17474 1.000 23.47440 38 ASP D O 1
ATOM 2820 N N . ALA E 1 40 ? 19.92052 -1.15119 63.80765 1.000 22.83342 39 ALA D N 1
ATOM 2821 C CA . ALA E 1 40 ? 20.61387 -2.42345 63.63140 1.000 22.56154 39 ALA D CA 1
ATOM 2822 C C . ALA E 1 40 ? 21.59133 -2.36460 62.46600 1.000 20.74641 39 ALA D C 1
ATOM 2823 O O . ALA E 1 40 ? 22.72877 -2.83709 62.57601 1.000 20.20746 39 ALA D O 1
ATOM 2825 N N . LEU E 1 41 ? 21.16926 -1.77461 61.34558 1.000 20.64689 40 LEU D N 1
ATOM 2826 C CA . LEU E 1 41 ? 22.01235 -1.73247 60.15386 1.000 21.49922 40 LEU D CA 1
ATOM 2827 C C . LEU E 1 41 ? 23.19881 -0.79387 60.32416 1.000 21.55927 40 LEU D C 1
ATOM 2828 O O . LEU E 1 41 ? 24.26815 -1.04704 59.75771 1.000 22.20400 40 LEU D O 1
ATOM 2833 N N . ALA E 1 42 ? 23.02869 0.29736 61.07566 1.000 21.64943 41 ALA D N 1
ATOM 2834 C CA . ALA E 1 42 ? 24.15464 1.18711 61.34604 1.000 22.24278 41 ALA D CA 1
ATOM 2835 C C . ALA E 1 42 ? 25.30020 0.44148 62.01482 1.000 24.18762 41 ALA D C 1
ATOM 2836 O O . ALA E 1 42 ? 26.47282 0.74828 61.77010 1.000 26.75128 41 ALA D O 1
ATOM 2838 N N . SER E 1 43 ? 24.97955 -0.54772 62.84803 1.000 21.67993 42 SER D N 1
ATOM 2839 C CA . SER E 1 43 ? 25.99973 -1.35915 63.50041 1.000 22.14357 42 SER D CA 1
ATOM 2840 C C . SER E 1 43 ? 26.47829 -2.49714 62.59864 1.000 24.12409 42 SER D C 1
ATOM 2841 O O . SER E 1 43 ? 27.68352 -2.72220 62.46083 1.000 22.58337 42 SER D O 1
ATOM 2844 N N . ASP E 1 44 ? 25.54910 -3.21967 61.96927 1.000 22.48461 43 ASP D N 1
ATOM 2845 C CA . ASP E 1 44 ? 25.91424 -4.45212 61.27465 1.000 21.98458 43 ASP D CA 1
ATOM 2846 C C . ASP E 1 44 ? 26.76806 -4.17380 60.04554 1.000 24.83823 43 ASP D C 1
ATOM 2847 O O . ASP E 1 44 ? 27.78217 -4.84241 59.81769 1.000 27.91319 43 ASP D O 1
ATOM 2852 N N . PHE E 1 45 ? 26.36365 -3.20922 59.23009 1.000 31.66362 44 PHE D N 1
ATOM 2853 C CA . PHE E 1 45 ? 27.06685 -2.92334 57.98460 1.000 31.59683 44 PHE D CA 1
ATOM 2854 C C . PHE E 1 45 ? 28.28826 -2.08298 58.31890 1.000 33.68308 44 PHE D C 1
ATOM 2855 O O . PHE E 1 45 ? 28.17752 -0.89725 58.63857 1.000 37.90959 44 PHE D O 1
ATOM 2863 N N . GLY E 1 46 ? 29.46115 -2.70979 58.27386 1.000 35.98963 45 GLY D N 1
ATOM 2864 C CA . GLY E 1 46 ? 30.69772 -2.00514 58.52989 1.000 40.60133 45 GLY D CA 1
ATOM 2865 C C . GLY E 1 46 ? 31.31490 -1.35079 57.32220 1.000 48.21020 45 GLY D C 1
ATOM 2866 O O . GLY E 1 46 ? 32.20873 -0.51211 57.46850 1.000 46.59518 45 GLY D O 1
ATOM 2867 N N . PHE E 1 47 ? 30.86185 -1.70588 56.12426 1.000 41.96592 46 PHE D N 1
ATOM 2868 C CA . PHE E 1 47 ? 31.43631 -1.12209 54.92283 1.000 47.09182 46 PHE D CA 1
ATOM 2869 C C . PHE E 1 47 ? 31.12339 0.36960 54.87546 1.000 44.92569 46 PHE D C 1
ATOM 2870 O O . PHE E 1 47 ? 29.96528 0.78166 54.99582 1.000 54.38980 46 PHE D O 1
ATOM 2878 N N . GLY E 1 48 ? 32.16666 1.17863 54.73358 1.000 46.40775 47 GLY D N 1
ATOM 2879 C CA . GLY E 1 48 ? 32.03510 2.61550 54.83266 1.000 55.55612 47 GLY D CA 1
ATOM 2880 C C . GLY E 1 48 ? 31.27456 3.22613 53.66887 1.000 61.24341 47 GLY D C 1
ATOM 2881 O O . GLY E 1 48 ? 30.75283 2.54959 52.78149 1.000 58.44839 47 GLY D O 1
ATOM 2882 N N . PHE E 1 49 ? 31.21093 4.55406 53.69106 1.000 62.27721 48 PHE D N 1
ATOM 2883 C CA . PHE E 1 49 ? 30.54795 5.31979 52.64277 1.000 52.67967 48 PHE D CA 1
ATOM 2884 C C . PHE E 1 49 ? 31.31847 6.59991 52.33812 1.000 51.67548 48 PHE D C 1
ATOM 2885 O O . PHE E 1 49 ? 31.01149 7.30474 51.37760 1.000 50.39730 48 PHE D O 1
ATOM 2893 N N . PRO E 1 56 ? 25.85383 6.32486 55.95680 1.000 54.07412 55 PRO D N 1
ATOM 2894 C CA . PRO E 1 56 ? 25.71754 6.91133 57.29266 1.000 58.01621 55 PRO D CA 1
ATOM 2895 C C . PRO E 1 56 ? 24.40720 6.53102 57.97643 1.000 50.47315 55 PRO D C 1
ATOM 2896 O O . PRO E 1 56 ? 24.44014 6.01333 59.09393 1.000 51.21770 55 PRO D O 1
ATOM 2900 N N . VAL E 1 57 ? 23.27354 6.77495 57.32200 1.000 37.52481 56 VAL D N 1
ATOM 2901 C CA . VAL E 1 57 ? 21.96299 6.49311 57.89917 1.000 36.62579 56 VAL D CA 1
ATOM 2902 C C . VAL E 1 57 ? 21.20666 5.55340 56.96681 1.000 34.19522 56 VAL D C 1
ATOM 2903 O O . VAL E 1 57 ? 20.90146 5.90726 55.82046 1.000 33.58763 56 VAL D O 1
ATOM 2907 N N . PHE E 1 58 ? 20.91368 4.35658 57.45865 1.000 32.93537 57 PHE D N 1
ATOM 2908 C CA . PHE E 1 58 ? 20.14976 3.37391 56.70990 1.000 30.75396 57 PHE D CA 1
ATOM 2909 C C . PHE E 1 58 ? 18.66202 3.55673 56.97134 1.000 30.15187 57 PHE D C 1
ATOM 2910 O O . PHE E 1 58 ? 18.25514 4.04902 58.02481 1.000 31.22552 57 PHE D O 1
ATOM 2918 N N . GLY E 1 59 ? 17.84915 3.16474 55.99404 1.000 28.53526 58 GLY D N 1
ATOM 2919 C CA . GLY E 1 59 ? 16.44346 2.93129 56.23830 1.000 27.61257 58 GLY D CA 1
ATOM 2920 C C . GLY E 1 59 ? 16.22731 1.51917 56.75416 1.000 26.36828 58 GLY D C 1
ATOM 2921 O O . GLY E 1 59 ? 17.16536 0.74913 56.95210 1.000 26.30214 58 GLY D O 1
ATOM 2922 N N . ASN E 1 60 ? 14.96744 1.17977 56.99567 1.000 25.49566 59 ASN D N 1
ATOM 2923 C CA . ASN E 1 60 ? 14.64911 -0.20552 57.31364 1.000 24.22192 59 ASN D CA 1
ATOM 2924 C C . ASN E 1 60 ? 14.80166 -1.04857 56.05638 1.000 22.73932 59 ASN D C 1
ATOM 2925 O O . ASN E 1 60 ? 14.36508 -0.65235 54.97504 1.000 22.19837 59 ASN D O 1
ATOM 2930 N N . ILE E 1 61 ? 15.42944 -2.21249 56.19184 1.000 13.61340 60 ILE D N 1
ATOM 2931 C CA . ILE E 1 61 ? 15.65465 -3.09445 55.05378 1.000 13.53705 60 ILE D CA 1
ATOM 2932 C C . ILE E 1 61 ? 15.13524 -4.48031 55.40751 1.000 13.89089 60 ILE D C 1
ATOM 2933 O O . ILE E 1 61 ? 15.46687 -5.01917 56.47101 1.000 14.36864 60 ILE D O 1
ATOM 2938 N N . ILE E 1 62 ? 14.32371 -5.04948 54.52151 1.000 13.71229 61 ILE D N 1
ATOM 2939 C CA . ILE E 1 62 ? 13.86200 -6.42621 54.66014 1.000 14.10045 61 ILE D CA 1
ATOM 2940 C C . ILE E 1 62 ? 14.78621 -7.32766 53.85913 1.000 14.81065 61 ILE D C 1
ATOM 2941 O O . ILE E 1 62 ? 15.05317 -7.06707 52.68160 1.000 14.76188 61 ILE D O 1
ATOM 2946 N N . PHE E 1 63 ? 15.26781 -8.39411 54.48829 1.000 15.54115 62 PHE D N 1
ATOM 2947 C CA . PHE E 1 63 ? 16.12838 -9.35439 53.82217 1.000 16.35756 62 PHE D CA 1
ATOM 2948 C C . PHE E 1 63 ? 15.37513 -10.65696 53.60593 1.000 16.66328 62 PHE D C 1
ATOM 2949 O O . PHE E 1 63 ? 14.44450 -10.98177 54.34809 1.000 16.43637 62 PHE D O 1
ATOM 2957 N N . ILE E 1 64 ? 15.77303 -11.39372 52.57317 1.000 17.22153 63 ILE D N 1
ATOM 2958 C CA . ILE E 1 64 ? 15.29675 -12.75423 52.36445 1.000 17.74939 63 ILE D CA 1
ATOM 2959 C C . ILE E 1 64 ? 16.49367 -13.69783 52.43173 1.000 18.88580 63 ILE D C 1
ATOM 2960 O O . ILE E 1 64 ? 17.48918 -13.51033 51.71986 1.000 19.30031 63 ILE D O 1
ATOM 2965 N N . LYS E 1 65 ? 16.40890 -14.68599 53.32175 1.000 19.43887 64 LYS D N 1
ATOM 2966 C CA . LYS E 1 65 ? 17.35431 -15.79308 53.35481 1.000 20.64286 64 LYS D CA 1
ATOM 2967 C C . LYS E 1 65 ? 16.90194 -16.80312 52.31217 1.000 21.05452 64 LYS D C 1
ATOM 2968 O O . LYS E 1 65 ? 15.82614 -17.38951 52.43791 1.000 20.85343 64 LYS D O 1
ATOM 2974 N N . THR E 1 66 ? 17.70242 -16.99330 51.27213 1.000 21.66618 65 THR D N 1
ATOM 2975 C CA . THR E 1 66 ? 17.22314 -17.69322 50.09341 1.000 25.49776 65 THR D CA 1
ATOM 2976 C C . THR E 1 66 ? 17.54431 -19.18233 50.17025 1.000 26.80560 65 THR D C 1
ATOM 2977 O O . THR E 1 66 ? 18.11881 -19.68297 51.14320 1.000 27.53323 65 THR D O 1
ATOM 2981 N N . ALA E 1 67 ? 17.16351 -19.90242 49.11134 1.000 30.34571 66 ALA D N 1
ATOM 2982 C CA . ALA E 1 67 ? 17.29071 -21.35440 49.11492 1.000 27.00708 66 ALA D CA 1
ATOM 2983 C C . ALA E 1 67 ? 18.74503 -21.79497 49.22102 1.000 38.11275 66 ALA D C 1
ATOM 2984 O O . ALA E 1 67 ? 19.03126 -22.85642 49.78449 1.000 31.70311 66 ALA D O 1
ATOM 2986 N N . ASP E 1 68 ? 19.67344 -20.99792 48.69981 1.000 31.90868 67 ASP D N 1
ATOM 2987 C CA . ASP E 1 68 ? 21.09603 -21.29481 48.79277 1.000 37.91079 67 ASP D CA 1
ATOM 2988 C C . ASP E 1 68 ? 21.72697 -20.76454 50.07531 1.000 39.61550 67 ASP D C 1
ATOM 2989 O O . ASP E 1 68 ? 22.95737 -20.73832 50.17970 1.000 36.39395 67 ASP D O 1
ATOM 2994 N N . ASN E 1 69 ? 20.90992 -20.34335 51.04291 1.000 32.87849 68 ASN D N 1
ATOM 2995 C CA . ASN E 1 69 ? 21.33810 -19.82418 52.34045 1.000 28.04957 68 ASN D CA 1
ATOM 2996 C C . ASN E 1 69 ? 22.09975 -18.50803 52.24011 1.000 31.68543 68 ASN D C 1
ATOM 2997 O O . ASN E 1 69 ? 22.78515 -18.11500 53.18910 1.000 36.69342 68 ASN D O 1
ATOM 3002 N N . LYS E 1 70 ? 21.97568 -17.79815 51.12687 1.000 25.37961 69 LYS D N 1
ATOM 3003 C CA . LYS E 1 70 ? 22.52848 -16.45841 51.02952 1.000 24.26826 69 LYS D CA 1
ATOM 3004 C C . LYS E 1 70 ? 21.51824 -15.43338 51.53072 1.000 22.88297 69 LYS D C 1
ATOM 3005 O O . LYS E 1 70 ? 20.32484 -15.71179 51.65913 1.000 22.32817 69 LYS D O 1
ATOM 3011 N N . ILE E 1 71 ? 22.01655 -14.23547 51.81914 1.000 19.41575 70 ILE D N 1
ATOM 3012 C CA . ILE E 1 71 ? 21.20170 -13.13052 52.31309 1.000 18.92149 70 ILE D CA 1
ATOM 3013 C C . ILE E 1 71 ? 21.02146 -12.12051 51.18716 1.000 18.74945 70 ILE D C 1
ATOM 3014 O O . ILE E 1 71 ? 22.00230 -11.55568 50.69028 1.000 18.70534 70 ILE D O 1
ATOM 3019 N N . HIS E 1 72 ? 19.77205 -11.86928 50.80677 1.000 18.66236 71 HIS D N 1
ATOM 3020 C CA . HIS E 1 72 ? 19.45282 -10.93054 49.73946 1.000 18.52874 71 HIS D CA 1
ATOM 3021 C C . HIS E 1 72 ? 18.48238 -9.87453 50.24645 1.000 18.10366 71 HIS D C 1
ATOM 3022 O O . HIS E 1 72 ? 17.80408 -10.06641 51.25535 1.000 17.98559 71 HIS D O 1
ATOM 3029 N N . ALA E 1 73 ? 18.41119 -8.75703 49.52298 1.000 17.89811 72 ALA D N 1
ATOM 3030 C CA . ALA E 1 73 ? 17.34945 -7.78619 49.75564 1.000 17.57830 72 ALA D CA 1
ATOM 3031 C C . ALA E 1 73 ? 16.03996 -8.31735 49.19033 1.000 17.81285 72 ALA D C 1
ATOM 3032 O O . ALA E 1 73 ? 15.98752 -8.73918 48.03234 1.000 18.12989 72 ALA D O 1
ATOM 3034 N N . TRP E 1 74 ? 14.97687 -8.29224 49.99624 1.000 17.67893 73 TRP D N 1
ATOM 3035 C CA . TRP E 1 74 ? 13.69279 -8.82386 49.54980 1.000 17.91786 73 TRP D CA 1
ATOM 3036 C C . TRP E 1 74 ? 12.94509 -7.78253 48.73213 1.000 17.81192 73 TRP D C 1
ATOM 3037 O O . TRP E 1 74 ? 12.68040 -6.67102 49.20127 1.000 17.46002 73 TRP D O 1
ATOM 3048 N N . VAL E 1 75 ? 12.59056 -8.14457 47.50914 1.000 18.14470 74 VAL D N 1
ATOM 3049 C CA . VAL E 1 75 ? 11.76942 -7.29819 46.65554 1.000 18.13175 74 VAL D CA 1
ATOM 3050 C C . VAL E 1 75 ? 10.31876 -7.73550 46.82583 1.000 18.29117 74 VAL D C 1
ATOM 3051 O O . VAL E 1 75 ? 10.01215 -8.91872 46.60621 1.000 18.65538 74 VAL D O 1
ATOM 3055 N N . PRO E 1 76 ? 9.40835 -6.84747 47.24813 1.000 18.05301 75 PRO D N 1
ATOM 3056 C CA . PRO E 1 76 ? 8.00993 -7.25898 47.43829 1.000 18.22319 75 PRO D CA 1
ATOM 3057 C C . PRO E 1 76 ? 7.28395 -7.46052 46.11996 1.000 18.60795 75 PRO D C 1
ATOM 3058 O O . PRO E 1 76 ? 6.83536 -6.49408 45.49518 1.000 18.56052 75 PRO D O 1
ATOM 3062 N N . SER E 1 77 ? 7.15179 -8.70731 45.68594 1.000 19.01648 76 SER D N 1
ATOM 3063 C CA . SER E 1 77 ? 6.44448 -8.96371 44.44395 1.000 19.42548 76 SER D CA 1
ATOM 3064 C C . SER E 1 77 ? 4.93894 -8.78736 44.64285 1.000 19.49735 76 SER D C 1
ATOM 3065 O O . SER E 1 77 ? 4.42013 -8.85658 45.76162 1.000 19.31891 76 SER D O 1
ATOM 3068 N N . GLN E 1 78 ? 4.23477 -8.53184 43.53358 1.000 17.28721 77 GLN D N 1
ATOM 3069 C CA . GLN E 1 78 ? 2.78052 -8.43181 43.60420 1.000 17.95282 77 GLN D CA 1
ATOM 3070 C C . GLN E 1 78 ? 2.17044 -9.74934 44.06164 1.000 18.48469 77 GLN D C 1
ATOM 3071 O O . GLN E 1 78 ? 1.20557 -9.76379 44.83359 1.000 19.62177 77 GLN D O 1
ATOM 3077 N N . THR E 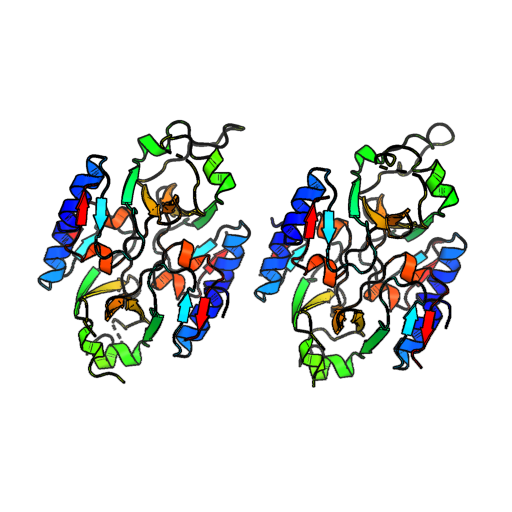1 79 ? 2.72214 -10.86583 43.58730 1.000 19.07330 78 THR D N 1
ATOM 3078 C CA . THR E 1 79 ? 2.28085 -12.17813 44.04547 1.000 19.91741 78 THR D CA 1
ATOM 3079 C C . THR E 1 79 ? 2.39314 -12.29850 45.56411 1.000 19.70007 78 THR D C 1
ATOM 3080 O O . THR E 1 79 ? 1.44546 -12.72193 46.23522 1.000 21.13428 78 THR D O 1
ATOM 3084 N N . ASP E 1 80 ? 3.54132 -11.89781 46.12235 1.000 19.28671 79 ASP D N 1
ATOM 3085 C CA . ASP E 1 80 ? 3.76254 -11.97387 47.56560 1.000 18.96963 79 ASP D CA 1
ATOM 3086 C C . ASP E 1 80 ? 2.77012 -11.10352 48.32806 1.000 22.21992 79 ASP D C 1
ATOM 3087 O O . ASP E 1 80 ? 2.18627 -11.53200 49.33178 1.000 18.74097 79 ASP D O 1
ATOM 3092 N N . VAL E 1 81 ? 2.60323 -9.85752 47.88016 1.000 17.82849 80 VAL D N 1
ATOM 3093 C CA . VAL E 1 81 ? 1.78363 -8.87855 48.58325 1.000 18.76068 80 VAL D CA 1
ATOM 3094 C C . VAL E 1 81 ? 0.30533 -9.23171 48.50204 1.000 18.11532 80 VAL D C 1
ATOM 3095 O O . VAL E 1 81 ? -0.46178 -8.93097 49.42363 1.000 20.74940 80 VAL D O 1
ATOM 3099 N N . LEU E 1 82 ? -0.12444 -9.87603 47.41946 1.000 18.63069 81 LEU D N 1
ATOM 3100 C CA . LEU E 1 82 ? -1.52580 -10.24821 47.27165 1.000 19.25666 81 LEU D CA 1
ATOM 3101 C C . LEU E 1 82 ? -1.84919 -11.61905 47.85435 1.000 20.07465 81 LEU D C 1
ATOM 3102 O O . LEU E 1 82 ? -3.02534 -11.99039 47.90768 1.000 21.61269 81 LEU D O 1
ATOM 3107 N N . ALA E 1 83 ? -0.84904 -12.36608 48.30837 1.000 19.72440 82 ALA D N 1
ATOM 3108 C CA . ALA E 1 83 ? -1.06904 -13.74201 48.71859 1.000 20.58851 82 ALA D CA 1
ATOM 3109 C C . ALA E 1 83 ? -1.60467 -13.81514 50.14429 1.000 21.57027 82 ALA D C 1
ATOM 3110 O O . ALA E 1 83 ? -1.47643 -12.88338 50.94332 1.000 21.37682 82 ALA D O 1
ATOM 3112 N N . GLU E 1 84 ? -2.20761 -14.95675 50.45897 1.000 22.66144 83 GLU D N 1
ATOM 3113 C CA . GLU E 1 84 ? -2.70587 -15.22582 51.79994 1.000 23.68748 83 GLU D CA 1
ATOM 3114 C C . GLU E 1 84 ? -2.20375 -16.57547 52.30027 1.000 24.02512 83 GLU D C 1
ATOM 3115 O O . GLU E 1 84 ? -2.89637 -17.26629 53.05620 1.000 25.20539 83 GLU D O 1
ATOM 3121 N N . ASP E 1 85 ? -0.99334 -16.95806 51.89100 1.000 23.01531 84 ASP D N 1
ATOM 3122 C CA . ASP E 1 85 ? -0.37264 -18.20986 52.30488 1.000 23.21078 84 ASP D CA 1
ATOM 3123 C C . ASP E 1 85 ? 0.86678 -17.97248 53.16296 1.000 22.41495 84 ASP D C 1
ATOM 3124 O O . ASP E 1 85 ? 1.81455 -18.75872 53.12661 1.000 21.97981 84 ASP D O 1
ATOM 3129 N N . TRP E 1 86 ? 0.87160 -16.89270 53.93764 1.000 22.24202 85 TRP D N 1
ATOM 3130 C CA . TRP E 1 86 ? 2.01054 -16.56841 54.77807 1.000 21.51491 85 TRP D CA 1
ATOM 3131 C C . TRP E 1 86 ? 1.94418 -17.32709 56.09876 1.000 22.46572 85 TRP D C 1
ATOM 3132 O O . TRP E 1 86 ? 0.86563 -17.67495 56.58949 1.000 23.70955 85 TRP D O 1
ATOM 3143 N N . ASP E 1 87 ? 3.11695 -17.58173 56.67393 1.000 21.88946 86 ASP D N 1
ATOM 3144 C CA . ASP E 1 87 ? 3.20005 -18.18369 57.99507 1.000 22.69049 86 ASP D CA 1
ATOM 3145 C C . ASP E 1 87 ? 4.46177 -17.68704 58.68215 1.000 21.78207 86 ASP D C 1
ATOM 3146 O O . ASP E 1 87 ? 5.34170 -17.08343 58.06241 1.000 20.53330 86 ASP D O 1
ATOM 3151 N N . ILE E 1 88 ? 4.53756 -17.94957 59.97686 1.000 22.45363 87 ILE D N 1
ATOM 3152 C CA . ILE E 1 88 ? 5.66400 -17.53839 60.80139 1.000 21.78894 87 ILE D CA 1
ATOM 3153 C C . ILE E 1 88 ? 6.60075 -18.72238 60.95933 1.000 21.70383 87 ILE D C 1
ATOM 3154 O O . ILE E 1 88 ? 6.15278 -19.86474 61.11891 1.000 23.30486 87 ILE D O 1
ATOM 3159 N N . VAL E 1 89 ? 7.89930 -18.45658 60.91202 1.000 20.57009 88 VAL D N 1
ATOM 3160 C CA . VAL E 1 89 ? 8.89859 -19.49613 61.11247 1.000 25.75783 88 VAL D CA 1
ATOM 3161 C C . VAL E 1 89 ? 8.79746 -20.02379 62.53728 1.000 29.42106 88 VAL D C 1
ATOM 3162 O O . VAL E 1 89 ? 8.56111 -19.24937 63.46607 1.000 32.63439 88 VAL D O 1
ATOM 3166 N N . MET F 1 6 ? 6.28889 9.85595 71.51047 1.000 35.72954 5 MET E N 1
ATOM 3167 C CA . MET F 1 6 ? 6.87118 8.55391 71.81940 1.000 24.09539 5 MET E CA 1
ATOM 3168 C C . MET F 1 6 ? 5.77000 7.55631 72.18967 1.000 20.94751 5 MET E C 1
ATOM 3169 O O . MET F 1 6 ? 4.88474 7.86839 72.98017 1.000 19.67297 5 MET E O 1
ATOM 3174 N N . SER F 1 7 ? 5.82121 6.36266 71.60545 1.000 21.98003 6 SER E N 1
ATOM 3175 C CA . SER F 1 7 ? 4.88739 5.30902 71.96395 1.000 21.61074 6 SER E CA 1
ATOM 3176 C C . SER F 1 7 ? 5.26593 4.70821 73.31608 1.000 20.30824 6 SER E C 1
ATOM 3177 O O . SER F 1 7 ? 6.35210 4.95219 73.85598 1.000 19.91148 6 SER E O 1
ATOM 3180 N N . PHE F 1 8 ? 4.35394 3.90004 73.86699 1.000 19.70927 7 PHE E N 1
ATOM 3181 C CA . PHE F 1 8 ? 4.65217 3.23963 75.13275 1.000 18.58769 7 PHE E CA 1
ATOM 3182 C C . PHE F 1 8 ? 5.76930 2.22162 74.97079 1.000 19.43700 7 PHE E C 1
ATOM 3183 O O . PHE F 1 8 ? 6.59097 2.05048 75.87639 1.000 18.74495 7 PHE E O 1
ATOM 3191 N N . GLY F 1 9 ? 5.80740 1.52308 73.83226 1.000 20.97111 8 GLY E N 1
ATOM 3192 C CA . GLY F 1 9 ? 6.89825 0.59341 73.59484 1.000 21.87254 8 GLY E CA 1
ATOM 3193 C C . GLY F 1 9 ? 8.24530 1.28637 73.58702 1.000 23.97669 8 GLY E C 1
ATOM 3194 O O . GLY F 1 9 ? 9.24512 0.73224 74.05053 1.000 22.00201 8 GLY E O 1
ATOM 3195 N N . GLU F 1 10 ? 8.29143 2.51117 73.06381 1.000 22.16996 9 GLU E N 1
ATOM 3196 C CA . GLU F 1 10 ? 9.53845 3.26053 73.10271 1.000 22.27387 9 GLU E CA 1
ATOM 3197 C C . GLU F 1 10 ? 9.83651 3.74769 74.51514 1.000 20.66235 9 GLU E C 1
ATOM 3198 O O . GLU F 1 10 ? 10.98941 3.71271 74.95880 1.000 20.60623 9 GLU E O 1
ATOM 3204 N N . ALA F 1 11 ? 8.81057 4.19265 75.24277 1.000 19.37727 10 ALA E N 1
ATOM 3205 C CA . ALA F 1 11 ? 9.02005 4.58361 76.63333 1.000 20.83569 10 ALA E CA 1
ATOM 3206 C C . ALA F 1 11 ? 9.46648 3.40023 77.48017 1.000 20.47329 10 ALA E C 1
ATOM 3207 O O . ALA F 1 11 ? 10.26209 3.56611 78.41111 1.000 17.18910 10 ALA E O 1
ATOM 3209 N N . LEU F 1 12 ? 8.96340 2.20318 77.17129 1.000 18.06989 11 LEU E N 1
ATOM 3210 C CA . LEU F 1 12 ? 9.38533 0.99981 77.88021 1.000 17.95057 11 LEU E CA 1
ATOM 3211 C C . LEU F 1 12 ? 10.87665 0.75192 77.70215 1.000 21.51475 11 LEU E C 1
ATOM 3212 O O . LEU F 1 12 ? 11.57556 0.39104 78.65682 1.000 18.90377 11 LEU E O 1
ATOM 3217 N N . GLU F 1 13 ? 11.38062 0.93117 76.47865 1.000 20.10958 12 GLU E N 1
ATOM 3218 C CA . GLU F 1 13 ? 12.79756 0.69429 76.22505 1.000 20.99155 12 GLU E CA 1
ATOM 3219 C C . GLU F 1 13 ? 13.66557 1.67583 76.99664 1.000 20.22121 12 GLU E C 1
ATOM 3220 O O . GLU F 1 13 ? 14.73379 1.30883 77.49670 1.000 22.14831 12 GLU E O 1
ATOM 3226 N N . VAL F 1 14 ? 13.21339 2.92549 77.11811 1.000 19.48940 13 VAL E N 1
ATOM 3227 C CA . VAL F 1 14 ? 13.95610 3.92531 77.88021 1.000 18.72736 13 VAL E CA 1
ATOM 3228 C C . VAL F 1 14 ? 13.88774 3.61906 79.37356 1.000 19.30782 13 VAL E C 1
ATOM 3229 O O . VAL F 1 14 ? 14.88455 3.73980 80.09587 1.000 17.54630 13 VAL E O 1
ATOM 3233 N N . LEU F 1 15 ? 12.71429 3.21029 79.85526 1.000 16.48489 14 LEU E N 1
ATOM 3234 C CA . LEU F 1 15 ? 12.56888 2.81364 81.25237 1.000 16.16997 14 LEU E CA 1
ATOM 3235 C C . LEU F 1 15 ? 13.51000 1.66450 81.60746 1.000 21.46036 14 LEU E C 1
ATOM 3236 O O . LEU F 1 15 ? 14.09953 1.64257 82.69516 1.000 18.22846 14 LEU E O 1
ATOM 3241 N N . LYS F 1 16 ? 13.66840 0.70091 80.70198 1.000 19.65282 15 LYS E N 1
ATOM 3242 C CA . LYS F 1 16 ? 14.55575 -0.42419 80.97368 1.000 21.16930 15 LYS E CA 1
ATOM 3243 C C . LYS F 1 16 ? 16.02388 -0.02695 80.96452 1.000 22.47788 15 LYS E C 1
ATOM 3244 O O . LYS F 1 16 ? 16.86437 -0.82734 81.38600 1.000 23.69194 15 LYS E O 1
ATOM 3250 N N . GLN F 1 17 ? 16.34951 1.17440 80.49436 1.000 20.41031 16 GLN E N 1
ATOM 3251 C CA . GLN F 1 17 ? 17.70679 1.70301 80.53536 1.000 24.24672 16 GLN E CA 1
ATOM 3252 C C . GLN F 1 17 ? 17.95548 2.57528 81.76229 1.000 21.61512 16 GLN E C 1
ATOM 3253 O O . GLN F 1 17 ? 19.02254 3.18752 81.86890 1.000 26.23245 16 GLN E O 1
ATOM 3259 N N . GLY F 1 18 ? 16.99933 2.64331 82.68739 1.000 21.96019 17 GLY E N 1
ATOM 3260 C CA . GLY F 1 18 ? 17.18278 3.35765 83.93000 1.000 23.46768 17 GLY E CA 1
ATOM 3261 C C . GLY F 1 18 ? 16.71304 4.79510 83.93004 1.000 20.06781 17 GLY E C 1
ATOM 3262 O O . GLY F 1 18 ? 16.87284 5.47864 84.94749 1.000 25.36321 17 GLY E O 1
ATOM 3263 N N . MET F 1 19 ? 16.12871 5.27272 82.83845 1.000 20.81213 18 MET E N 1
ATOM 3264 C CA . MET F 1 19 ? 15.69386 6.65703 82.76703 1.000 22.53177 18 MET E CA 1
ATOM 3265 C C . MET F 1 19 ? 14.23257 6.77389 83.19010 1.000 20.57146 18 MET E C 1
ATOM 3266 O O . MET F 1 19 ? 13.54366 5.77993 83.42131 1.000 19.52579 18 MET E O 1
ATOM 3271 N N . GLN F 1 20 ? 13.76489 8.01311 83.29270 1.000 18.93021 19 GLN E N 1
ATOM 3272 C CA . GLN F 1 20 ? 12.41776 8.31899 83.74962 1.000 18.73744 19 GLN E CA 1
ATOM 3273 C C . GLN F 1 20 ? 11.57032 8.79274 82.57665 1.000 17.70976 19 GLN E C 1
ATOM 3274 O O . GLN F 1 20 ? 12.05913 9.51615 81.70544 1.000 22.90533 19 GLN E O 1
ATOM 3280 N N . VAL F 1 21 ? 10.29821 8.37966 82.54959 1.000 16.14847 20 VAL E N 1
ATOM 3281 C CA . VAL F 1 21 ? 9.39707 8.71871 81.45636 1.000 17.45173 20 VAL E CA 1
ATOM 3282 C C . VAL F 1 21 ? 8.06929 9.20075 82.02927 1.000 16.35884 20 VAL E C 1
ATOM 3283 O O . VAL F 1 21 ? 7.71145 8.90385 83.17088 1.000 15.52031 20 VAL E O 1
ATOM 3287 N N . TYR F 1 22 ? 7.33604 9.95471 81.20795 1.000 14.96710 21 TYR E N 1
ATOM 3288 C CA . TYR F 1 22 ? 6.06072 10.53111 81.60825 1.000 15.45372 21 TYR E CA 1
ATOM 3289 C C . TYR F 1 22 ? 5.19473 10.73449 80.37290 1.000 16.75180 21 TYR E C 1
ATOM 3290 O O . TYR F 1 22 ? 5.67353 10.66702 79.23773 1.000 13.27399 21 TYR E O 1
ATOM 3299 N N . ARG F 1 23 ? 3.91261 11.01581 80.61361 1.000 13.44938 22 ARG E N 1
ATOM 3300 C CA . ARG F 1 23 ? 2.94521 11.34431 79.57068 1.000 15.75909 22 ARG E CA 1
ATOM 3301 C C . ARG F 1 23 ? 2.49710 12.79045 79.71655 1.000 14.18993 22 ARG E C 1
ATOM 3302 O O . ARG F 1 23 ? 2.13953 13.22134 80.81595 1.000 17.34866 22 ARG E O 1
ATOM 3310 N N . SER F 1 24 ? 2.49016 13.53297 78.60780 1.000 16.44101 23 SER E N 1
ATOM 3311 C CA . SER F 1 24 ? 1.96309 14.88950 78.67537 1.000 17.02673 23 SER E CA 1
ATOM 3312 C C . SER F 1 24 ? 0.46184 14.88505 78.94058 1.000 22.06382 23 SER E C 1
ATOM 3313 O O . SER F 1 24 ? -0.06039 15.83331 79.53639 1.000 19.30980 23 SER E O 1
ATOM 3316 N N . GLY F 1 25 ? -0.23998 13.82179 78.53544 1.000 16.74022 24 GLY E N 1
ATOM 3317 C CA . GLY F 1 25 ? -1.68146 13.73471 78.73137 1.000 16.27406 24 GLY E CA 1
ATOM 3318 C C . GLY F 1 25 ? -2.11495 13.46400 80.15739 1.000 16.45096 24 GLY E C 1
ATOM 3319 O O . GLY F 1 25 ? -3.31446 13.54231 80.44814 1.000 17.22929 24 GLY E O 1
ATOM 3320 N N . TRP F 1 26 ? -1.18061 13.13297 81.04184 1.000 15.64926 25 TRP E N 1
ATOM 3321 C CA . TRP F 1 26 ? -1.50404 12.97214 82.45227 1.000 14.28221 25 TRP E CA 1
ATOM 3322 C C . TRP F 1 26 ? -2.07417 14.26896 83.01606 1.000 14.75124 25 TRP E C 1
ATOM 3323 O O . TRP F 1 26 ? -1.72296 15.36942 82.58088 1.000 15.44157 25 TRP E O 1
ATOM 3334 N N . ASN F 1 27 ? -2.98053 14.13574 83.98619 1.000 14.21201 26 ASN E N 1
ATOM 3335 C CA . ASN F 1 27 ? -3.54659 15.32393 84.62119 1.000 14.58973 26 ASN E CA 1
ATOM 3336 C C . ASN F 1 27 ? -2.58300 15.92069 85.63747 1.000 16.60006 26 ASN E C 1
ATOM 3337 O O . ASN F 1 27 ? -2.32385 17.13050 85.62436 1.000 16.42213 26 ASN E O 1
ATOM 3342 N N . GLY F 1 28 ? -2.04349 15.08862 86.52375 1.000 14.00805 27 GLY E N 1
ATOM 3343 C CA . GLY F 1 28 ? -1.11723 15.58327 87.52092 1.000 14.87425 27 GLY E CA 1
ATOM 3344 C C . GLY F 1 28 ? 0.18174 16.04827 86.89332 1.000 16.21268 27 GLY E C 1
ATOM 3345 O O . GLY F 1 28 ? 0.60994 15.55081 85.85459 1.000 14.83035 27 GLY E O 1
ATOM 3346 N N . LYS F 1 29 ? 0.81784 17.01395 87.54921 1.000 15.21273 28 LYS E N 1
ATOM 3347 C CA . LYS F 1 29 ? 2.01101 17.66649 87.03283 1.000 18.38909 28 LYS E CA 1
ATOM 3348 C C . LYS F 1 29 ? 3.27915 17.10316 87.66156 1.000 16.32076 28 LYS E C 1
ATOM 3349 O O . LYS F 1 29 ? 3.28581 16.67687 88.81956 1.000 16.88550 28 LYS E O 1
ATOM 3355 N N . ASN F 1 30 ? 4.35920 17.11532 86.87439 1.000 20.14854 29 ASN E N 1
ATOM 3356 C CA . ASN F 1 30 ? 5.70310 16.76030 87.34123 1.000 17.71086 29 ASN E CA 1
ATOM 3357 C C . ASN F 1 30 ? 5.78268 15.32177 87.84603 1.000 19.27074 29 ASN E C 1
ATOM 3358 O O . ASN F 1 30 ? 6.54596 15.02076 88.76711 1.000 17.27322 29 ASN E O 1
ATOM 3363 N N . MET F 1 31 ? 5.00759 14.42377 87.24697 1.000 16.89859 30 MET E N 1
ATOM 3364 C CA . MET F 1 31 ? 5.04302 13.00926 87.58490 1.000 14.17280 30 MET E CA 1
ATOM 3365 C C . MET F 1 31 ? 5.92552 12.25786 86.59287 1.000 14.34915 30 MET E C 1
ATOM 3366 O O . MET F 1 31 ? 6.18856 12.72549 85.48361 1.000 14.90149 30 MET E O 1
ATOM 3371 N N . PHE F 1 32 ? 6.38984 11.08144 87.00945 1.000 13.92995 31 PHE E N 1
ATOM 3372 C CA . PHE F 1 32 ? 7.19452 10.25405 86.12182 1.000 14.09663 31 PHE E CA 1
ATOM 3373 C C . PHE F 1 32 ? 7.27503 8.84480 86.68226 1.000 13.53012 31 PHE E C 1
ATOM 3374 O O . PHE F 1 32 ? 6.99519 8.60199 87.85878 1.000 13.11014 31 PHE E O 1
ATOM 3382 N N . LEU F 1 33 ? 7.66468 7.92133 85.81207 1.000 13.77158 32 LEU E N 1
ATOM 3383 C CA . LEU F 1 33 ? 7.88980 6.53241 86.17529 1.000 13.22686 32 LEU E CA 1
ATOM 3384 C C . LEU F 1 33 ? 9.38155 6.27041 86.31526 1.000 13.71865 32 LEU E C 1
ATOM 3385 O O . LEU F 1 33 ? 10.20555 6.90724 85.65743 1.000 14.34426 32 LEU E O 1
ATOM 3390 N N . PHE F 1 34 ? 9.72181 5.30800 87.16675 1.000 13.49564 33 PHE E N 1
ATOM 3391 C CA . PHE F 1 34 ? 11.08255 4.80114 87.21797 1.000 13.99408 33 PHE E CA 1
ATOM 3392 C C . PHE F 1 34 ? 11.03166 3.34085 87.63720 1.000 14.54690 33 PHE E C 1
ATOM 3393 O O . PHE F 1 34 ? 10.11954 2.91675 88.34991 1.000 15.35221 33 PHE E O 1
ATOM 3401 N N . LEU F 1 35 ? 12.01908 2.57809 87.17907 1.000 14.16876 34 LEU E N 1
ATOM 3402 C CA . LEU F 1 35 ? 12.05402 1.12863 87.33102 1.000 14.17806 34 LEU E CA 1
ATOM 3403 C C . LEU F 1 35 ? 13.14415 0.71333 88.31359 1.000 14.44845 34 LEU E C 1
ATOM 3404 O O . LEU F 1 35 ? 14.29408 1.15080 88.19258 1.000 17.32207 34 LEU E O 1
ATOM 3409 N N . LYS F 1 36 ? 12.78518 -0.14424 89.26796 1.000 14.07792 35 LYS E N 1
ATOM 3410 C CA . LYS F 1 36 ? 13.73822 -0.77024 90.17810 1.000 18.52111 35 LYS E CA 1
ATOM 3411 C C . LYS F 1 36 ? 13.81718 -2.26080 89.88109 1.000 18.17007 35 LYS E C 1
ATOM 3412 O O . LYS F 1 36 ? 12.79117 -2.94576 89.83335 1.000 14.85769 35 LYS E O 1
ATOM 3418 N N . SER F 1 37 ? 15.03292 -2.75846 89.69578 1.000 15.63378 36 SER E N 1
ATOM 3419 C CA . SER F 1 37 ? 15.22721 -4.16581 89.39686 1.000 16.34772 36 SER E CA 1
ATOM 3420 C C . SER F 1 37 ? 15.16242 -5.01116 90.66846 1.000 16.41953 36 SER E C 1
ATOM 3421 O O . SER F 1 37 ? 15.24339 -4.51248 91.79469 1.000 16.08755 36 SER E O 1
ATOM 3424 N N . SER F 1 38 ? 15.01735 -6.32212 90.46446 1.000 19.56745 37 SER E N 1
ATOM 3425 C CA . SER F 1 38 ? 15.01782 -7.26075 91.58120 1.000 18.86113 37 SER E CA 1
ATOM 3426 C C . SER F 1 38 ? 16.27303 -7.10738 92.42703 1.000 18.14527 37 SER E C 1
ATOM 3427 O O . SER F 1 38 ? 16.20195 -7.02713 93.65921 1.000 17.80837 37 SER E O 1
ATOM 3430 N N . ASP F 1 39 ? 17.43780 -7.07855 91.77595 1.000 19.99901 38 ASP E N 1
ATOM 3431 C CA . ASP F 1 39 ? 18.69419 -6.97019 92.50861 1.000 21.05239 38 ASP E CA 1
ATOM 3432 C C . ASP F 1 39 ? 18.78435 -5.64763 93.25666 1.000 22.13609 38 ASP E C 1
ATOM 3433 O O . ASP F 1 39 ? 19.28892 -5.59910 94.38294 1.000 22.85863 38 ASP E O 1
ATOM 3438 N N . ALA F 1 40 ? 18.28809 -4.56423 92.65032 1.000 20.27226 39 ALA E N 1
ATOM 3439 C CA . ALA F 1 40 ? 18.33571 -3.26259 93.30759 1.000 18.72067 39 ALA E CA 1
ATOM 3440 C C . ALA F 1 40 ? 17.51163 -3.24868 94.58697 1.000 22.66166 39 ALA E C 1
ATOM 3441 O O . ALA F 1 40 ? 17.89235 -2.59563 95.56549 1.000 20.98499 39 ALA E O 1
ATOM 3443 N N . LEU F 1 41 ? 16.39144 -3.96599 94.60250 1.000 18.80317 40 LEU E N 1
ATOM 3444 C CA . LEU F 1 41 ? 15.49960 -4.02308 95.75180 1.000 17.82019 40 LEU E CA 1
ATOM 3445 C C . LEU F 1 41 ? 15.91099 -5.06459 96.78852 1.000 21.75963 40 LEU E C 1
ATOM 3446 O O . LEU F 1 41 ? 15.32100 -5.09615 97.87336 1.000 25.16476 40 LEU E O 1
ATOM 3451 N N . ALA F 1 42 ? 16.90547 -5.90001 96.49308 1.000 22.11476 41 ALA E N 1
ATOM 3452 C CA . ALA F 1 42 ? 17.28861 -6.98001 97.39637 1.000 22.48553 41 ALA E CA 1
ATOM 3453 C C . ALA F 1 42 ? 17.70307 -6.43759 98.76177 1.000 24.90783 41 ALA E C 1
ATOM 3454 O O . ALA F 1 42 ? 18.34590 -5.39386 98.85981 1.000 23.99652 41 ALA E O 1
ATOM 3456 N N . SER F 1 43 ? 17.34519 -7.16026 99.82355 1.000 27.41506 42 SER E N 1
ATOM 3457 C CA . SER F 1 43 ? 17.54510 -6.67932 101.18421 1.000 23.32502 42 SER E CA 1
ATOM 3458 C C . SER F 1 43 ? 17.98820 -7.82430 102.08596 1.000 22.31211 42 SER E C 1
ATOM 3459 O O . SER F 1 43 ? 17.58321 -8.97311 101.89703 1.000 27.60765 42 SER E O 1
ATOM 3462 N N . ASP F 1 44 ? 18.83602 -7.49907 103.06879 1.000 26.07131 43 ASP E N 1
ATOM 3463 C CA . ASP F 1 44 ? 19.22724 -8.45015 104.10530 1.000 29.37379 43 ASP E CA 1
ATOM 3464 C C . ASP F 1 44 ? 18.69183 -8.05430 105.47617 1.000 23.14975 43 ASP E C 1
ATOM 3465 O O . ASP F 1 44 ? 19.18309 -8.55243 106.49232 1.000 29.25827 43 ASP E O 1
ATOM 3470 N N . PHE F 1 45 ? 17.68741 -7.17159 105.51855 1.000 25.72324 44 PHE E N 1
ATOM 3471 C CA . PHE F 1 45 ? 17.22126 -6.62504 106.79130 1.000 21.56137 44 PHE E CA 1
ATOM 3472 C C . PHE F 1 45 ? 16.73284 -7.71673 107.73286 1.000 26.54352 44 PHE E C 1
ATOM 3473 O O . PHE F 1 45 ? 16.91694 -7.61904 108.95056 1.000 24.58187 44 PHE E O 1
ATOM 3481 N N . GLY F 1 46 ? 16.10465 -8.76158 107.19564 1.000 26.41140 45 GLY E N 1
ATOM 3482 C CA . GLY F 1 46 ? 15.51103 -9.76940 108.05187 1.000 23.40061 45 GLY E CA 1
ATOM 3483 C C . GLY F 1 46 ? 16.39846 -10.92914 108.44126 1.000 27.82596 45 GLY E C 1
ATOM 3484 O O . GLY F 1 46 ? 16.03937 -11.68970 109.34348 1.000 29.30547 45 GLY E O 1
ATOM 3485 N N . PHE F 1 47 ? 17.54287 -11.09878 107.78500 1.000 27.94657 46 PHE E N 1
ATOM 3486 C CA . PHE F 1 47 ? 18.41820 -12.21872 108.09729 1.000 31.39562 46 PHE E CA 1
ATOM 3487 C C . PHE F 1 47 ? 18.97149 -12.09263 109.51603 1.000 31.91639 46 PHE E C 1
ATOM 3488 O O . PHE F 1 47 ? 19.02301 -11.00804 110.09954 1.000 26.17290 46 PHE E O 1
ATOM 3496 N N . GLY F 1 48 ? 19.37143 -13.22164 110.07247 1.000 28.22829 47 GLY E N 1
ATOM 3497 C CA . GLY F 1 48 ? 19.90721 -13.25781 111.43206 1.000 27.67727 47 GLY E CA 1
ATOM 3498 C C . GLY F 1 48 ? 18.88382 -13.50042 112.52177 1.000 28.05697 47 GLY E C 1
ATOM 3499 O O . GLY F 1 48 ? 19.08062 -14.36319 113.37748 1.000 27.64790 47 GLY E O 1
ATOM 3500 N N . PHE F 1 49 ? 17.78004 -12.74505 112.49942 1.000 24.98027 48 PHE E N 1
ATOM 3501 C CA . PHE F 1 49 ? 16.71861 -12.95354 113.48054 1.000 27.55921 48 PHE E CA 1
ATOM 3502 C C . PHE F 1 49 ? 16.04627 -14.31076 113.30288 1.000 29.99942 48 PHE E C 1
ATOM 3503 O O . PHE F 1 49 ? 15.56464 -14.89832 114.27729 1.000 31.39469 48 PHE E O 1
ATOM 3511 N N . GLY F 1 50 ? 16.00682 -14.82518 112.08002 1.000 34.33504 49 GLY E N 1
ATOM 3512 C CA . GLY F 1 50 ? 15.42607 -16.13054 111.84748 1.000 33.02014 49 GLY E CA 1
ATOM 3513 C C . GLY F 1 50 ? 15.87660 -16.65375 110.50442 1.000 37.04804 49 GLY E C 1
ATOM 3514 O O . GLY F 1 50 ? 16.59982 -15.98638 109.76171 1.000 33.34446 49 GLY E O 1
ATOM 3515 N N . GLU F 1 51 ? 15.43633 -17.86905 110.20142 1.000 46.38299 50 GLU E N 1
ATOM 3516 C CA . GLU F 1 51 ? 15.74228 -18.52378 108.93926 1.000 45.52372 50 GLU E CA 1
ATOM 3517 C C . GLU F 1 51 ? 14.49998 -18.54702 108.06043 1.000 40.49260 50 GLU E C 1
ATOM 3518 O O . GLU F 1 51 ? 13.39216 -18.80738 108.53969 1.000 41.50660 50 GLU E O 1
ATOM 3524 N N . TYR F 1 52 ? 14.69124 -18.27006 106.77453 1.000 41.67958 51 TYR E N 1
ATOM 3525 C CA . TYR F 1 52 ? 13.58801 -18.14911 105.83551 1.000 38.48707 51 TYR E CA 1
ATOM 3526 C C . TYR F 1 52 ? 13.22747 -19.49369 105.22153 1.000 45.27195 51 TYR E C 1
ATOM 3527 O O . TYR F 1 52 ? 14.10286 -20.31364 104.92974 1.000 48.42450 51 TYR E O 1
ATOM 3536 N N . ILE F 1 53 ? 11.92612 -19.70908 105.02169 1.000 42.82125 52 ILE E N 1
ATOM 3537 C CA . ILE F 1 53 ? 11.48392 -20.79051 104.14832 1.000 56.34103 52 ILE E CA 1
ATOM 3538 C C . ILE F 1 53 ? 11.58636 -20.35529 102.69064 1.000 57.12119 52 ILE E C 1
ATOM 3539 O O . ILE F 1 53 ? 11.93011 -21.15393 101.81172 1.000 61.92412 52 ILE E O 1
ATOM 3544 N N . ASN F 1 54 ? 11.30833 -19.08113 102.41888 1.000 50.14895 53 ASN E N 1
ATOM 3545 C CA . ASN F 1 54 ? 11.49784 -18.48327 101.09981 1.000 52.82417 53 ASN E CA 1
ATOM 3546 C C . ASN F 1 54 ? 12.08943 -17.09927 101.31835 1.000 42.98095 53 ASN E C 1
ATOM 3547 O O . ASN F 1 54 ? 11.40825 -16.21283 101.84240 1.000 45.99019 53 ASN E O 1
ATOM 3552 N N . GLU F 1 55 ? 13.35503 -16.92231 100.94511 1.000 44.03147 54 GLU E N 1
ATOM 3553 C CA . GLU F 1 55 ? 14.01025 -15.63736 101.13293 1.000 46.83416 54 GLU E CA 1
ATOM 3554 C C . GLU F 1 55 ? 13.29210 -14.55801 100.32527 1.000 38.10860 54 GLU E C 1
ATOM 3555 O O . GLU F 1 55 ? 12.76450 -14.83054 99.24599 1.000 39.94875 54 GLU E O 1
ATOM 3561 N N . PRO F 1 56 ? 13.23932 -13.32599 100.83942 1.000 35.62725 55 PRO E N 1
ATOM 3562 C CA . PRO F 1 56 ? 12.53314 -12.25258 100.12723 1.000 34.98720 55 PRO E CA 1
ATOM 3563 C C . PRO F 1 56 ? 13.19396 -11.90926 98.80563 1.000 36.53173 55 PRO E C 1
ATOM 3564 O O . PRO F 1 56 ? 14.29359 -11.34760 98.78232 1.000 36.03853 55 PRO E O 1
ATOM 3568 N N . VAL F 1 57 ? 12.53374 -12.24968 97.70170 1.000 21.28682 56 VAL E N 1
ATOM 3569 C CA . VAL F 1 57 ? 12.99970 -11.91939 96.36075 1.000 21.25991 56 VAL E CA 1
ATOM 3570 C C . VAL F 1 57 ? 11.93426 -11.06076 95.69887 1.000 17.91007 56 VAL E C 1
ATOM 3571 O O . VAL F 1 57 ? 10.78618 -11.49412 95.54935 1.000 17.00660 56 VAL E O 1
ATOM 3575 N N . PHE F 1 58 ? 12.30582 -9.84985 95.31135 1.000 17.72209 57 PHE E N 1
ATOM 3576 C CA . PHE F 1 58 ? 11.37585 -8.96167 94.63277 1.000 15.92730 57 PHE E CA 1
ATOM 3577 C C . PHE F 1 58 ? 11.40689 -9.21023 93.13120 1.000 17.66821 57 PHE E C 1
ATOM 3578 O O . PHE F 1 58 ? 12.43276 -9.59263 92.56776 1.000 17.08800 57 PHE E O 1
ATOM 3586 N N . GLY F 1 59 ? 10.26627 -8.99162 92.48210 1.000 16.67172 58 GLY E N 1
ATOM 3587 C CA . GLY F 1 59 ? 10.25935 -8.82735 91.04660 1.000 20.55476 58 GLY E CA 1
ATOM 3588 C C . GLY F 1 59 ? 10.70289 -7.42716 90.67214 1.000 17.16631 58 GLY E C 1
ATOM 3589 O O . GLY F 1 59 ? 10.98917 -6.58414 91.52010 1.000 14.73356 58 GLY E O 1
ATOM 3590 N N . ASN F 1 60 ? 10.77837 -7.18012 89.36918 1.000 15.46103 59 ASN E N 1
ATOM 3591 C CA . ASN F 1 60 ? 10.93374 -5.80931 88.90144 1.000 15.60301 59 ASN E CA 1
ATOM 3592 C C . ASN F 1 60 ? 9.69653 -5.01795 89.29420 1.000 14.03663 59 ASN E C 1
ATOM 3593 O O . ASN F 1 60 ? 8.57150 -5.49294 89.12283 1.000 20.60495 59 ASN E O 1
ATOM 3598 N N . ILE F 1 61 ? 9.89249 -3.81314 89.82569 1.000 12.72998 60 ILE E N 1
ATOM 3599 C CA . ILE F 1 61 ? 8.77049 -2.96845 90.22446 1.000 11.69922 60 ILE E CA 1
ATOM 3600 C C . ILE F 1 61 ? 8.91469 -1.61313 89.55323 1.000 13.01964 60 ILE E C 1
ATOM 3601 O O . ILE F 1 61 ? 9.98803 -1.00197 89.61146 1.000 14.63838 60 ILE E O 1
ATOM 3606 N N . ILE F 1 62 ? 7.84003 -1.14814 88.91229 1.000 11.72419 61 ILE E N 1
ATOM 3607 C CA . ILE F 1 62 ? 7.78051 0.20000 88.35397 1.000 12.01840 61 ILE E CA 1
ATOM 3608 C C . ILE F 1 62 ? 7.06923 1.09735 89.35111 1.000 12.11763 61 ILE E C 1
ATOM 3609 O O . ILE F 1 62 ? 5.95460 0.78732 89.79413 1.000 12.24652 61 ILE E O 1
ATOM 3614 N N . PHE F 1 63 ? 7.69936 2.21243 89.69252 1.000 12.19686 62 PHE E N 1
ATOM 3615 C CA . PHE F 1 63 ? 7.10710 3.20486 90.57395 1.000 11.64143 62 PHE E CA 1
ATOM 3616 C C . PHE F 1 63 ? 6.70123 4.43345 89.77880 1.000 13.30577 62 PHE E C 1
ATOM 3617 O O . PHE F 1 63 ? 7.26963 4.72547 88.72394 1.000 12.58883 62 PHE E O 1
ATOM 3625 N N . ILE F 1 64 ? 5.71034 5.15256 90.29537 1.000 11.89642 63 ILE E N 1
ATOM 3626 C CA . ILE F 1 64 ? 5.35752 6.46842 89.78440 1.000 12.18231 63 ILE E CA 1
ATOM 3627 C C . ILE F 1 64 ? 5.56031 7.47120 90.90906 1.000 16.21621 63 ILE E C 1
ATOM 3628 O O . ILE F 1 64 ? 5.03204 7.29446 92.01280 1.000 13.63017 63 ILE E O 1
ATOM 3633 N N . LYS F 1 65 ? 6.35899 8.49894 90.63798 1.000 13.79055 64 LYS E N 1
ATOM 3634 C CA . LYS F 1 65 ? 6.46329 9.66205 91.50765 1.000 13.18005 64 LYS E CA 1
ATOM 3635 C C . LYS F 1 65 ? 5.28619 10.57358 91.17982 1.000 15.96914 64 LYS E C 1
ATOM 3636 O O . LYS F 1 65 ? 5.21347 11.13122 90.08269 1.000 14.31920 64 LYS E O 1
ATOM 3642 N N . THR F 1 66 ? 4.35807 10.72311 92.11986 1.000 14.38646 65 THR E N 1
ATOM 3643 C CA . THR F 1 66 ? 3.05997 11.30434 91.81132 1.000 16.81322 65 THR E CA 1
ATOM 3644 C C . THR F 1 66 ? 3.04761 12.81646 92.03483 1.000 17.14075 65 THR E C 1
ATOM 3645 O O . THR F 1 66 ? 4.02487 13.41803 92.48173 1.000 18.18694 65 THR E O 1
ATOM 3649 N N . ALA F 1 67 ? 1.90680 13.43921 91.72264 1.000 15.46648 66 ALA E N 1
ATOM 3650 C CA . ALA F 1 67 ? 1.81622 14.89650 91.73656 1.000 15.89902 66 ALA E CA 1
ATOM 3651 C C . ALA F 1 67 ? 1.96865 15.47751 93.13476 1.000 18.13517 66 ALA E C 1
ATOM 3652 O O . ALA F 1 67 ? 2.36275 16.64245 93.26799 1.000 20.39807 66 ALA E O 1
ATOM 3654 N N . ASP F 1 68 ? 1.65179 14.70260 94.17197 1.000 20.87950 67 ASP E N 1
ATOM 3655 C CA . ASP F 1 68 ? 1.83207 15.12321 95.55231 1.000 23.903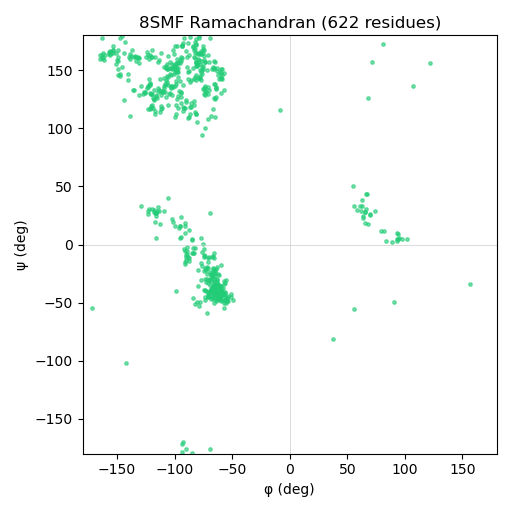96 67 ASP E CA 1
ATOM 3656 C C . ASP F 1 68 ? 3.19539 14.73183 96.10695 1.000 21.40440 67 ASP E C 1
ATOM 3657 O O . ASP F 1 68 ? 3.36859 14.69759 97.32984 1.000 21.67347 67 ASP E O 1
ATOM 3662 N N . ASN F 1 69 ? 4.15597 14.43205 95.22976 1.000 20.13707 68 ASN E N 1
ATOM 3663 C CA . ASN F 1 69 ? 5.51861 14.07068 95.61542 1.000 18.44114 68 ASN E CA 1
ATOM 3664 C C . ASN F 1 69 ? 5.52939 12.89905 96.59488 1.000 25.88288 68 ASN E C 1
ATOM 3665 O O . ASN F 1 69 ? 6.14346 12.95273 97.66148 1.000 27.80214 68 ASN E O 1
ATOM 3670 N N . LYS F 1 70 ? 4.81419 11.84211 96.23366 1.000 15.40714 69 LYS E N 1
ATOM 3671 C CA . LYS F 1 70 ? 4.92860 10.55300 96.89367 1.000 14.53603 69 LYS E CA 1
ATOM 3672 C C . LYS F 1 70 ? 5.37405 9.52839 95.86202 1.000 17.26887 69 LYS E C 1
ATOM 3673 O O . LYS F 1 70 ? 5.37027 9.79051 94.65830 1.000 20.64577 69 LYS E O 1
ATOM 3679 N N . ILE F 1 71 ? 5.77851 8.36038 96.34838 1.000 14.95745 70 ILE E N 1
ATOM 3680 C CA . ILE F 1 71 ? 6.22403 7.25648 95.50821 1.000 13.69987 70 ILE E CA 1
ATOM 3681 C C . ILE F 1 71 ? 5.19596 6.14222 95.62803 1.000 14.38980 70 ILE E C 1
ATOM 3682 O O . ILE F 1 71 ? 5.00198 5.58570 96.71475 1.000 15.63612 70 ILE E O 1
ATOM 3687 N N . HIS F 1 72 ? 4.54067 5.81695 94.51374 1.000 12.26487 71 HIS E N 1
ATOM 3688 C CA . HIS F 1 72 ? 3.50428 4.79744 94.47046 1.000 12.04560 71 HIS E CA 1
ATOM 3689 C C . HIS F 1 72 ? 3.91489 3.68810 93.51191 1.000 14.90430 71 HIS E C 1
ATOM 3690 O O . HIS F 1 72 ? 4.79172 3.86987 92.66685 1.000 12.84245 71 HIS E O 1
ATOM 3697 N N . ALA F 1 73 ? 3.27762 2.52685 93.65206 1.000 11.47257 72 ALA E N 1
ATOM 3698 C CA . ALA F 1 73 ? 3.36158 1.52008 92.60252 1.000 11.27260 72 ALA E CA 1
ATOM 3699 C C . ALA F 1 73 ? 2.57748 1.99089 91.37987 1.000 11.71533 72 ALA E C 1
ATOM 3700 O O . ALA F 1 73 ? 1.43741 2.45199 91.50070 1.000 13.59702 72 ALA E O 1
ATOM 3702 N N . TRP F 1 74 ? 3.18361 1.88301 90.19975 1.000 11.39993 73 TRP E N 1
ATOM 3703 C CA . TRP F 1 74 ? 2.53072 2.30114 88.96378 1.000 11.56443 73 TRP E CA 1
ATOM 3704 C C . TRP F 1 74 ? 1.67103 1.17531 88.40789 1.000 12.39533 73 TRP E C 1
ATOM 3705 O O . TRP F 1 74 ? 2.18296 0.11237 88.03822 1.000 11.54054 73 TRP E O 1
ATOM 3716 N N . VAL F 1 75 ? 0.37205 1.42096 88.31638 1.000 12.54539 74 VAL E N 1
ATOM 3717 C CA . VAL F 1 75 ? -0.55091 0.50067 87.66125 1.000 11.83717 74 VAL E CA 1
ATOM 3718 C C . VAL F 1 75 ? -0.66684 0.92188 86.19962 1.000 13.06910 74 VAL E C 1
ATOM 3719 O O . VAL F 1 75 ? -1.12006 2.04861 85.92659 1.000 16.25451 74 VAL E O 1
ATOM 3723 N N . PRO F 1 76 ? -0.26683 0.08007 85.24086 1.000 12.33907 75 PRO E N 1
ATOM 3724 C CA . PRO F 1 76 ? -0.35219 0.48229 83.82777 1.000 12.50682 75 PRO E CA 1
ATOM 3725 C C . PRO F 1 76 ? -1.79089 0.60837 83.35026 1.000 18.20407 75 PRO E C 1
ATOM 3726 O O . PRO F 1 76 ? -2.49223 -0.39689 83.21878 1.000 20.04785 75 PRO E O 1
ATOM 3730 N N . SER F 1 77 ? -2.24990 1.82460 83.07648 1.000 14.48333 76 SER E N 1
ATOM 3731 C CA . SER F 1 77 ? -3.61416 1.94556 82.58898 1.000 13.23504 76 SER E CA 1
ATOM 3732 C C . SER F 1 77 ? -3.67234 1.65947 81.08893 1.000 17.46701 76 SER E C 1
ATOM 3733 O O . SER F 1 77 ? -2.67188 1.76067 80.37008 1.000 15.32933 76 SER E O 1
ATOM 3736 N N . GLN F 1 78 ? -4.86684 1.27925 80.62245 1.000 14.37490 77 GLN E N 1
ATOM 3737 C CA . GLN F 1 78 ? -5.06332 1.09065 79.18699 1.000 15.51091 77 GLN E CA 1
ATOM 3738 C C . GLN F 1 78 ? -4.76781 2.37708 78.43204 1.000 16.69596 77 GLN E C 1
ATOM 3739 O O . GLN F 1 78 ? -4.12610 2.35701 77.37685 1.000 16.96666 77 GLN E O 1
ATOM 3745 N N . THR F 1 79 ? -5.21881 3.50990 78.96460 1.000 18.16382 78 THR E N 1
ATOM 3746 C CA . THR F 1 79 ? -4.87354 4.79288 78.36157 1.000 21.11077 78 THR E CA 1
ATOM 3747 C C . THR F 1 79 ? -3.36191 4.95531 78.25554 1.000 17.54007 78 THR E C 1
ATOM 3748 O O . THR F 1 79 ? -2.83937 5.31576 77.19464 1.000 16.24864 78 THR E O 1
ATOM 3752 N N . ASP F 1 80 ? -2.64287 4.66146 79.34365 1.000 14.95116 79 ASP E N 1
ATOM 3753 C CA . ASP F 1 80 ? -1.18593 4.78851 79.35267 1.000 15.60242 79 ASP E CA 1
ATOM 3754 C C . ASP F 1 80 ? -0.53894 3.95040 78.25678 1.000 15.41130 79 ASP E C 1
ATOM 3755 O O . ASP F 1 80 ? 0.26126 4.45742 77.46398 1.000 16.64589 79 ASP E O 1
ATOM 3760 N N . VAL F 1 81 ? -0.83215 2.64647 78.22659 1.000 14.26612 80 VAL E N 1
ATOM 3761 C CA . VAL F 1 81 ? -0.10104 1.77211 77.31655 1.000 15.42753 80 VAL E CA 1
ATOM 3762 C C . VAL F 1 81 ? -0.50632 1.98727 75.86345 1.000 15.26661 80 VAL E C 1
ATOM 3763 O O . VAL F 1 81 ? 0.26649 1.65848 74.95958 1.000 15.64284 80 VAL E O 1
ATOM 3767 N N . LEU F 1 82 ? -1.69264 2.53297 75.60712 1.000 15.52632 81 LEU E N 1
ATOM 3768 C CA . LEU F 1 82 ? -2.10939 2.82304 74.24160 1.000 17.92347 81 LEU E CA 1
ATOM 3769 C C . LEU F 1 82 ? -1.69554 4.21155 73.76601 1.000 17.14978 81 LEU E C 1
ATOM 3770 O O . LEU F 1 82 ? -1.84151 4.50705 72.57725 1.000 18.39363 81 LEU E O 1
ATOM 3775 N N . ALA F 1 83 ? -1.17763 5.06098 74.64974 1.000 18.41989 82 ALA E N 1
ATOM 3776 C CA . ALA F 1 83 ? -0.93357 6.45451 74.30235 1.000 18.33016 82 ALA E CA 1
ATOM 3777 C C . ALA F 1 83 ? 0.38156 6.62854 73.54489 1.000 17.07004 82 ALA E C 1
ATOM 3778 O O . ALA F 1 83 ? 1.30214 5.81277 73.63595 1.000 19.51292 82 ALA E O 1
ATOM 3780 N N . GLU F 1 84 ? 0.45733 7.72836 72.79014 1.000 17.63466 83 GLU E N 1
ATOM 3781 C CA . GLU F 1 84 ? 1.62889 8.07985 71.99651 1.000 20.13319 83 GLU E CA 1
ATOM 3782 C C . GLU F 1 84 ? 2.17353 9.45131 72.38662 1.000 20.26705 83 GLU E C 1
ATOM 3783 O O . GLU F 1 84 ? 2.73719 10.16639 71.55454 1.000 19.62962 83 GLU E O 1
ATOM 3789 N N . ASP F 1 85 ? 2.01076 9.83063 73.65400 1.000 17.61107 84 ASP E N 1
ATOM 3790 C CA . ASP F 1 85 ? 2.44064 11.12994 74.15298 1.000 18.86534 84 ASP E CA 1
ATOM 3791 C C . ASP F 1 85 ? 3.50851 10.99214 75.23340 1.000 17.90591 84 ASP E C 1
ATOM 3792 O O . ASP F 1 85 ? 3.60557 11.83145 76.12967 1.000 16.96113 84 ASP E O 1
ATOM 3797 N N . TRP F 1 86 ? 4.30644 9.93152 75.16792 1.000 16.94911 85 TRP E N 1
ATOM 3798 C CA . TRP F 1 86 ? 5.34826 9.70859 76.15513 1.000 16.48070 85 TRP E CA 1
ATOM 3799 C C . TRP F 1 86 ? 6.57136 10.56000 75.84114 1.000 16.87463 85 TRP E C 1
ATOM 3800 O O . TRP F 1 86 ? 6.81423 10.93836 74.69376 1.000 19.73606 85 TRP E O 1
ATOM 3811 N N . ASP F 1 87 ? 7.34611 10.86276 76.87818 1.000 16.52987 86 ASP E N 1
ATOM 3812 C CA . ASP F 1 87 ? 8.57775 11.62316 76.70574 1.000 18.78219 86 ASP E CA 1
ATOM 3813 C C . ASP F 1 87 ? 9.49709 11.28826 77.86899 1.000 20.38750 86 ASP E C 1
ATOM 3814 O O . ASP F 1 87 ? 9.06834 10.71446 78.87286 1.000 18.77994 86 ASP E O 1
ATOM 3819 N N . ILE F 1 88 ? 10.77059 11.64055 77.71034 1.000 18.52679 87 ILE E N 1
ATOM 3820 C CA . ILE F 1 88 ? 11.80700 11.37126 78.70097 1.000 21.23840 87 ILE E CA 1
ATOM 3821 C C . ILE F 1 88 ? 11.98258 12.60114 79.58053 1.000 24.73814 87 ILE E C 1
ATOM 3822 O O . ILE F 1 88 ? 11.93918 13.73640 79.09454 1.000 22.55039 87 ILE E O 1
ATOM 3827 N N . VAL F 1 89 ? 12.17570 12.38073 80.87705 1.000 25.87947 88 VAL E N 1
ATOM 3828 C CA . VAL F 1 89 ? 12.42382 13.47950 81.79990 1.000 21.87240 88 VAL E CA 1
ATOM 3829 C C . VAL F 1 89 ? 13.80957 14.05872 81.53688 1.000 26.30805 88 VAL E C 1
ATOM 3830 O O . VAL F 1 89 ? 14.79361 13.32078 81.48878 1.000 29.68698 88 VAL E O 1
ATOM 3834 N N . LYS G 1 5 ? 8.92799 -14.19645 72.40577 1.000 23.73438 4 LYS H N 1
ATOM 3835 C CA . LYS G 1 5 ? 9.56740 -13.61552 71.23358 1.000 32.75703 4 LYS H CA 1
ATOM 3836 C C . LYS G 1 5 ? 9.43926 -12.09073 71.21305 1.000 21.96191 4 LYS H C 1
ATOM 3837 O O . LYS G 1 5 ? 10.40430 -11.39537 70.91364 1.000 29.68487 4 LYS H O 1
ATOM 3843 N N . MET G 1 6 ? 8.25486 -11.57686 71.53842 1.000 18.31893 5 MET H N 1
ATOM 3844 C CA . MET G 1 6 ? 7.97179 -10.15709 71.40624 1.000 18.70152 5 MET H CA 1
ATOM 3845 C C . MET G 1 6 ? 7.98310 -9.45825 72.75775 1.000 17.91677 5 MET H C 1
ATOM 3846 O O . MET G 1 6 ? 7.60532 -10.03073 73.78516 1.000 16.82143 5 MET H O 1
ATOM 3851 N N . SER G 1 7 ? 8.42045 -8.20434 72.73826 1.000 18.53306 6 SER H N 1
ATOM 3852 C CA . SER G 1 7 ? 8.21084 -7.31451 73.86169 1.000 17.94147 6 SER H CA 1
ATOM 3853 C C . SER G 1 7 ? 6.75974 -6.84916 73.88346 1.000 19.94006 6 SER H C 1
ATOM 3854 O O . SER G 1 7 ? 5.99239 -7.06442 72.93814 1.000 17.79339 6 SER H O 1
ATOM 3857 N N . PHE G 1 8 ? 6.39195 -6.18034 74.97788 1.000 16.82432 7 PHE H N 1
ATOM 3858 C CA . PHE G 1 8 ? 5.01900 -5.70843 75.12113 1.000 16.37992 7 PHE H CA 1
ATOM 3859 C C . PHE G 1 8 ? 4.69638 -4.63361 74.09440 1.000 17.46130 7 PHE H C 1
ATOM 3860 O O . PHE G 1 8 ? 3.58225 -4.59392 73.56156 1.000 17.47890 7 PHE H O 1
ATOM 3868 N N . GLY G 1 9 ? 5.65569 -3.75494 73.80497 1.000 18.40900 8 GLY H N 1
ATOM 3869 C CA . GLY G 1 9 ? 5.42247 -2.73739 72.79509 1.000 19.53325 8 GLY H CA 1
ATOM 3870 C C . GLY G 1 9 ? 5.14651 -3.34305 71.43463 1.000 20.17995 8 GLY H C 1
ATOM 3871 O O . GLY G 1 9 ? 4.28143 -2.86961 70.69529 1.000 20.68742 8 GLY H O 1
ATOM 3872 N N . GLU G 1 10 ? 5.86776 -4.41197 71.09706 1.000 20.21176 9 GLU H N 1
ATOM 3873 C CA . GLU G 1 10 ? 5.61894 -5.12027 69.84988 1.000 20.79059 9 GLU H CA 1
ATOM 3874 C C . GLU G 1 10 ? 4.26152 -5.81921 69.86926 1.000 20.01227 9 GLU H C 1
ATOM 3875 O O . GLU G 1 10 ? 3.53231 -5.80090 68.87076 1.000 20.58068 9 GLU H O 1
ATOM 3881 N N . ALA G 1 11 ? 3.89923 -6.42848 70.99918 1.000 18.74368 10 ALA H N 1
ATOM 3882 C CA . ALA G 1 11 ? 2.59272 -7.07049 71.11153 1.000 17.94129 10 ALA H CA 1
ATOM 3883 C C . ALA G 1 11 ? 1.45749 -6.06813 70.95647 1.000 18.12171 10 ALA H C 1
ATOM 3884 O O . ALA G 1 11 ? 0.39965 -6.40264 70.40814 1.000 18.08798 10 ALA H O 1
ATOM 3886 N N . LEU G 1 12 ? 1.65350 -4.83861 71.43216 1.000 18.36432 11 LEU H N 1
ATOM 3887 C CA . LEU G 1 12 ? 0.62229 -3.81839 71.28281 1.000 18.66563 11 LEU H CA 1
ATOM 3888 C C . LEU G 1 12 ? 0.37142 -3.49084 69.81305 1.000 21.33614 11 LEU H C 1
ATOM 3889 O O . LEU G 1 12 ? -0.76971 -3.22567 69.41524 1.000 20.10581 11 LEU H O 1
ATOM 3894 N N . GLU G 1 13 ? 1.42286 -3.50374 68.98745 1.000 20.89746 12 GLU H N 1
ATOM 3895 C CA . GLU G 1 13 ? 1.23399 -3.24105 67.56229 1.000 22.16340 12 GLU H CA 1
ATOM 3896 C C . GLU G 1 13 ? 0.45965 -4.37065 66.89266 1.000 21.98175 12 GLU H C 1
ATOM 3897 O O . GLU G 1 13 ? -0.39554 -4.12519 66.03312 1.000 22.63267 12 GLU H O 1
ATOM 3903 N N . VAL G 1 14 ? 0.74394 -5.61178 67.28500 1.000 21.14367 13 VAL H N 1
ATOM 3904 C CA . VAL G 1 14 ? -0.00503 -6.75977 66.78512 1.000 20.85423 13 VAL H CA 1
ATOM 3905 C C . VAL G 1 14 ? -1.47653 -6.64330 67.16623 1.000 20.17822 13 VAL H C 1
ATOM 3906 O O . VAL G 1 14 ? -2.36720 -6.95266 66.36434 1.000 22.32786 13 VAL H O 1
ATOM 3910 N N . LEU G 1 15 ? -1.75609 -6.17085 68.38391 1.000 19.27347 14 LEU H N 1
ATOM 3911 C CA . LEU G 1 15 ? -3.13936 -5.98382 68.81319 1.000 18.64881 14 LEU H CA 1
ATOM 3912 C C . LEU G 1 15 ? -3.83533 -4.89623 68.00558 1.000 22.09540 14 LEU H C 1
ATOM 3913 O O . LEU G 1 15 ? -5.00234 -5.04915 67.62495 1.000 24.38841 14 LEU H O 1
ATOM 3918 N N . LYS G 1 16 ? -3.14768 -3.77881 67.75758 1.000 20.93200 15 LYS H N 1
ATOM 3919 C CA . LYS G 1 16 ? -3.75697 -2.68805 67.00302 1.000 23.67062 15 LYS H CA 1
ATOM 3920 C C . LYS G 1 16 ? -4.08427 -3.08180 65.57142 1.000 28.98320 15 LYS H C 1
ATOM 3921 O O . LYS G 1 16 ? -4.93195 -2.43859 64.94202 1.000 30.54313 15 LYS H O 1
ATOM 3927 N N . GLN G 1 17 ? -3.44142 -4.11390 65.04095 1.000 26.30304 16 GLN H N 1
ATOM 3928 C CA . GLN G 1 17 ? -3.73712 -4.56833 63.69245 1.000 29.10146 16 GLN H CA 1
ATOM 3929 C C . GLN G 1 17 ? -4.84816 -5.60465 63.64482 1.000 30.60648 16 GLN H C 1
ATOM 3930 O O . GLN G 1 17 ? -5.23076 -6.02718 62.55041 1.000 30.03097 16 GLN H O 1
ATOM 3936 N N . GLY G 1 18 ? -5.38638 -6.00988 64.79265 1.000 28.14392 17 GLY H N 1
ATOM 3937 C CA . GLY G 1 18 ? -6.49743 -6.93566 64.83003 1.000 26.83696 17 GLY H CA 1
ATOM 3938 C C . GLY G 1 18 ? -6.13959 -8.36592 65.16383 1.000 26.79458 17 GLY H C 1
ATOM 3939 O O . GLY G 1 18 ? -7.02309 -9.23053 65.12274 1.000 33.17091 17 GLY H O 1
ATOM 3940 N N . MET G 1 19 ? -4.88325 -8.64728 65.48699 1.000 22.12310 18 MET H N 1
ATOM 3941 C CA . MET G 1 19 ? -4.48369 -9.99523 65.84571 1.000 22.40204 18 MET H CA 1
ATOM 3942 C C . MET G 1 19 ? -4.54126 -10.18243 67.36152 1.000 21.18729 18 MET H C 1
ATOM 3943 O O . MET G 1 19 ? -4.72344 -9.23436 68.12746 1.000 21.39692 18 MET H O 1
ATOM 3948 N N . GLN G 1 20 ? -4.38466 -11.43088 67.78776 1.000 21.58533 19 GLN H N 1
ATOM 3949 C CA . GLN G 1 20 ? -4.51612 -11.82293 69.18308 1.000 20.78107 19 GLN H CA 1
ATOM 3950 C C . GLN G 1 20 ? -3.16068 -12.25286 69.72896 1.000 20.24925 19 GLN H C 1
ATOM 3951 O O . GLN G 1 20 ? -2.37050 -12.88271 69.02015 1.000 21.00591 19 GLN H O 1
ATOM 3957 N N . VAL G 1 21 ? -2.89384 -11.91586 70.99261 1.000 19.03360 20 VAL H N 1
ATOM 3958 C CA . VAL G 1 21 ? -1.59720 -12.17482 71.60482 1.000 18.61926 20 VAL H CA 1
ATOM 3959 C C . VAL G 1 21 ? -1.78688 -12.77887 72.98876 1.000 18.11220 20 VAL H C 1
ATOM 3960 O O . VAL G 1 21 ? -2.85560 -12.68679 73.59718 1.000 17.95782 20 VAL H O 1
ATOM 3964 N N . TYR G 1 22 ? -0.71111 -13.38552 73.48739 1.000 18.04405 21 TYR H N 1
ATOM 3965 C CA . TYR G 1 22 ? -0.68055 -13.97314 74.82139 1.000 17.81185 21 TYR H CA 1
ATOM 3966 C C . TYR G 1 22 ? 0.76851 -14.03500 75.28567 1.000 17.35895 21 TYR H C 1
ATOM 3967 O O . TYR G 1 22 ? 1.69982 -13.89007 74.49232 1.000 17.45381 21 TYR H O 1
ATOM 3976 N N . ARG G 1 23 ? 0.94725 -14.26084 76.58637 1.000 16.95691 22 ARG H N 1
ATOM 3977 C CA . ARG G 1 23 ? 2.26379 -14.47662 77.17289 1.000 16.71888 22 ARG H CA 1
ATOM 3978 C C . ARG G 1 23 ? 2.44829 -15.95274 77.48494 1.000 17.85625 22 ARG H C 1
ATOM 3979 O O . ARG G 1 23 ? 1.59407 -16.56396 78.13564 1.000 18.33903 22 ARG H O 1
ATOM 3987 N N . SER G 1 24 ? 3.57260 -16.51876 77.04169 1.000 18.73398 23 SER H N 1
ATOM 3988 C CA . SER G 1 24 ? 3.85740 -17.90463 77.38861 1.000 20.60309 23 SER H CA 1
ATOM 3989 C C . SER G 1 24 ? 4.05867 -18.08424 78.88834 1.000 23.63224 23 SER H C 1
ATOM 3990 O O . SER G 1 24 ? 3.82750 -19.18211 79.40269 1.000 20.33982 23 SER H O 1
ATOM 3993 N N . GLY G 1 25 ? 4.44521 -17.02771 79.60291 1.000 18.02889 24 GLY H N 1
ATOM 3994 C CA . GLY G 1 25 ? 4.68116 -17.09120 81.03115 1.000 22.20452 24 GLY H CA 1
ATOM 3995 C C . GLY G 1 25 ? 3.46240 -16.94735 81.91553 1.000 18.50504 24 GLY H C 1
ATOM 3996 O O . GLY G 1 25 ? 3.59205 -17.03931 83.13838 1.000 18.86682 24 GLY H O 1
ATOM 3997 N N . TRP G 1 26 ? 2.28431 -16.71378 81.34187 1.000 17.59373 25 TRP H N 1
ATOM 3998 C CA . TRP G 1 26 ? 1.05926 -16.67760 82.12963 1.000 17.57055 25 TRP H CA 1
ATOM 3999 C C . TRP G 1 26 ? 0.82973 -18.01549 82.82522 1.000 18.86937 25 TRP H C 1
ATOM 4000 O O . TRP G 1 26 ? 1.19857 -19.07572 82.31498 1.000 20.04540 25 TRP H O 1
ATOM 4011 N N . ASN G 1 27 ? 0.20948 -17.95890 84.00690 1.000 18.76766 26 ASN H N 1
ATOM 4012 C CA . ASN G 1 27 ? -0.16901 -19.18905 84.69964 1.000 20.14269 26 ASN H CA 1
ATOM 4013 C C . ASN G 1 27 ? -1.32933 -19.88112 83.99181 1.000 21.97707 26 ASN H C 1
ATOM 4014 O O . ASN G 1 27 ? -1.31754 -21.10484 83.80774 1.000 27.43213 26 ASN H O 1
ATOM 4019 N N . GLY G 1 28 ? -2.35281 -19.11676 83.61005 1.000 20.55724 27 GLY H N 1
ATOM 4020 C CA . GLY G 1 28 ? -3.51060 -19.70113 82.96437 1.000 21.67027 27 GLY H CA 1
ATOM 4021 C C . GLY G 1 28 ? -3.24696 -20.05230 81.51066 1.000 23.53089 27 GLY H C 1
ATOM 4022 O O . GLY G 1 28 ? -2.43563 -19.42725 80.82840 1.000 21.46243 27 GLY H O 1
ATOM 4023 N N . LYS G 1 29 ? -3.94431 -21.08135 81.03776 1.000 23.88018 28 LYS H N 1
ATOM 4024 C CA . LYS G 1 29 ? -3.86007 -21.51865 79.65344 1.000 24.81128 28 LYS H CA 1
ATOM 4025 C C . LYS G 1 29 ? -5.10929 -21.10222 78.88971 1.000 24.92638 28 LYS H C 1
ATOM 4026 O O . LYS G 1 29 ? -6.14312 -20.77350 79.47722 1.000 27.85147 28 LYS H O 1
ATOM 4032 N N . ASN G 1 30 ? -4.99104 -21.11292 77.56193 1.000 25.40061 29 ASN H N 1
ATOM 4033 C CA . ASN G 1 30 ? -6.08385 -20.82371 76.63779 1.000 31.79593 29 ASN H CA 1
ATOM 4034 C C . ASN G 1 30 ? -6.53328 -19.36786 76.69407 1.000 25.21060 29 ASN H C 1
ATOM 4035 O O . ASN G 1 30 ? -7.63249 -19.04379 76.23530 1.000 27.41432 29 ASN H O 1
ATOM 4040 N N . MET G 1 31 ? -5.71760 -18.47927 77.24951 1.000 22.54140 30 MET H N 1
ATOM 4041 C CA . MET G 1 31 ? -6.05895 -17.06713 77.34416 1.000 21.03878 30 MET H CA 1
ATOM 4042 C C . MET G 1 31 ? -5.40948 -16.27809 76.21508 1.000 20.51769 30 MET H C 1
ATOM 4043 O O . MET G 1 31 ? -4.38985 -16.68258 75.65202 1.000 20.87951 30 MET H O 1
ATOM 4048 N N . PHE G 1 32 ? -6.00781 -15.12929 75.89792 1.000 19.73530 31 PHE H N 1
ATOM 4049 C CA . PHE G 1 32 ? -5.40662 -14.22756 74.92318 1.000 19.22042 31 PHE H CA 1
ATOM 4050 C C . PHE G 1 32 ? -6.02666 -12.84503 75.05089 1.000 18.16518 31 PHE H C 1
ATOM 4051 O O . PHE G 1 32 ? -7.08855 -12.66813 75.65407 1.000 18.02859 31 PHE H O 1
ATOM 4059 N N . LEU G 1 33 ? -5.34037 -11.86673 74.47063 1.000 17.52014 32 LEU H N 1
ATOM 4060 C CA . LEU G 1 33 ? -5.82826 -10.50061 74.38405 1.000 16.74277 32 LEU H CA 1
ATOM 4061 C C . LEU G 1 33 ? -6.28367 -10.20548 72.96442 1.000 17.54995 32 LEU H C 1
ATOM 4062 O O . LEU G 1 33 ? -5.76485 -10.77256 72.00084 1.000 18.40348 32 LEU H O 1
ATOM 4067 N N . PHE G 1 34 ? -7.25635 -9.30649 72.84347 1.000 17.36316 33 PHE H N 1
ATOM 4068 C CA . PHE G 1 34 ? -7.62824 -8.76265 71.54456 1.000 18.06101 33 PHE H CA 1
ATOM 4069 C C . PHE G 1 34 ? -8.13337 -7.34548 71.76364 1.000 17.30432 33 PHE H C 1
ATOM 4070 O O . PHE G 1 34 ? -8.52872 -6.97311 72.87003 1.000 16.46746 33 PHE H O 1
ATOM 4078 N N . LEU G 1 35 ? -8.08709 -6.54679 70.70336 1.000 18.86184 34 LEU H N 1
ATOM 4079 C CA . LEU G 1 35 ? -8.34515 -5.11891 70.79422 1.000 17.13578 34 LEU H CA 1
ATOM 4080 C C . LEU G 1 35 ? -9.51501 -4.74207 69.89840 1.000 18.09706 34 LEU H C 1
ATOM 4081 O O . LEU G 1 35 ? -9.61473 -5.21133 68.76354 1.000 19.26776 34 LEU H O 1
ATOM 4086 N N . LYS G 1 36 ? -10.40142 -3.89563 70.42134 1.000 17.68684 35 LYS H N 1
ATOM 4087 C CA . LYS G 1 36 ? -11.52600 -3.36438 69.66660 1.000 20.46746 35 LYS H CA 1
ATOM 4088 C C . LYS G 1 36 ? -11.69710 -1.89596 70.02498 1.000 18.27082 35 LYS H C 1
ATOM 4089 O O . LYS G 1 36 ? -11.20477 -1.42776 71.05197 1.000 24.51579 35 LYS H O 1
ATOM 4095 N N . SER G 1 37 ? -12.40640 -1.16980 69.16801 1.000 24.42088 36 SER H N 1
ATOM 4096 C CA . SER G 1 37 ? -12.75828 0.20788 69.47906 1.000 23.39065 36 SER H CA 1
ATOM 4097 C C . SER G 1 37 ? -13.90654 0.24832 70.47902 1.000 24.25211 36 SER H C 1
ATOM 4098 O O . SER G 1 37 ? -14.83349 -0.56281 70.41270 1.000 26.30482 36 SER H O 1
ATOM 4101 N N . SER G 1 38 ? -13.83779 1.19464 71.41760 1.000 20.39737 37 SER H N 1
ATOM 4102 C CA . SER G 1 38 ? -14.95184 1.42067 72.33054 1.000 26.74606 37 SER H CA 1
ATOM 4103 C C . SER G 1 38 ? -16.12529 2.13718 71.67643 1.000 25.56307 37 SER H C 1
ATOM 4104 O O . SER G 1 38 ? -17.15863 2.31266 72.33360 1.000 26.29306 37 SER H O 1
ATOM 4107 N N . ASP G 1 39 ? -16.00765 2.55147 70.41091 1.000 27.52517 38 ASP H N 1
ATOM 4108 C CA . ASP G 1 39 ? -17.10671 3.28469 69.78718 1.000 26.51090 38 ASP H CA 1
ATOM 4109 C C . ASP G 1 39 ? -18.36431 2.43879 69.62095 1.000 30.47108 38 ASP H C 1
ATOM 4110 O O . ASP G 1 39 ? -19.40998 2.98315 69.25270 1.000 33.35340 38 ASP H O 1
ATOM 4115 N N . ALA G 1 40 ? -18.29331 1.13303 69.89589 1.000 29.83241 39 ALA H N 1
ATOM 4116 C CA . ALA G 1 40 ? -19.49475 0.30813 69.93013 1.000 33.39507 39 ALA H CA 1
ATOM 4117 C C . ALA G 1 40 ? -20.45802 0.74177 71.02820 1.000 33.49457 39 ALA H C 1
ATOM 4118 O O . ALA G 1 40 ? -21.64498 0.40039 70.96760 1.000 37.20329 39 ALA H O 1
ATOM 4120 N N . LEU G 1 41 ? -19.97208 1.47906 72.03051 1.000 28.44130 40 LEU H N 1
ATOM 4121 C CA . LEU G 1 41 ? -20.83838 2.01047 73.07515 1.000 30.54643 40 LEU H CA 1
ATOM 4122 C C . LEU G 1 41 ? -21.72334 3.14164 72.57470 1.000 35.01777 40 LEU H C 1
ATOM 4123 O O . LEU G 1 41 ? -22.73070 3.45270 73.21777 1.000 44.70533 40 LEU H O 1
ATOM 4128 N N . ALA G 1 42 ? -21.36787 3.76601 71.45144 1.000 37.21758 41 ALA H N 1
ATOM 4129 C CA . ALA G 1 42 ? -22.17020 4.84999 70.90193 1.000 48.39429 41 ALA H CA 1
ATOM 4130 C C . ALA G 1 42 ? -23.54143 4.38580 70.43444 1.000 46.02053 41 ALA H C 1
ATOM 4131 O O . ALA G 1 42 ? -24.40057 5.22955 70.15924 1.000 63.01431 41 ALA H O 1
ATOM 4133 N N . SER G 1 43 ? -23.77015 3.07977 70.34926 1.000 52.08121 42 SER H N 1
ATOM 4134 C CA . SER G 1 43 ? -25.07365 2.54686 69.97269 1.000 69.24447 42 SER H CA 1
ATOM 4135 C C . SER G 1 43 ? -26.12099 2.79712 71.05806 1.000 68.26055 42 SER H C 1
ATOM 4136 O O . SER G 1 43 ? -25.87749 3.52305 72.02341 1.000 69.52501 42 SER H O 1
ATOM 4139 N N . PRO G 1 56 ? -18.15578 12.19093 72.82235 1.000 47.45522 55 PRO H N 1
ATOM 4140 C CA . PRO G 1 56 ? -16.86258 11.87969 73.43791 1.000 39.71832 55 PRO H CA 1
ATOM 4141 C C . PRO G 1 56 ? -15.93518 11.11102 72.50339 1.000 48.41482 55 PRO H C 1
ATOM 4142 O O . PRO G 1 56 ? -16.40648 10.46141 71.56965 1.000 48.99753 55 PRO H O 1
ATOM 4146 N N . VAL G 1 57 ? -14.63230 11.19280 72.75944 1.000 39.32476 56 VAL H N 1
ATOM 4147 C CA . VAL G 1 57 ? -13.63785 10.47719 71.96703 1.000 34.35788 56 VAL H CA 1
ATOM 4148 C C . VAL G 1 57 ? -13.53781 9.05079 72.49471 1.000 36.42824 56 VAL H C 1
ATOM 4149 O O . VAL G 1 57 ? -13.21016 8.83404 73.66530 1.000 36.50773 56 VAL H O 1
ATOM 4153 N N . PHE G 1 58 ? -13.82071 8.07579 71.63384 1.000 32.61400 57 PHE H N 1
ATOM 4154 C CA . PHE G 1 58 ? -13.82788 6.66958 72.02563 1.000 34.22232 57 PHE H CA 1
ATOM 4155 C C . PHE G 1 58 ? -12.45782 6.06345 71.74701 1.000 26.90477 57 PHE H C 1
ATOM 4156 O O . PHE G 1 58 ? -12.03837 5.96261 70.59051 1.000 31.96286 57 PHE H O 1
ATOM 4164 N N . GLY G 1 59 ? -11.76064 5.65603 72.80518 1.000 24.72538 58 GLY H N 1
ATOM 4165 C CA . GLY G 1 59 ? -10.48409 4.99923 72.63368 1.000 22.50430 58 GLY H CA 1
ATOM 4166 C C . GLY G 1 59 ? -10.63374 3.51448 72.37031 1.000 21.29280 58 GLY H C 1
ATOM 4167 O O . GLY G 1 59 ? -11.71485 2.94177 72.46996 1.000 23.82870 58 GLY H O 1
ATOM 4168 N N . ASN G 1 60 ? -9.51840 2.88217 72.02064 1.000 17.06466 59 ASN H N 1
ATOM 4169 C CA . ASN G 1 60 ? -9.52217 1.43489 71.88754 1.000 20.13136 59 ASN H CA 1
ATOM 4170 C C . ASN G 1 60 ? -9.57184 0.77674 73.26214 1.000 17.20045 59 ASN H C 1
ATOM 4171 O O . ASN G 1 60 ? -9.22104 1.37698 74.28114 1.000 20.09368 59 ASN H O 1
ATOM 4176 N N . ILE G 1 61 ? -10.04161 -0.46935 73.27907 1.000 15.74921 60 ILE H N 1
ATOM 4177 C CA . ILE G 1 61 ? -10.12071 -1.28654 74.48545 1.000 15.76665 60 ILE H CA 1
ATOM 4178 C C . ILE G 1 61 ? -9.36472 -2.58201 74.23929 1.000 17.60400 60 ILE H C 1
ATOM 4179 O O . ILE G 1 61 ? -9.54823 -3.22267 73.19748 1.000 16.24202 60 ILE H O 1
ATOM 4184 N N . ILE G 1 62 ? -8.54545 -2.98245 75.20574 1.000 14.75492 61 ILE H N 1
ATOM 4185 C CA . ILE G 1 62 ? -7.90399 -4.28937 75.19504 1.000 14.44699 61 ILE H CA 1
ATOM 4186 C C . ILE G 1 62 ? -8.74062 -5.22645 76.05535 1.000 14.90787 61 ILE H C 1
ATOM 4187 O O . ILE G 1 62 ? -8.90104 -4.99678 77.25998 1.000 15.33978 61 ILE H O 1
ATOM 4192 N N . PHE G 1 63 ? -9.28561 -6.27382 75.44140 1.000 15.43070 62 PHE H N 1
ATOM 4193 C CA . PHE G 1 63 ? -10.00706 -7.31438 76.15720 1.000 15.72571 62 PHE H CA 1
ATOM 4194 C C . PHE G 1 63 ? -9.08614 -8.49574 76.41537 1.000 17.75164 62 PHE H C 1
ATOM 4195 O O . PHE G 1 63 ? -8.15104 -8.75464 75.65448 1.000 14.64391 62 PHE H O 1
ATOM 4203 N N . ILE G 1 64 ? -9.36549 -9.22227 77.49090 1.000 16.02979 63 ILE H N 1
ATOM 4204 C CA . ILE G 1 64 ? -8.75568 -10.52191 77.72236 1.000 16.01727 63 ILE H CA 1
ATOM 4205 C C . ILE G 1 64 ? -9.85911 -11.56279 77.66936 1.000 20.77597 63 ILE H C 1
ATOM 4206 O O . ILE G 1 64 ? -10.92739 -11.37296 78.26538 1.000 17.78751 63 ILE H O 1
ATOM 4211 N N . LYS G 1 65 ? -9.61936 -12.63079 76.90917 1.000 18.77181 64 LYS H N 1
ATOM 4212 C CA . LYS G 1 65 ? -10.43085 -13.83771 76.97171 1.000 22.14912 64 LYS H CA 1
ATOM 4213 C C . LYS G 1 65 ? -9.81027 -14.70582 78.05850 1.000 19.64841 64 LYS H C 1
ATOM 4214 O O . LYS G 1 65 ? -8.69759 -15.21350 77.89464 1.000 17.52827 64 LYS H O 1
ATOM 4220 N N . THR G 1 66 ? -10.50546 -14.83161 79.18294 1.000 21.55978 65 THR H N 1
ATOM 4221 C CA . THR G 1 66 ? -9.90425 -15.37585 80.38713 1.000 20.88799 65 THR H CA 1
ATOM 4222 C C . THR G 1 66 ? -9.89193 -16.89995 80.34288 1.000 23.58549 65 THR H C 1
ATOM 4223 O O . THR G 1 66 ? -10.48478 -17.53227 79.46276 1.000 25.67530 65 THR H O 1
ATOM 4227 N N . ALA G 1 67 ? -9.20120 -17.48982 81.32518 1.000 25.75672 66 ALA H N 1
ATOM 4228 C CA . ALA G 1 67 ? -9.06442 -18.93884 81.37941 1.000 23.82131 66 ALA H CA 1
ATOM 4229 C C . ALA G 1 67 ? -10.38535 -19.63159 81.67705 1.000 29.20983 66 ALA H C 1
ATOM 4230 O O . ALA G 1 67 ? -10.55544 -20.79877 81.30694 1.000 27.29715 66 ALA H O 1
ATOM 4232 N N . ASP G 1 68 ? -11.32629 -18.94937 82.32670 1.000 25.60167 67 ASP H N 1
ATOM 4233 C CA . ASP G 1 68 ? -12.65101 -19.51240 82.54905 1.000 31.56748 67 ASP H CA 1
ATOM 4234 C C . ASP G 1 68 ? -13.65558 -19.08709 81.48065 1.000 33.21570 67 ASP H C 1
ATOM 4235 O O . ASP G 1 68 ? -14.86287 -19.08581 81.74580 1.000 33.88354 67 ASP H O 1
ATOM 4240 N N . ASN G 1 69 ? -13.17426 -18.71010 80.29187 1.000 27.77832 68 ASN H N 1
ATOM 4241 C CA . ASN G 1 69 ? -14.01115 -18.43730 79.11943 1.000 29.67968 68 ASN H CA 1
ATOM 4242 C C . ASN G 1 69 ? -14.88568 -17.19407 79.30237 1.000 28.15126 68 ASN H C 1
ATOM 4243 O O . ASN G 1 69 ? -16.06290 -17.19206 78.94883 1.000 31.25617 68 ASN H O 1
ATOM 4248 N N . LYS G 1 70 ? -14.30705 -16.12619 79.83672 1.000 25.49999 69 LYS H N 1
ATOM 4249 C CA . LYS G 1 70 ? -14.99438 -14.85104 79.96897 1.000 26.25710 69 LYS H CA 1
ATOM 4250 C C . LYS G 1 70 ? -14.23434 -13.77901 79.19981 1.000 26.14592 69 LYS H C 1
ATOM 4251 O O . LYS G 1 70 ? -13.05489 -13.93935 78.87444 1.000 25.26210 69 LYS H O 1
ATOM 4257 N N . ILE G 1 71 ? -14.92528 -12.67627 78.91444 1.000 20.88717 70 ILE H N 1
ATOM 4258 C CA . ILE G 1 71 ? -14.34118 -11.52751 78.23079 1.000 22.31859 70 ILE H CA 1
ATOM 4259 C C . ILE G 1 71 ? -14.39108 -10.34882 79.18792 1.000 16.21422 70 ILE H C 1
ATOM 4260 O O . ILE G 1 71 ? -15.47804 -9.85209 79.51256 1.000 24.68540 70 ILE H O 1
ATOM 4265 N N . HIS G 1 72 ? -13.22388 -9.89554 79.63481 1.000 17.90227 71 HIS H N 1
ATOM 4266 C CA . HIS G 1 72 ? -13.11181 -8.73997 80.51026 1.000 17.92901 71 HIS H CA 1
ATOM 4267 C C . HIS G 1 72 ? -12.20299 -7.69532 79.87639 1.000 15.15761 71 HIS H C 1
ATOM 4268 O O . HIS G 1 72 ? -11.44914 -7.97815 78.94187 1.000 14.79244 71 HIS H O 1
ATOM 4275 N N . ALA G 1 73 ? -12.29108 -6.47140 80.39113 1.000 15.21281 72 ALA H N 1
ATOM 4276 C CA . ALA G 1 73 ? -11.28646 -5.46986 80.07626 1.000 14.98200 72 ALA H CA 1
ATOM 4277 C C . ALA G 1 73 ? -9.98617 -5.84759 80.76906 1.000 14.83960 72 ALA H C 1
ATOM 4278 O O . ALA G 1 73 ? -9.97630 -6.13268 81.96937 1.000 15.44640 72 ALA H O 1
ATOM 4280 N N . TRP G 1 74 ? -8.89314 -5.86134 80.01333 1.000 14.53502 73 TRP H N 1
ATOM 4281 C CA . TRP G 1 74 ? -7.62843 -6.36767 80.52546 1.000 14.40542 73 TRP H CA 1
ATOM 4282 C C . TRP G 1 74 ? -6.89196 -5.29833 81.31817 1.000 15.94131 73 TRP H C 1
ATOM 4283 O O . TRP G 1 74 ? -6.90888 -4.11457 80.97250 1.000 15.17883 73 TRP H O 1
ATOM 4294 N N . VAL G 1 75 ? -6.24393 -5.72451 82.39117 1.000 14.52877 74 VAL H N 1
ATOM 4295 C CA . VAL G 1 75 ? -5.39917 -4.85373 83.19206 1.000 14.57339 74 VAL H CA 1
ATOM 4296 C C . VAL G 1 75 ? -3.99056 -5.43998 83.18763 1.000 14.40663 74 VAL H C 1
ATOM 4297 O O . VAL G 1 75 ? -3.78998 -6.57272 83.64041 1.000 14.45075 74 VAL H O 1
ATOM 4301 N N . PRO G 1 76 ? -2.98817 -4.72203 82.67953 1.000 14.24156 75 PRO H N 1
ATOM 4302 C CA . PRO G 1 76 ? -1.63004 -5.27672 82.62351 1.000 14.10839 75 PRO H CA 1
ATOM 4303 C C . PRO G 1 76 ? -0.97445 -5.26827 83.99616 1.000 14.29978 75 PRO H C 1
ATOM 4304 O O . PRO G 1 76 ? -1.02584 -4.26883 84.71614 1.000 14.75884 75 PRO H O 1
ATOM 4308 N N . SER G 1 77 ? -0.35313 -6.38897 84.35837 1.000 14.31043 76 SER H N 1
ATOM 4309 C CA . SER G 1 77 ? 0.57473 -6.33758 85.47204 1.000 14.47123 76 SER H CA 1
ATOM 4310 C C . SER G 1 77 ? 1.88474 -5.71386 85.00513 1.000 14.34135 76 SER H C 1
ATOM 4311 O O . SER G 1 77 ? 2.14621 -5.57684 83.80658 1.000 14.11932 76 SER H O 1
ATOM 4314 N N . GLN G 1 78 ? 2.71000 -5.31239 85.97257 1.000 14.50847 77 GLN H N 1
ATOM 4315 C CA . GLN G 1 78 ? 4.01267 -4.77077 85.61016 1.000 14.43781 77 GLN H CA 1
ATOM 4316 C C . GLN G 1 78 ? 4.88908 -5.83046 84.96397 1.000 14.30017 77 GLN H C 1
ATOM 4317 O O . GLN G 1 78 ? 5.69707 -5.51220 84.08495 1.000 14.15648 77 GLN H O 1
ATOM 4323 N N . THR G 1 79 ? 4.74317 -7.09078 85.38122 1.000 14.36189 78 THR H N 1
ATOM 4324 C CA . THR G 1 79 ? 5.46578 -8.17333 84.72328 1.000 14.44515 78 THR H CA 1
ATOM 4325 C C . THR G 1 79 ? 5.03013 -8.31760 83.26999 1.000 17.92541 78 THR H C 1
ATOM 4326 O O . THR G 1 79 ? 5.86930 -8.50960 82.38229 1.000 15.27582 78 THR H O 1
ATOM 4330 N N . ASP G 1 80 ? 3.72029 -8.22409 83.01028 1.000 13.89873 79 ASP H N 1
ATOM 4331 C CA . ASP G 1 80 ? 3.20849 -8.27004 81.63985 1.000 13.65300 79 ASP H CA 1
ATOM 4332 C C . ASP G 1 80 ? 3.88420 -7.22694 80.76414 1.000 13.51642 79 ASP H C 1
ATOM 4333 O O . ASP G 1 80 ? 4.28093 -7.50240 79.62669 1.000 13.31386 79 ASP H O 1
ATOM 4338 N N . VAL G 1 81 ? 3.99305 -6.00601 81.28487 1.000 14.79508 80 VAL H N 1
ATOM 4339 C CA . VAL G 1 81 ? 4.47681 -4.87676 80.50627 1.000 13.88984 80 VAL H CA 1
ATOM 4340 C C . VAL G 1 81 ? 5.97467 -4.98418 80.25608 1.000 14.79354 80 VAL H C 1
ATOM 4341 O O . VAL G 1 81 ? 6.47114 -4.56654 79.19975 1.000 16.20780 80 VAL H O 1
ATOM 4345 N N . LEU G 1 82 ? 6.71387 -5.56748 81.19284 1.000 13.67889 81 LEU H N 1
ATOM 4346 C CA . LEU G 1 82 ? 8.15796 -5.70577 81.06465 1.000 14.12987 81 LEU H CA 1
ATOM 4347 C C . LEU G 1 82 ? 8.58119 -6.97164 80.33318 1.000 15.81903 81 LEU H C 1
ATOM 4348 O O . LEU G 1 82 ? 9.75555 -7.08551 79.96445 1.000 15.98963 81 LEU H O 1
ATOM 4353 N N . ALA G 1 83 ? 7.66257 -7.90695 80.10293 1.000 14.38913 82 ALA H N 1
ATOM 4354 C CA . ALA G 1 83 ? 8.01958 -9.23376 79.62014 1.000 18.49665 82 ALA H CA 1
ATOM 4355 C C . ALA G 1 83 ? 8.36304 -9.22780 78.13408 1.000 19.50033 82 ALA H C 1
ATOM 4356 O O . ALA G 1 83 ? 7.88315 -8.39950 77.35643 1.000 19.33189 82 ALA H O 1
ATOM 4358 N N . GLU G 1 84 ? 9.20461 -10.17990 77.74664 1.000 16.38953 83 GLU H N 1
ATOM 4359 C CA . GLU G 1 84 ? 9.60830 -10.37163 76.36143 1.000 17.19475 83 GLU H CA 1
ATOM 4360 C C . GLU G 1 84 ? 9.20650 -11.75821 75.87527 1.000 17.82373 83 GLU H C 1
ATOM 4361 O O . GLU G 1 84 ? 9.87662 -12.34527 75.02358 1.000 18.59218 83 GLU H O 1
ATOM 4367 N N . ASP G 1 85 ? 8.11309 -12.29705 76.42086 1.000 17.54472 84 ASP H N 1
ATOM 4368 C CA . ASP G 1 85 ? 7.63706 -13.62949 76.06384 1.000 18.14558 84 ASP H CA 1
ATOM 4369 C C . ASP G 1 85 ? 6.26760 -13.57720 75.38884 1.000 18.29717 84 ASP H C 1
ATOM 4370 O O . ASP G 1 85 ? 5.49842 -14.53723 75.45780 1.000 18.54649 84 ASP H O 1
ATOM 4375 N N . TRP G 1 86 ? 5.95447 -12.46408 74.72515 1.000 18.20550 85 TRP H N 1
ATOM 4376 C CA . TRP G 1 86 ? 4.68131 -12.32226 74.03247 1.000 18.41583 85 TRP H CA 1
ATOM 4377 C C . TRP G 1 86 ? 4.71283 -13.06650 72.70324 1.000 19.46924 85 TRP H C 1
ATOM 4378 O O . TRP G 1 86 ? 5.74131 -13.10247 72.02445 1.000 19.96488 85 TRP H O 1
ATOM 4389 N N . ASP G 1 87 ? 3.57943 -13.66898 72.33611 1.000 19.85822 86 ASP H N 1
ATOM 4390 C CA . ASP G 1 87 ? 3.46978 -14.40648 71.08485 1.000 21.32392 86 ASP H CA 1
ATOM 4391 C C . ASP G 1 87 ? 2.07850 -14.19420 70.50139 1.000 23.62734 86 ASP H C 1
ATOM 4392 O O . ASP G 1 87 ? 1.20737 -13.58112 71.12127 1.000 20.52179 86 ASP H O 1
ATOM 4397 N N . ILE G 1 88 ? 1.87205 -14.70524 69.29159 1.000 23.18748 87 ILE H N 1
ATOM 4398 C CA . ILE G 1 88 ? 0.61524 -14.53585 68.57177 1.000 22.89308 87 ILE H CA 1
ATOM 4399 C C . ILE G 1 88 ? -0.15428 -15.84737 68.59346 1.000 23.23528 87 ILE H C 1
ATOM 4400 O O . ILE G 1 88 ? 0.42724 -16.92514 68.41105 1.000 23.85691 87 ILE H O 1
ATOM 4405 N N . VAL G 1 89 ? -1.46569 -15.74999 68.82394 1.000 23.10667 88 VAL H N 1
ATOM 4406 C CA . VAL G 1 89 ? -2.34206 -16.91120 68.74024 1.000 29.40865 88 VAL H CA 1
ATOM 4407 C C . VAL G 1 89 ? -2.36355 -17.43136 67.30968 1.000 33.39782 88 VAL H C 1
ATOM 4408 O O . VAL G 1 89 ? -2.63352 -16.68203 66.36185 1.000 28.44881 88 VAL H O 1
ATOM 4412 N N . SER G 1 90 ? -2.08900 -18.72049 67.14670 1.000 36.28331 89 SER H N 1
ATOM 4413 C CA . SER G 1 90 ? -2.07790 -19.32861 65.82022 1.000 48.18157 89 SER H CA 1
ATOM 4414 C C . SER G 1 90 ? -3.49415 -19.51607 65.28622 1.000 51.35094 89 SER H C 1
ATOM 4415 O O . SER G 1 90 ? -3.68525 -19.81986 64.10715 1.000 60.94128 89 SER H O 1
ATOM 4418 N N . MET H 1 6 ? -16.08143 -14.00576 99.87791 1.000 24.22867 5 MET G N 1
ATOM 4419 C CA . MET H 1 6 ? -16.06433 -12.56628 100.11502 1.000 18.15840 5 MET G CA 1
ATOM 4420 C C . MET H 1 6 ? -16.05449 -11.77680 98.81391 1.000 19.17958 5 MET G C 1
ATOM 4421 O O . MET H 1 6 ? -15.46196 -12.20686 97.82429 1.000 16.67326 5 MET G O 1
ATOM 4426 N N . SER H 1 7 ? -16.72244 -10.62528 98.82818 1.000 19.35939 6 SER G N 1
ATOM 4427 C CA . SER H 1 7 ? -16.60684 -9.64798 97.75769 1.000 20.46143 6 SER G CA 1
ATOM 4428 C C . SER H 1 7 ? -15.27149 -8.92419 97.86444 1.000 18.59459 6 SER G C 1
ATOM 4429 O O . SER H 1 7 ? -14.61940 -8.93641 98.91235 1.000 18.68840 6 SER G O 1
ATOM 4432 N N . PHE H 1 8 ? -14.86832 -8.27249 96.76755 1.000 18.40384 7 PHE G N 1
ATOM 4433 C CA . PHE H 1 8 ? -13.63275 -7.49446 96.81668 1.000 18.84911 7 PHE G CA 1
ATOM 4434 C C . PHE H 1 8 ? -13.72547 -6.38153 97.84984 1.000 19.30694 7 PHE G C 1
ATOM 4435 O O . PHE H 1 8 ? -12.73458 -6.05894 98.51301 1.000 19.25375 7 PHE G O 1
ATOM 4443 N N . GLY H 1 9 ? -14.90111 -5.76782 97.98502 1.000 20.44634 8 GLY G N 1
ATOM 4444 C CA . GLY H 1 9 ? -15.05888 -4.72538 98.98439 1.000 21.67753 8 GLY G CA 1
ATOM 4445 C C . GLY H 1 9 ? -14.78461 -5.22950 100.38716 1.000 21.83995 8 GLY G C 1
ATOM 4446 O O . GLY H 1 9 ? -14.15987 -4.53798 101.19446 1.000 22.30576 8 GLY G O 1
ATOM 4447 N N . GLU H 1 10 ? -15.23125 -6.45163 100.68732 1.000 21.45720 9 GLU G N 1
ATOM 4448 C CA . GLU H 1 10 ? -14.96840 -7.04562 101.99205 1.000 21.54728 9 GLU G CA 1
ATOM 4449 C C . GLU H 1 10 ? -13.49929 -7.41748 102.14161 1.000 20.51890 9 GLU G C 1
ATOM 4450 O O . GLU H 1 10 ? -12.88554 -7.13718 103.17719 1.000 20.84173 9 GLU G O 1
ATOM 4456 N N . ALA H 1 11 ? -12.91444 -8.03196 101.11243 1.000 19.30114 10 ALA G N 1
ATOM 4457 C CA . ALA H 1 11 ? -11.49302 -8.36514 101.15573 1.000 18.30634 10 ALA G CA 1
ATOM 4458 C C . ALA H 1 11 ? -10.63720 -7.11476 101.30505 1.000 18.69442 10 ALA G C 1
ATOM 4459 O O . ALA H 1 11 ? -9.62989 -7.11942 102.02161 1.000 18.47832 10 ALA G O 1
ATOM 4461 N N . LEU H 1 12 ? -11.01933 -6.03790 100.62049 1.000 19.27839 11 LEU G N 1
ATOM 4462 C CA . LEU H 1 12 ? -10.29204 -4.78109 100.72629 1.000 19.74943 11 LEU G CA 1
ATOM 4463 C C . LEU H 1 12 ? -10.22635 -4.29331 102.16927 1.000 20.70558 11 LEU G C 1
ATOM 4464 O O . LEU H 1 12 ? -9.17396 -3.84206 102.63507 1.000 20.65358 11 LEU G O 1
ATOM 4469 N N . GLU H 1 13 ? -11.34026 -4.37923 102.89444 1.000 21.60672 12 GLU G N 1
ATOM 4470 C CA . GLU H 1 13 ? -11.36762 -3.85195 104.25671 1.000 22.62312 12 GLU G CA 1
ATOM 4471 C C . GLU H 1 13 ? -10.47287 -4.65657 105.19491 1.000 22.05349 12 GLU G C 1
ATOM 4472 O O . GLU H 1 13 ? -9.81691 -4.08134 106.07103 1.000 22.49691 12 GLU G O 1
ATOM 4478 N N . VAL H 1 14 ? -10.42787 -5.98372 105.04194 1.000 21.09528 13 VAL G N 1
ATOM 4479 C CA . VAL H 1 14 ? -9.52408 -6.73409 105.90720 1.000 20.54275 13 VAL G CA 1
ATOM 4480 C C . VAL H 1 14 ? -8.08146 -6.59427 105.43268 1.000 19.61751 13 VAL G C 1
ATOM 4481 O O . VAL H 1 14 ? -7.15642 -6.63019 106.25087 1.000 19.50532 13 VAL G O 1
ATOM 4485 N N . LEU H 1 15 ? -7.86149 -6.42104 104.12474 1.000 18.97916 14 LEU G N 1
ATOM 4486 C CA . LEU H 1 15 ? -6.52855 -6.07493 103.63982 1.000 18.27809 14 LEU G CA 1
ATOM 4487 C C . LEU H 1 15 ? -6.02603 -4.79084 104.29431 1.000 19.16760 14 LEU G C 1
ATOM 4488 O O . LEU H 1 15 ? -4.86112 -4.70313 104.69710 1.000 18.83040 14 LEU G O 1
ATOM 4493 N N . LYS H 1 16 ? -6.89793 -3.78641 104.42027 1.000 20.33598 15 LYS G N 1
ATOM 4494 C CA . LYS H 1 16 ? -6.50967 -2.53022 105.05222 1.000 21.27426 15 LYS G CA 1
ATOM 4495 C C . LYS H 1 16 ? -6.10351 -2.71879 106.50546 1.000 21.63776 15 LYS G C 1
ATOM 4496 O O . LYS H 1 16 ? -5.33916 -1.90251 107.03281 1.000 22.05239 15 LYS G O 1
ATOM 4502 N N . GLN H 1 17 ? -6.60262 -3.76415 107.16417 1.000 21.52331 16 GLN G N 1
ATOM 4503 C CA . GLN H 1 17 ? -6.31180 -4.01350 108.56822 1.000 24.11810 16 GLN G CA 1
ATOM 4504 C C . GLN H 1 17 ? -5.17354 -5.00415 108.76253 1.000 25.54045 16 GLN G C 1
ATOM 4505 O O . GLN H 1 17 ? -4.98796 -5.51235 109.87172 1.000 25.91174 16 GLN G O 1
ATOM 4511 N N . GLY H 1 18 ? -4.41158 -5.29005 107.71235 1.000 20.40554 17 GLY G N 1
ATOM 4512 C CA . GLY H 1 18 ? -3.20478 -6.07352 107.83741 1.000 22.02889 17 GLY G CA 1
ATOM 4513 C C . GLY H 1 18 ? -3.34005 -7.54074 107.50384 1.000 23.90404 17 GLY G C 1
ATOM 4514 O O . GLY H 1 18 ? -2.36720 -8.28201 107.67156 1.000 25.21684 17 GLY G O 1
ATOM 4515 N N . MET H 1 19 ? -4.49904 -7.98272 107.02847 1.000 20.13331 18 MET G N 1
ATOM 4516 C CA . MET H 1 19 ? -4.69423 -9.38706 106.70745 1.000 18.38764 18 MET G CA 1
ATOM 4517 C C . MET H 1 19 ? -4.28895 -9.67662 105.26561 1.000 17.28940 18 MET G C 1
ATOM 4518 O O . MET H 1 19 ? -4.17822 -8.77818 104.43293 1.000 16.77238 18 MET G O 1
ATOM 4523 N N . GLN H 1 20 ? -4.05400 -10.95341 104.98786 1.000 17.04080 19 GLN G N 1
ATOM 4524 C CA . GLN H 1 20 ? -3.66445 -11.41837 103.66554 1.000 16.17858 19 GLN G CA 1
ATOM 4525 C C . GLN H 1 20 ? -4.87056 -12.05082 102.98772 1.000 16.14343 19 GLN G C 1
ATOM 4526 O O . GLN H 1 20 ? -5.58886 -12.83833 103.60855 1.000 16.49015 19 GLN G O 1
ATOM 4532 N N . VAL H 1 21 ? -5.09915 -11.70804 101.71990 1.000 15.31900 20 VAL G N 1
ATOM 4533 C CA . VAL H 1 21 ? -6.28638 -12.17517 101.01621 1.000 15.19370 20 VAL G CA 1
ATOM 4534 C C . VAL H 1 21 ? -5.89256 -12.73363 99.65342 1.000 14.54062 20 VAL G C 1
ATOM 4535 O O . VAL H 1 21 ? -4.82163 -12.44117 99.11713 1.000 14.11593 20 VAL G O 1
ATOM 4539 N N . TYR H 1 22 ? -6.78936 -13.53763 99.08725 1.000 15.11407 21 TYR G N 1
ATOM 4540 C CA . TYR H 1 22 ? -6.52772 -14.18891 97.80822 1.000 14.11197 21 TYR G CA 1
ATOM 4541 C C . TYR H 1 22 ? -7.85362 -14.53167 97.14397 1.000 14.67009 21 TYR G C 1
ATOM 4542 O O . TYR H 1 22 ? -8.89951 -14.56846 97.79632 1.000 15.82545 21 TYR G O 1
ATOM 4551 N N . ARG H 1 23 ? -7.79150 -14.80845 95.83871 1.000 13.84895 22 ARG G N 1
ATOM 4552 C CA . ARG H 1 23 ? -8.94457 -15.24874 95.05839 1.000 13.99379 22 ARG G CA 1
ATOM 4553 C C . ARG H 1 23 ? -8.78825 -16.71643 94.68379 1.000 15.91983 22 ARG G C 1
ATOM 4554 O O . ARG H 1 23 ? -7.72266 -17.12963 94.21976 1.000 13.98941 22 ARG G O 1
ATOM 4562 N N . SER H 1 24 ? -9.85724 -17.49615 94.85468 1.000 14.74476 23 SER G N 1
ATOM 4563 C CA . SER H 1 24 ? -9.81513 -18.87907 94.39352 1.000 16.59711 23 SER G CA 1
ATOM 4564 C C . SER H 1 24 ? -9.77974 -18.95167 92.87322 1.000 18.73918 23 SER G C 1
ATOM 4565 O O . SER H 1 24 ? -9.25274 -19.91751 92.31058 1.000 17.31521 23 SER G O 1
ATOM 4568 N N . GLY H 1 25 ? -10.31671 -17.93606 92.19597 1.000 17.96077 24 GLY G N 1
ATOM 4569 C CA . GLY H 1 25 ? -10.33460 -17.89320 90.74505 1.000 21.04794 24 GLY G CA 1
ATOM 4570 C C . GLY H 1 25 ? -9.01807 -17.54668 90.09134 1.000 16.41208 24 GLY G C 1
ATOM 4571 O O . GLY H 1 25 ? -8.92620 -17.58412 88.86202 1.000 17.74052 24 GLY G O 1
ATOM 4572 N N . TRP H 1 26 ? -8.00587 -17.18149 90.87282 1.000 13.60849 25 TRP G N 1
ATOM 4573 C CA . TRP H 1 26 ? -6.67752 -16.98027 90.31390 1.000 15.88404 25 TRP G CA 1
ATOM 4574 C C . TRP H 1 26 ? -6.14522 -18.29056 89.73785 1.000 17.64656 25 TRP G C 1
ATOM 4575 O O . TRP H 1 26 ? -6.45616 -19.38042 90.22675 1.000 16.28014 25 TRP G O 1
ATOM 4586 N N . ASN H 1 27 ? -5.31624 -18.17761 88.69530 1.000 14.49884 26 ASN G N 1
ATOM 4587 C CA . ASN H 1 27 ? -4.75277 -19.37622 88.08055 1.000 14.12262 26 ASN G CA 1
ATOM 4588 C C . ASN H 1 27 ? -3.58419 -19.92472 88.89271 1.000 13.77748 26 ASN G C 1
ATOM 4589 O O . ASN H 1 27 ? -3.57381 -21.10889 89.25127 1.000 19.87362 26 ASN G O 1
ATOM 4594 N N . GLY H 1 28 ? -2.59571 -19.08465 89.19253 1.000 13.36618 27 GLY G N 1
ATOM 4595 C CA . GLY H 1 28 ? -1.47148 -19.52953 89.99546 1.000 15.84681 27 GLY G CA 1
ATOM 4596 C C . GLY H 1 28 ? -1.88222 -19.86250 91.41829 1.000 13.77675 27 GLY G C 1
ATOM 4597 O O . GLY H 1 28 ? -2.85333 -19.32871 91.95352 1.000 13.53483 27 GLY G O 1
ATOM 4598 N N . LYS H 1 29 ? -1.12277 -20.76378 92.03892 1.000 13.84930 28 LYS G N 1
ATOM 4599 C CA . LYS H 1 29 ? -1.44303 -21.29121 93.35974 1.000 16.96487 28 LYS G CA 1
ATOM 4600 C C . LYS H 1 29 ? -0.61665 -20.62225 94.45063 1.000 13.99428 28 LYS G C 1
ATOM 4601 O O . LYS H 1 29 ? 0.49301 -20.14242 94.20644 1.000 15.44991 28 LYS G O 1
ATOM 4607 N N . ASN H 1 30 ? -1.17222 -20.62181 95.66874 1.000 14.56311 29 ASN G N 1
ATOM 4608 C CA . ASN H 1 30 ? -0.49347 -20.15744 96.88447 1.000 15.76335 29 ASN G CA 1
ATOM 4609 C C . ASN H 1 30 ? -0.10395 -18.68063 96.81373 1.000 14.69959 29 ASN G C 1
ATOM 4610 O O . ASN H 1 30 ? 0.86606 -18.25946 97.44381 1.000 17.25742 29 ASN G O 1
ATOM 4615 N N . MET H 1 31 ? -0.85384 -17.87908 96.06737 1.000 16.29989 30 MET G N 1
ATOM 4616 C CA . MET H 1 31 ? -0.60883 -16.44445 95.98949 1.000 13.24216 30 MET G CA 1
ATOM 4617 C C . MET H 1 31 ? -1.50039 -15.70033 96.98046 1.000 14.80362 30 MET G C 1
ATOM 4618 O O . MET H 1 31 ? -2.54722 -16.20045 97.40241 1.000 14.41066 30 MET G O 1
ATOM 4623 N N . PHE H 1 32 ? -1.06426 -14.49768 97.36655 1.000 12.33085 31 PHE G N 1
ATOM 4624 C CA . PHE H 1 32 ? -1.87360 -13.66463 98.25052 1.000 14.84271 31 PHE G CA 1
ATOM 4625 C C . PHE H 1 32 ? -1.42026 -12.21307 98.17105 1.000 15.66146 31 PHE G C 1
ATOM 4626 O O . PHE H 1 32 ? -0.28916 -11.91309 97.78149 1.000 15.13512 31 PHE G O 1
ATOM 4634 N N . LEU H 1 33 ? -2.32489 -11.31837 98.56220 1.000 12.64954 32 LEU G N 1
ATOM 4635 C CA . LEU H 1 33 ? -2.03563 -9.89432 98.67683 1.000 13.90721 32 LEU G CA 1
ATOM 4636 C C . LEU H 1 33 ? -1.69108 -9.53250 100.11433 1.000 13.16549 32 LEU G C 1
ATOM 4637 O O . LEU H 1 33 ? -2.21757 -10.11901 101.06255 1.000 14.11738 32 LEU G O 1
ATOM 4642 N N . PHE H 1 34 ? -0.82274 -8.53315 100.26963 1.000 12.82544 33 PHE G N 1
ATOM 4643 C CA . PHE H 1 34 ? -0.59327 -7.93871 101.57822 1.000 13.56967 33 PHE G CA 1
ATOM 4644 C C . PHE H 1 34 ? -0.26808 -6.46432 101.39781 1.000 14.52540 33 PHE G C 1
ATOM 4645 O O . PHE H 1 34 ? 0.35985 -6.07156 100.41133 1.000 16.60639 33 PHE G O 1
ATOM 4653 N N . LEU H 1 35 ? -0.72077 -5.65334 102.34823 1.000 14.26443 34 LEU G N 1
ATOM 4654 C CA . LEU H 1 35 ? -0.57839 -4.20638 102.28378 1.000 14.92029 34 LEU G CA 1
ATOM 4655 C C . LEU H 1 35 ? 0.59718 -3.74667 103.13768 1.000 17.32917 34 LEU G C 1
ATOM 4656 O O . LEU H 1 35 ? 0.78562 -4.22098 104.26026 1.000 14.30604 34 LEU G O 1
ATOM 4661 N N . LYS H 1 36 ? 1.38926 -2.82505 102.59351 1.000 13.79936 35 LYS G N 1
ATOM 4662 C CA . LYS H 1 36 ? 2.48014 -2.18680 103.31532 1.000 16.32708 35 LYS G CA 1
ATOM 4663 C C . LYS H 1 36 ? 2.17498 -0.70238 103.42792 1.000 15.07205 35 LYS G C 1
ATOM 4664 O O . LYS H 1 36 ? 1.88766 -0.05084 102.42022 1.000 13.23974 35 LYS G O 1
ATOM 4670 N N . SER H 1 37 ? 2.22755 -0.17557 104.64725 1.000 16.88806 36 SER G N 1
ATOM 4671 C CA . SER H 1 37 ? 1.89316 1.22033 104.87717 1.000 17.74662 36 SER G CA 1
ATOM 4672 C C . SER H 1 37 ? 3.03174 2.14154 104.44857 1.000 18.83916 36 SER G C 1
ATOM 4673 O O . SER H 1 37 ? 4.19843 1.74573 104.36464 1.000 15.85110 36 SER G O 1
ATOM 4676 N N . SER H 1 38 ? 2.66713 3.40062 104.18618 1.000 19.28154 37 SER G N 1
ATOM 4677 C CA . SER H 1 38 ? 3.66145 4.43632 103.92948 1.000 16.87608 37 SER G CA 1
ATOM 4678 C C . SER H 1 38 ? 4.73130 4.47074 105.01606 1.000 21.18855 37 SER G C 1
ATOM 4679 O O . SER H 1 38 ? 5.92556 4.58963 104.71773 1.000 22.48002 37 SER G O 1
ATOM 4682 N N . ASP H 1 39 ? 4.32459 4.35657 106.28467 1.000 20.41013 38 ASP G N 1
ATOM 4683 C CA . ASP H 1 39 ? 5.29355 4.42975 107.37745 1.000 23.56789 38 ASP G CA 1
ATOM 4684 C C . ASP H 1 39 ? 6.25005 3.24408 107.35409 1.000 26.96968 38 ASP G C 1
ATOM 4685 O O . ASP H 1 39 ? 7.44181 3.39787 107.64058 1.000 24.26902 38 ASP G O 1
ATOM 4690 N N . ALA H 1 40 ? 5.74767 2.05507 107.01670 1.000 20.57339 39 ALA G N 1
ATOM 4691 C CA . ALA H 1 40 ? 6.61073 0.87974 106.94976 1.000 22.58047 39 ALA G CA 1
ATOM 4692 C C . ALA H 1 40 ? 7.58606 0.97436 105.78458 1.000 25.39942 39 ALA G C 1
ATOM 4693 O O . ALA H 1 40 ? 8.75654 0.59799 105.91383 1.000 21.54661 39 ALA G O 1
ATOM 4695 N N . LEU H 1 41 ? 7.12171 1.47750 104.63959 1.000 19.11701 40 LEU G N 1
ATOM 4696 C CA . LEU H 1 41 ? 7.97082 1.53805 103.45812 1.000 18.91479 40 LEU G CA 1
ATOM 4697 C C . LEU H 1 41 ? 9.05191 2.59786 103.59890 1.000 22.61407 40 LEU G C 1
ATOM 4698 O O . LEU H 1 41 ? 10.10726 2.48765 102.96242 1.000 19.86962 40 LEU G O 1
ATOM 4703 N N . ALA H 1 42 ? 8.80977 3.62391 104.42246 1.000 20.02276 41 ALA G N 1
ATOM 4704 C CA . ALA H 1 42 ? 9.81798 4.65664 104.64220 1.000 22.40609 41 ALA G CA 1
ATOM 4705 C C . ALA H 1 42 ? 11.12786 4.05569 105.12878 1.000 24.63711 41 ALA G C 1
ATOM 4706 O O . ALA H 1 42 ? 12.20554 4.56249 104.79891 1.000 26.93120 41 ALA G O 1
ATOM 4708 N N . SER H 1 43 ? 11.05592 2.97589 105.90396 1.000 25.15040 42 SER G N 1
ATOM 4709 C CA . SER H 1 43 ? 12.23845 2.26910 106.37134 1.000 27.16517 42 SER G CA 1
ATOM 4710 C C . SER H 1 43 ? 12.56986 1.03842 105.53863 1.000 25.52607 42 SER G C 1
ATOM 4711 O O . SER H 1 43 ? 13.74904 0.78533 105.28138 1.000 26.73660 42 SER G O 1
ATOM 4714 N N . ASP H 1 44 ? 11.56047 0.26158 105.12402 1.000 23.01310 43 ASP G N 1
ATOM 4715 C CA . ASP H 1 44 ? 11.80649 -0.91023 104.28185 1.000 21.53734 43 ASP G CA 1
ATOM 4716 C C . ASP H 1 44 ? 12.54678 -0.52609 103.00584 1.000 24.92686 43 ASP G C 1
ATOM 4717 O O . ASP H 1 44 ? 13.51509 -1.18507 102.61007 1.000 27.36745 43 ASP G O 1
ATOM 4722 N N . PHE H 1 45 ? 12.07784 0.52307 102.33220 1.000 21.73259 44 PHE G N 1
ATOM 4723 C CA . PHE H 1 45 ? 12.65045 1.01194 101.08242 1.000 22.14323 44 PHE G CA 1
ATOM 4724 C C . PHE H 1 45 ? 13.42981 2.30635 101.30400 1.000 24.53717 44 PHE G C 1
ATOM 4725 O O . PHE H 1 45 ? 13.36357 3.23524 100.49676 1.000 21.78510 44 PHE G O 1
ATOM 4733 N N . GLY H 1 46 ? 14.16991 2.38851 102.40176 1.000 24.12001 45 GLY G N 1
ATOM 4734 C CA . GLY H 1 46 ? 14.85354 3.61625 102.74445 1.000 26.26873 45 GLY G CA 1
ATOM 4735 C C . GLY H 1 46 ? 16.11439 3.92280 101.96991 1.000 27.56860 45 GLY G C 1
ATOM 4736 O O . GLY H 1 46 ? 16.79362 4.90011 102.29190 1.000 27.00818 45 GLY G O 1
ATOM 4737 N N . PHE H 1 47 ? 16.45569 3.12869 100.95546 1.000 23.90170 46 PHE G N 1
ATOM 4738 C CA . PHE H 1 47 ? 17.67332 3.34215 100.18678 1.000 23.26841 46 PHE G CA 1
ATOM 4739 C C . PHE H 1 47 ? 17.40445 3.07616 98.71473 1.000 26.63265 46 PHE G C 1
ATOM 4740 O O . PHE H 1 47 ? 16.67142 2.14616 98.36687 1.000 28.34600 46 PHE G O 1
ATOM 4748 N N . GLY H 1 48 ? 18.00885 3.89283 97.85659 1.000 26.64105 47 GLY G N 1
ATOM 4749 C CA . GLY H 1 48 ? 17.88349 3.73173 96.42692 1.000 27.61266 47 GLY G CA 1
ATOM 4750 C C . GLY H 1 48 ? 16.77781 4.53559 95.78622 1.000 28.67900 47 GLY G C 1
ATOM 4751 O O . GLY H 1 48 ? 16.53989 4.37870 94.58039 1.000 29.79677 47 GLY G O 1
ATOM 4752 N N . PHE H 1 49 ? 16.08938 5.38416 96.54873 1.000 23.69875 48 PHE G N 1
ATOM 4753 C CA . PHE H 1 49 ? 15.00155 6.19806 96.02302 1.000 28.76843 48 PHE G CA 1
ATOM 4754 C C . PHE H 1 49 ? 15.30536 7.68816 96.09329 1.000 28.50098 48 PHE G C 1
ATOM 4755 O O . PHE H 1 49 ? 14.43082 8.49969 95.76779 1.000 26.97152 48 PHE G O 1
ATOM 4763 N N . GLY H 1 50 ? 16.52428 8.06270 96.49338 1.000 28.39296 49 GLY G N 1
ATOM 4764 C CA . GLY H 1 50 ? 16.85436 9.47315 96.65232 1.000 37.24107 49 GLY G CA 1
ATOM 4765 C C . GLY H 1 50 ? 16.71516 10.26000 95.36370 1.000 46.10636 49 GLY G C 1
ATOM 4766 O O . GLY H 1 50 ? 16.15929 11.36141 95.35290 1.000 56.42808 49 GLY G O 1
ATOM 4767 N N . GLU H 1 51 ? 17.23620 9.71419 94.26663 1.000 35.27636 50 GLU G N 1
ATOM 4768 C CA . GLU H 1 51 ? 16.95709 10.22528 92.92216 1.000 44.56226 50 GLU G CA 1
ATOM 4769 C C . GLU H 1 51 ? 17.28856 11.69769 92.71611 1.000 55.52310 50 GLU G C 1
ATOM 4770 O O . GLU H 1 51 ? 16.69076 12.35209 91.86007 1.000 55.40413 50 GLU G O 1
ATOM 4776 N N . PRO H 1 56 ? 11.76378 9.42992 99.31684 1.000 41.92714 55 PRO G N 1
ATOM 4777 C CA . PRO H 1 56 ? 11.63948 10.08043 100.61989 1.000 46.40847 55 PRO G CA 1
ATOM 4778 C C . PRO H 1 56 ? 10.28689 9.84738 101.28564 1.000 24.61597 55 PRO G C 1
ATOM 4779 O O . PRO H 1 56 ? 10.23994 9.76970 102.50934 1.000 37.97749 55 PRO G O 1
ATOM 4783 N N . VAL H 1 57 ? 9.20486 9.74340 100.51075 1.000 25.78654 56 VAL G N 1
ATOM 4784 C CA . VAL H 1 57 ? 7.90421 9.45661 101.11050 1.000 20.84104 56 VAL G CA 1
ATOM 4785 C C . VAL H 1 57 ? 7.08227 8.56334 100.19036 1.000 22.40637 56 VAL G C 1
ATOM 4786 O O . VAL H 1 57 ? 6.84937 8.88761 99.02075 1.000 19.21106 56 VAL G O 1
ATOM 4790 N N . PHE H 1 58 ? 6.64424 7.42578 100.71396 1.000 18.71738 57 PHE G N 1
ATOM 4791 C CA . PHE H 1 58 ? 5.91687 6.44403 99.93065 1.000 17.61181 57 PHE G CA 1
ATOM 4792 C C . PHE H 1 58 ? 4.42360 6.54891 100.19302 1.000 19.90782 57 PHE G C 1
ATOM 4793 O O . PHE H 1 58 ? 3.99260 7.00483 101.25390 1.000 18.05288 57 PHE G O 1
ATOM 4801 N N . GLY H 1 59 ? 3.63374 6.13727 99.20532 1.000 16.55927 58 GLY G N 1
ATOM 4802 C CA . GLY H 1 59 ? 2.24545 5.82785 99.45411 1.000 16.19792 58 GLY G CA 1
ATOM 4803 C C . GLY H 1 59 ? 2.11772 4.43042 100.02210 1.000 15.42017 58 GLY G C 1
ATOM 4804 O O . GLY H 1 59 ? 3.09508 3.70510 100.18544 1.000 15.14431 58 GLY G O 1
ATOM 4805 N N . ASN H 1 60 ? 0.88695 4.05836 100.35377 1.000 18.03389 59 ASN G N 1
ATOM 4806 C CA . ASN H 1 60 ? 0.59831 2.66078 100.63494 1.000 14.36286 59 ASN G CA 1
ATOM 4807 C C . ASN H 1 60 ? 0.78435 1.85562 99.36121 1.000 15.88034 59 ASN G C 1
ATOM 4808 O O . ASN H 1 60 ? 0.38074 2.28986 98.28207 1.000 13.86721 59 ASN G O 1
ATOM 4813 N N . ILE H 1 61 ? 1.40197 0.68402 99.48080 1.000 12.62140 60 ILE G N 1
ATOM 4814 C CA . ILE H 1 61 ? 1.60517 -0.19776 98.33945 1.000 11.89345 60 ILE G CA 1
ATOM 4815 C C . ILE H 1 61 ? 1.06440 -1.57731 98.68336 1.000 13.87778 60 ILE G C 1
ATOM 4816 O O . ILE H 1 61 ? 1.37955 -2.12919 99.74502 1.000 11.61940 60 ILE G O 1
ATOM 4821 N N . ILE H 1 62 ? 0.25896 -2.12904 97.77972 1.000 14.02218 61 ILE G N 1
ATOM 4822 C CA . ILE H 1 62 ? -0.22934 -3.49732 97.88717 1.000 11.53129 61 ILE G CA 1
ATOM 4823 C C . ILE H 1 62 ? 0.70460 -4.39622 97.09898 1.000 11.78867 61 ILE G C 1
ATOM 4824 O O . ILE H 1 62 ? 0.95169 -4.15467 95.91295 1.000 11.90495 61 ILE G O 1
ATOM 4829 N N . PHE H 1 63 ? 1.20853 -5.44084 97.74440 1.000 13.01769 62 PHE G N 1
ATOM 4830 C CA . PHE H 1 63 ? 2.06821 -6.40832 97.09145 1.000 13.17469 62 PHE G CA 1
ATOM 4831 C C . PHE H 1 63 ? 1.31181 -7.71215 96.89212 1.000 14.38555 62 PHE G C 1
ATOM 4832 O O . PHE H 1 63 ? 0.37813 -8.02930 97.63368 1.000 13.92046 62 PHE G O 1
ATOM 4840 N N . ILE H 1 64 ? 1.69993 -8.45759 95.86530 1.000 12.63415 63 ILE G N 1
ATOM 4841 C CA . ILE H 1 64 ? 1.21852 -9.81862 95.68160 1.000 12.79757 63 ILE G CA 1
ATOM 4842 C C . ILE H 1 64 ? 2.42363 -10.73942 95.74040 1.000 13.99458 63 ILE G C 1
ATOM 4843 O O . ILE H 1 64 ? 3.41667 -10.51846 95.03922 1.000 14.05082 63 ILE G O 1
ATOM 4848 N N . LYS H 1 65 ? 2.35378 -11.73919 96.61310 1.000 13.41028 64 LYS G N 1
ATOM 4849 C CA . LYS H 1 65 ? 3.32608 -12.82162 96.62429 1.000 15.87156 64 LYS G CA 1
ATOM 4850 C C . LYS H 1 65 ? 2.89145 -13.80455 95.54571 1.000 14.31524 64 LYS G C 1
ATOM 4851 O O . LYS H 1 65 ? 1.83389 -14.42524 95.65909 1.000 14.05847 64 LYS G O 1
ATOM 4857 N N . THR H 1 66 ? 3.67833 -13.92113 94.48000 1.000 14.61100 65 THR G N 1
ATOM 4858 C CA . THR H 1 66 ? 3.19673 -14.60738 93.29338 1.000 19.31485 65 THR G CA 1
ATOM 4859 C C . THR H 1 66 ? 3.52896 -16.09452 93.35011 1.000 19.92930 65 THR G C 1
ATOM 4860 O O . THR H 1 66 ? 4.06023 -16.61103 94.33646 1.000 18.99688 65 THR G O 1
ATOM 4864 N N . ALA H 1 67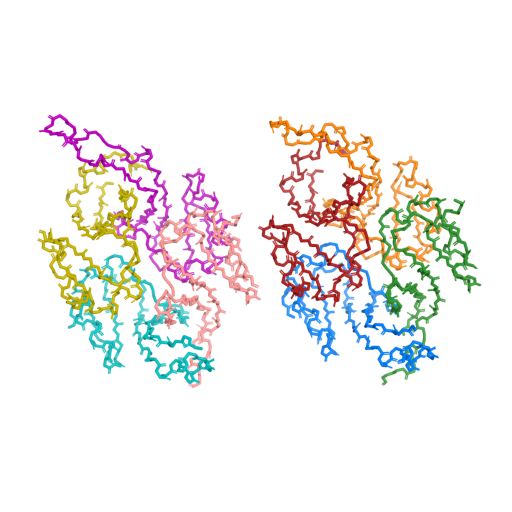 ? 3.19976 -16.79533 92.26163 1.000 19.46539 66 ALA G N 1
ATOM 4865 C CA . ALA H 1 67 ? 3.27117 -18.25104 92.24711 1.000 19.37257 66 ALA G CA 1
ATOM 4866 C C . ALA H 1 67 ? 4.70224 -18.77203 92.21885 1.000 24.44506 66 ALA G C 1
ATOM 4867 O O . ALA H 1 67 ? 4.93073 -19.93756 92.56086 1.000 25.92367 66 ALA G O 1
ATOM 4869 N N . ASP H 1 68 ? 5.66466 -17.94766 91.81157 1.000 21.10049 67 ASP G N 1
ATOM 4870 C CA . ASP H 1 68 ? 7.07107 -18.31462 91.85291 1.000 29.49729 67 ASP G CA 1
ATOM 4871 C C . ASP H 1 68 ? 7.76585 -17.82410 93.12269 1.000 32.39469 67 ASP G C 1
ATOM 4872 O O . ASP H 1 68 ? 9.00115 -17.80181 93.17251 1.000 25.99860 67 ASP G O 1
ATOM 4877 N N . ASN H 1 69 ? 6.99262 -17.44074 94.14446 1.000 24.98326 68 ASN G N 1
ATOM 4878 C CA . ASN H 1 69 ? 7.50545 -16.97825 95.43433 1.000 24.98568 68 ASN G CA 1
ATOM 4879 C C . ASN H 1 69 ? 8.27228 -15.66540 95.31908 1.000 21.83482 68 ASN G C 1
ATOM 4880 O O . ASN H 1 69 ? 9.17093 -15.39560 96.11696 1.000 33.90407 68 ASN G O 1
ATOM 4885 N N . LYS H 1 70 ? 7.93633 -14.84096 94.33367 1.000 20.25256 69 LYS G N 1
ATOM 4886 C CA . LYS H 1 70 ? 8.48697 -13.49834 94.23515 1.000 18.45504 69 LYS G CA 1
ATOM 4887 C C . LYS H 1 70 ? 7.48047 -12.48067 94.75252 1.000 16.35630 69 LYS G C 1
ATOM 4888 O O . LYS H 1 70 ? 6.29684 -12.77491 94.91808 1.000 16.99437 69 LYS G O 1
ATOM 4894 N N . ILE H 1 71 ? 7.97044 -11.27386 95.02116 1.000 14.11209 70 ILE G N 1
ATOM 4895 C CA . ILE H 1 71 ? 7.14991 -10.19045 95.55086 1.000 15.73993 70 ILE G CA 1
ATOM 4896 C C . ILE H 1 71 ? 7.00146 -9.12813 94.46873 1.000 16.13948 70 ILE G C 1
ATOM 4897 O O . ILE H 1 71 ? 7.99143 -8.52735 94.02913 1.000 15.52918 70 ILE G O 1
ATOM 4902 N N . HIS H 1 72 ? 5.76668 -8.90294 94.03772 1.000 13.24936 71 HIS G N 1
ATOM 4903 C CA . HIS H 1 72 ? 5.45985 -7.94415 92.98974 1.000 12.70371 71 HIS G CA 1
ATOM 4904 C C . HIS H 1 72 ? 4.47002 -6.90763 93.49915 1.000 13.72429 71 HIS G C 1
ATOM 4905 O O . HIS H 1 72 ? 3.74642 -7.13001 94.47257 1.000 13.00328 71 HIS G O 1
ATOM 4912 N N . ALA H 1 73 ? 4.42918 -5.77328 92.80910 1.000 12.60301 72 ALA G N 1
ATOM 4913 C CA . ALA H 1 73 ? 3.35747 -4.81683 93.02792 1.000 11.91914 72 ALA G CA 1
ATOM 4914 C C . ALA H 1 73 ? 2.06871 -5.35495 92.42141 1.000 13.09881 72 ALA G C 1
ATOM 4915 O O . ALA H 1 73 ? 2.05182 -5.79439 91.26650 1.000 18.49171 72 ALA G O 1
ATOM 4917 N N . TRP H 1 74 ? 0.98294 -5.31704 93.19008 1.000 11.92686 73 TRP G N 1
ATOM 4918 C CA . TRP H 1 74 ? -0.28670 -5.87502 92.73915 1.000 12.03345 73 TRP G CA 1
ATOM 4919 C C . TRP H 1 74 ? -1.05802 -4.84849 91.92288 1.000 14.37655 73 TRP G C 1
ATOM 4920 O O . TRP H 1 74 ? -1.39098 -3.76604 92.41741 1.000 13.99854 73 TRP G O 1
ATOM 4931 N N . VAL H 1 75 ? -1.37568 -5.20215 90.68603 1.000 13.09115 74 VAL G N 1
ATOM 4932 C CA . VAL H 1 75 ? -2.21306 -4.37699 89.82972 1.000 12.22592 74 VAL G CA 1
ATOM 4933 C C . VAL H 1 75 ? -3.66725 -4.79987 90.05122 1.000 16.85309 74 VAL G C 1
ATOM 4934 O O . VAL H 1 75 ? -3.97412 -5.99147 89.91286 1.000 17.04185 74 VAL G O 1
ATOM 4938 N N . PRO H 1 76 ? -4.57141 -3.88547 90.41410 1.000 11.77065 75 PRO G N 1
ATOM 4939 C CA . PRO H 1 76 ? -5.96337 -4.30330 90.63762 1.000 14.54904 75 PRO G CA 1
ATOM 4940 C C . PRO H 1 76 ? -6.71213 -4.53754 89.33786 1.000 15.33347 75 PRO G C 1
ATOM 4941 O O . PRO H 1 76 ? -7.27192 -3.59982 88.76689 1.000 16.26187 75 PRO G O 1
ATOM 4945 N N . SER H 1 77 ? -6.75503 -5.77918 88.86884 1.000 17.17377 76 SER G N 1
ATOM 4946 C CA . SER H 1 77 ? -7.44325 -6.06145 87.61856 1.000 14.89822 76 SER G CA 1
ATOM 4947 C C . SER H 1 77 ? -8.95706 -5.91565 87.78510 1.000 17.95320 76 SER G C 1
ATOM 4948 O O . SER H 1 77 ? -9.50014 -5.99480 88.89134 1.000 14.53236 76 SER G O 1
ATOM 4951 N N . GLN H 1 78 ? -9.64276 -5.67521 86.66188 1.000 14.96813 77 GLN G N 1
ATOM 4952 C CA . GLN H 1 78 ? -11.09978 -5.59665 86.70621 1.000 15.93948 77 GLN G CA 1
ATOM 4953 C C . GLN H 1 78 ? -11.69606 -6.93117 87.12901 1.000 17.02078 77 GLN G C 1
ATOM 4954 O O . GLN H 1 78 ? -12.66694 -6.97369 87.89209 1.000 17.24569 77 GLN G O 1
ATOM 4960 N N . THR H 1 79 ? -11.11682 -8.03359 86.65115 1.000 16.85133 78 THR G N 1
ATOM 4961 C CA . THR H 1 79 ? -11.54883 -9.34946 87.10742 1.000 20.34904 78 THR G CA 1
ATOM 4962 C C . THR H 1 79 ? -11.44087 -9.46919 88.62304 1.000 19.56392 78 THR G C 1
ATOM 4963 O O . THR H 1 79 ? -12.34872 -9.99721 89.27792 1.000 21.27194 78 THR G O 1
ATOM 4967 N N . ASP H 1 80 ? -10.34797 -8.96003 89.20028 1.000 15.98458 79 ASP G N 1
ATOM 4968 C CA . ASP H 1 80 ? -10.16087 -9.04337 90.64368 1.000 15.52701 79 ASP G CA 1
ATOM 4969 C C . ASP H 1 80 ? -11.20518 -8.21984 91.38976 1.000 16.86968 79 ASP G C 1
ATOM 4970 O O . ASP H 1 80 ? -11.83981 -8.70927 92.33230 1.000 16.18761 79 ASP G O 1
ATOM 4975 N N . VAL H 1 81 ? -11.38365 -6.95478 91.00419 1.000 15.56821 80 VAL G N 1
ATOM 4976 C CA . VAL H 1 81 ? -12.21619 -6.07874 91.82143 1.000 15.64972 80 VAL G CA 1
ATOM 4977 C C . VAL H 1 81 ? -13.69936 -6.36057 91.64227 1.000 18.29181 80 VAL G C 1
ATOM 4978 O O . VAL H 1 81 ? -14.50057 -5.96550 92.49877 1.000 18.38271 80 VAL G O 1
ATOM 4982 N N . LEU H 1 82 ? -14.09115 -7.03182 90.55913 1.000 17.61383 81 LEU G N 1
ATOM 4983 C CA . LEU H 1 82 ? -15.47836 -7.43047 90.35306 1.000 18.81516 81 LEU G CA 1
ATOM 4984 C C . LEU H 1 82 ? -15.78232 -8.81997 90.89251 1.000 19.42583 81 LEU G C 1
ATOM 4985 O O . LEU H 1 82 ? -16.94135 -9.24291 90.85314 1.000 22.53261 81 LEU G O 1
ATOM 4990 N N . ALA H 1 83 ? -14.78310 -9.53001 91.40585 1.000 18.82749 82 ALA G N 1
ATOM 4991 C CA . ALA H 1 83 ? -14.97388 -10.91232 91.81262 1.000 19.38039 82 ALA G CA 1
ATOM 4992 C C . ALA H 1 83 ? -15.61132 -10.99817 93.19512 1.000 19.94514 82 ALA G C 1
ATOM 4993 O O . ALA H 1 83 ? -15.52613 -10.07751 94.01245 1.000 18.92853 82 ALA G O 1
ATOM 4995 N N . GLU H 1 84 ? -16.25889 -12.13611 93.44859 1.000 20.38130 83 GLU G N 1
ATOM 4996 C CA . GLU H 1 84 ? -16.83640 -12.45348 94.74708 1.000 20.60688 83 GLU G CA 1
ATOM 4997 C C . GLU H 1 84 ? -16.27785 -13.76565 95.28142 1.000 20.77703 83 GLU G C 1
ATOM 4998 O O . GLU H 1 84 ? -16.95070 -14.47507 96.03415 1.000 21.13049 83 GLU G O 1
ATOM 5004 N N . ASP H 1 85 ? -15.04615 -14.10142 94.89738 1.000 19.83433 84 ASP G N 1
ATOM 5005 C CA . ASP H 1 85 ? -14.41729 -15.35214 95.30489 1.000 19.71650 84 ASP G CA 1
ATOM 5006 C C . ASP H 1 85 ? -13.19490 -15.10881 96.18505 1.000 18.49700 84 ASP G C 1
ATOM 5007 O O . ASP H 1 85 ? -12.26058 -15.91488 96.20136 1.000 18.08406 84 ASP G O 1
ATOM 5012 N N . TRP H 1 86 ? -13.19462 -14.00495 96.93080 1.000 18.71257 85 TRP G N 1
ATOM 5013 C CA . TRP H 1 86 ? -12.08242 -13.68325 97.81139 1.000 17.81769 85 TRP G CA 1
ATOM 5014 C C . TRP H 1 86 ? -12.18378 -14.44035 99.12963 1.000 18.51199 85 TRP G C 1
ATOM 5015 O O . TRP H 1 86 ? -13.27228 -14.81579 99.57906 1.000 21.41112 85 TRP G O 1
ATOM 5026 N N . ASP H 1 87 ? -11.02852 -14.65441 99.75446 1.000 18.78391 86 ASP G N 1
ATOM 5027 C CA . ASP H 1 87 ? -10.97179 -15.26594 101.07400 1.000 19.24621 86 ASP G CA 1
ATOM 5028 C C . ASP H 1 87 ? -9.70647 -14.79584 101.77731 1.000 18.26993 86 ASP G C 1
ATOM 5029 O O . ASP H 1 87 ? -8.83556 -14.15370 101.18344 1.000 18.86966 86 ASP G O 1
ATOM 5034 N N . ILE H 1 88 ? -9.61469 -15.12939 103.05646 1.000 18.25421 87 ILE G N 1
ATOM 5035 C CA . ILE H 1 88 ? -8.49332 -14.74236 103.90044 1.000 17.68692 87 ILE G CA 1
ATOM 5036 C C . ILE H 1 88 ? -7.55364 -15.92834 104.04402 1.000 19.73850 87 ILE G C 1
ATOM 5037 O O . ILE H 1 88 ? -7.99841 -17.06378 104.26105 1.000 23.13254 87 ILE G O 1
ATOM 5042 N N . VAL H 1 89 ? -6.24778 -15.66887 103.91912 1.000 21.08364 88 VAL G N 1
ATOM 5043 C CA . VAL H 1 89 ? -5.25524 -16.72430 104.08413 1.000 24.67605 88 VAL G CA 1
ATOM 5044 C C . VAL H 1 89 ? -5.36516 -17.31197 105.48250 1.000 23.27481 88 VAL G C 1
ATOM 5045 O O . VAL H 1 89 ? -5.40923 -16.58346 106.48200 1.000 30.48218 88 VAL G O 1
ATOM 5049 N N . SER H 1 90 ? -5.42858 -18.63579 105.55608 1.000 27.37942 89 SER G N 1
ATOM 5050 C CA . SER H 1 90 ? -5.47274 -19.33166 106.83381 1.000 40.59610 89 SER G CA 1
ATOM 5051 C C . SER H 1 90 ? -4.14194 -19.19855 107.56461 1.000 44.35718 89 SER G C 1
ATOM 5052 O O . SER H 1 90 ? -4.04634 -18.50174 108.57427 1.000 64.87661 89 SER G O 1
#

Secondary structure (DSSP, 8-state):
--SHHHHHHHHHTT--EEETT-SSSS-EEEEE-HHHHHHHHS--B--EE--EEEEE-TTSEEEE----HHHHH-S-EEE-/--HHHHHHHHTTT--EEETT-SSSS-EEEEE-HHHHHTT-S-SSS--SS---B--EEEEE-TTS-EEEPP--HHHHH-S-EEE-/-B-HHHHHHHHHTT--EEETT-SSSS-EEEEEEGGGGTT---EEPEEEEEE-TTSEEEE----HHHHH-S-EEE-/-B-HHHHHHHHHTT--EEETT-SSSS-EEEEE-HHHHHHH-------B--EEEEE-TTS-EEEPP--HHHHH---EEE-/--HHHHHHHHTTT--EEETT-SSSS-EEEEE-HHHH---TTBTTB--SS---B--EEEEE-TTS-EEEPP--HHHHH-S-EEE-/--SHHHHHHHHHTT--EEETT-SSSS-EEEEE-HHHHHHHHS-----EE--EEEEE-TTSEEEE----HHHHH-S-EEE--/--HHHHHHHHHTT--EEETT-SSSS-EEEEE-HHHHHHHT-SS-----B--EEEEE-TTS-EEEPP--HHHHH-S-EEE--/-B-HHHHHHHHHTT--EEETT-SSSS-EEEEEEGGGGG--EE-EEEEEE-TTSEEEE----HHHHH-S-EEE--

B-factor: mean 25.27, std 10.59, range [11.27, 86.62]

Sequence (638 aa):
MSFGEALEVLKQGMQVYRSGWNGKNMFLFLKSSDALASDFGFGFGEYINEPVFGNIIFIKTADNKIHAWVPSQTDVLAEDWDIVKMSFGEALEVLKQGMQVYRSGWNGKNMFLFLKSSDALASDFPVFGNIIFIKTADNKIHAWVPSQTDVLAEDWDIVKMSFGEALEVLKQGMQVYRSGWNGKNMFLFLKSSDALASDFGFGFEPVFGNIIFIKTADNKIHAWVPSQTDVLAEDWDIVSKMSFGEALEVLKQGMQVYRSGWNGKNMFLFLKSSDALASDFGFGFGPVFGNIIFIKTADNKIHAWVPSQTDVLAEDWDIVKMSFGEALEVLKQGMQVYRSGWNGKNMFLFLKSSDALASDFGFGFPVFGNIIFIKTADNKIHAWVPSQTDVLAEDWDIVMSFGEALEVLKQGMQVYRSGWNGKNMFLFLKSSDALASDFGFGFGEYINEPVFGNIIFIKTADNKIHAWVPSQTDVLAEDWDIVKMSFGEALEVLKQGMQVYRSGWNGKNMFLFLKSSDALASPVFGNIIFIKTADNKIHAWVPSQTDVLAEDWDIVSMSFGEALEVLKQGMQVYRSGWNGKNMFLFLKSSDALASDFGFGFGEPVFGNIIFIKTADNKIHAWVPSQTDVLAEDWDIVS

Nearest PDB structures (foldseek):
  8smf-assembly2_G  TM=1.013E+00  e=9.528E-17  Okubovirus
  8smf-assembly1_D  TM=9.929E-01  e=3.477E-15  Okubovirus
  8smf-assembly1_A  TM=9.166E-01  e=8.745E-14  Okubovirus
  8smf-assembly2_F  TM=9.217E-01  e=1.350E-13  Okubovirus
  8smg-assembly1_B-2  TM=9.560E-01  e=2.510E-13  Okubovirus

Solvent-accessible surface area: 29086 Å² total; per-residue (Å²): 72,33,2,17,96,0,4,91,24,1,69,147,62,98,64,0,69,24,81,36,30,64,10,150,130,22,38,0,24,36,50,50,34,123,31,0,34,66,117,50,14,127,70,156,82,172,129,174,121,120,23,75,4,5,63,0,0,0,21,31,22,41,92,99,66,5,21,5,8,12,0,24,1,25,8,2,26,16,108,41,7,65,60,98,175,23,24,1,20,94,0,6,86,24,0,63,125,63,87,64,0,67,27,78,48,34,79,10,133,131,24,35,0,26,23,86,40,0,80,23,10,57,100,36,221,102,85,52,14,57,0,0,0,20,31,15,43,97,75,86,7,16,3,11,11,0,38,3,52,10,1,18,15,94,34,0,37,64,103,108,115,16,0,8,88,0,9,83,6,0,109,145,59,90,65,0,68,27,84,47,38,92,11,164,116,17,41,0,34,21,53,49,29,116,31,0,4,76,36,25,52,58,7,157,179,30,51,5,12,37,0,0,0,19,34,19,45,73,80,80,14,14,2,11,12,0,37,3,48,11,0,22,15,96,37,1,60,40,52,154,116,130,5,0,12,47,0,14,97,14,0,100,145,60,98,63,0,67,28,86,48,44,93,12,162,117,21,44,0,37,20,44,49,29,122,26,0,4,81,27,25,52,56,8,134,89,87,50,5,10,35,0,1,0,16,30,17,44,76,75,76,16,15,2,10,12,1,38,3,47,11,0,24,14,89,41,3,70,58,101,184,25,43,5,23,69,0,3,6,0,2,40,18,45,12,57,2,72,25,82,43,32,67,11,153,135,24,37,0,38,36,74,51,41,121,32,2,62,55,22,11,30,16,59,126,121,66,5,1,60,0,0,6,20,42,25,49,91,98,80,16,24,5,8,13,0,24,1,36,9,0,39,18,107,26,1,65,41,104,72,25,4,18,97,1,5,91,26,2,62,143,63,93,47,0,68,23,81,39,31,67,10,153,132,22,30,0,12,40,32,52,31,128,60,13,71,44,105,140,29,85,79,194,43,178,92,165,73,102,45,64,26,4,64,0,0,0,21,28,23,41,92,100,77,6,23,5,8,12,0,25,0,25,9,2,25,17,107,41,6,66,57,101,135,0,18,0,11,54,0,5,56,0,0,60,70,60,23,64,0,71,26,79,47,33,88,10,148,123,23,39,0,20,22,92,41,0,81,21,23,71,119,91,85,55,14,58,0,0,0,20,20,12,43,92,48,74,4,21,2,12,11,0,38,3,52,11,0,19,15,101,36,0,45,16,59,156,71,19,3,9,96,0,1,74,36,0,43,147,62,83,68,1,72,24,84,44,31,66,11,150,132,24,40,0,43,40,70,49,39,122,34,2,53,83,53,14,57,190,34,7,66,116,122,65,4,3,60,0,0,4,20,32,23,45,92,62,82,27,26,5,9,12,0,25,0,38,9,4,38,16,131,43,5,71,54,55,158

Radius of gyration: 29.62 Å; Cα contacts (8 Å, |Δi|>4): 1444; chains: 8; bounding box: 60×42×93 Å

InterPro domains:
  IPR021361 Thoeris anti-defense 2-like domain [PF11195] (5-88)